Protein AF-A0A085LWS3-F1 (afdb_monomer)

Sequence (515 aa):
MLTANMSRQKAPIYEHGCSLQLDNVSDDRFLQDWLTMEAKFFAFILPVITGILVNVLILTIILCCRTFHFKQHLFLCNMAFADLLLAAVCGIINMHKEGLTNFSYGTRTSSMCAVMAFAELSAQTVMVFGQASASFERFLVIVMPFQAQRLWTRETSGAIILICWLAAFTVGTLGPILVEHQCIEFTDTRGGNHIWHYCSVRAGYYLTLSKVRLIFLFSIPFALMMVFYGTICWRLWRTCTRFSVARFSPLSYHSSIESKRSIAERLLSPLHRMSNSSNRFGDVGVIESRRRVIKMLIMVLLVFFVC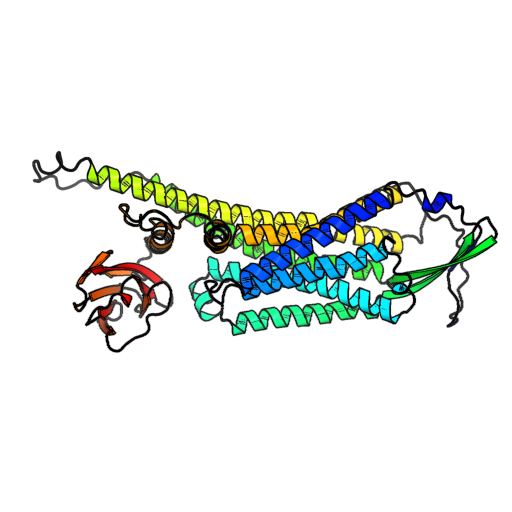WSPKLLLDVKNAEYIDSCCTTDVDEWSIDLESARLFAEVLVLYYPTISALLFFLTASRIRENCKFLTRSNVDQTTKATDRRVRGPIKNVLPFANVAEHSLLNQGSDQEDGVRIVKASHFSQSCRLGGKLNILCSAVGQPRPTITWYKDGAELVLKNNIHLQEIHESDSRQTSRIEIDPATLGDQGIYTCVAHNENDSVVKNFKSEVNY

pLDDT: mean 70.85, std 22.87, range [23.75, 97.19]

Structure (mmCIF, N/CA/C/O backbone):
data_AF-A0A085LWS3-F1
#
_entry.id   AF-A0A085LWS3-F1
#
loop_
_atom_site.group_PDB
_atom_site.id
_atom_site.type_symbol
_atom_site.label_atom_id
_atom_site.label_alt_id
_atom_site.label_comp_id
_atom_site.label_asym_id
_atom_site.label_entity_id
_atom_site.label_seq_id
_atom_site.pdbx_PDB_ins_code
_atom_site.Cartn_x
_atom_site.Cartn_y
_atom_site.Cartn_z
_atom_site.occupancy
_atom_site.B_iso_or_equiv
_atom_site.auth_seq_id
_atom_site.auth_comp_id
_atom_site.auth_asym_id
_atom_site.auth_atom_id
_atom_site.pdbx_PDB_model_num
ATOM 1 N N . MET A 1 1 ? 9.215 3.182 -32.805 1.00 30.58 1 MET A N 1
ATOM 2 C CA . MET A 1 1 ? 9.569 3.041 -34.237 1.00 30.58 1 MET A CA 1
ATOM 3 C C . MET A 1 1 ? 10.891 2.298 -34.377 1.00 30.58 1 MET A C 1
ATOM 5 O O . MET A 1 1 ? 11.917 2.824 -33.969 1.00 30.58 1 MET A O 1
ATOM 9 N N . LEU A 1 2 ? 10.870 1.094 -34.947 1.00 25.67 2 LEU A N 1
ATOM 10 C CA . LEU A 1 2 ? 12.049 0.367 -35.423 1.00 25.67 2 LEU A CA 1
ATOM 11 C C . LEU A 1 2 ? 11.663 -0.302 -36.744 1.00 25.67 2 LEU A C 1
ATOM 13 O O . LEU A 1 2 ? 10.835 -1.200 -36.752 1.00 25.67 2 LEU A O 1
ATOM 17 N N . THR A 1 3 ? 12.305 0.092 -37.835 1.00 26.22 3 THR A N 1
ATOM 18 C CA . THR A 1 3 ? 12.569 -0.804 -38.967 1.00 26.22 3 THR A CA 1
ATOM 19 C C . THR A 1 3 ? 14.055 -0.679 -39.265 1.00 26.22 3 THR A C 1
ATOM 21 O O . THR A 1 3 ? 14.473 0.030 -40.176 1.00 26.22 3 THR A O 1
ATOM 24 N N . ALA A 1 4 ? 14.870 -1.306 -38.417 1.00 26.91 4 ALA A N 1
ATOM 25 C CA . ALA A 1 4 ? 16.253 -1.613 -38.747 1.00 26.91 4 ALA A CA 1
ATOM 26 C C . ALA A 1 4 ? 16.262 -3.009 -39.372 1.00 26.91 4 ALA A C 1
ATOM 28 O O . ALA A 1 4 ? 15.655 -3.938 -38.840 1.00 26.91 4 ALA A O 1
ATOM 29 N N . ASN A 1 5 ? 16.924 -3.145 -40.516 1.00 25.09 5 ASN A N 1
ATOM 30 C CA . ASN A 1 5 ? 17.099 -4.414 -41.207 1.00 25.09 5 ASN A CA 1
ATOM 31 C C . ASN A 1 5 ? 17.892 -5.363 -40.285 1.00 25.09 5 ASN A C 1
ATOM 33 O O . ASN A 1 5 ? 19.116 -5.279 -40.200 1.00 25.09 5 ASN A O 1
ATOM 37 N N . MET A 1 6 ? 17.204 -6.231 -39.537 1.00 28.98 6 MET A N 1
ATOM 38 C CA . MET A 1 6 ? 17.842 -7.222 -38.668 1.00 28.98 6 MET A CA 1
ATOM 39 C C . MET A 1 6 ? 18.378 -8.380 -39.514 1.00 28.98 6 MET A C 1
ATOM 41 O O . MET A 1 6 ? 17.791 -9.460 -39.582 1.00 28.98 6 MET A O 1
ATOM 45 N N . SER A 1 7 ? 19.535 -8.189 -40.143 1.00 26.27 7 SER A N 1
ATOM 46 C CA . SER A 1 7 ? 20.356 -9.327 -40.543 1.00 26.27 7 SER A CA 1
ATOM 47 C C . SER A 1 7 ? 20.943 -9.960 -39.281 1.00 26.27 7 SER A C 1
ATOM 49 O O . SER A 1 7 ? 21.755 -9.344 -38.593 1.00 26.27 7 SER A O 1
ATOM 51 N N . ARG A 1 8 ? 20.530 -11.197 -38.971 1.00 36.16 8 ARG A N 1
ATOM 52 C CA . ARG A 1 8 ? 21.148 -12.049 -37.942 1.00 36.16 8 ARG A CA 1
ATOM 53 C C . ARG A 1 8 ? 22.663 -12.121 -38.162 1.00 36.16 8 ARG A C 1
ATOM 55 O O . ARG A 1 8 ? 23.131 -12.919 -38.969 1.00 36.16 8 ARG A O 1
ATOM 62 N N . GLN A 1 9 ? 23.428 -11.394 -37.362 1.00 26.81 9 GLN A N 1
ATOM 63 C CA . GLN A 1 9 ? 24.750 -11.844 -36.954 1.00 26.81 9 GLN A CA 1
ATOM 64 C C . GLN A 1 9 ? 24.654 -12.237 -35.484 1.00 26.81 9 GLN A C 1
ATOM 66 O O . GLN A 1 9 ? 24.252 -11.445 -34.637 1.00 26.81 9 GLN A O 1
ATOM 71 N N . LYS A 1 10 ? 24.978 -13.501 -35.185 1.00 33.88 10 LYS A N 1
ATOM 72 C CA . LYS A 1 10 ? 25.326 -13.916 -33.823 1.00 33.88 10 LYS A CA 1
ATOM 73 C C . LYS A 1 10 ? 26.478 -13.011 -33.382 1.00 33.88 10 LYS A C 1
ATOM 75 O O . LYS A 1 10 ? 27.596 -13.199 -33.855 1.00 33.88 10 LYS A O 1
ATOM 80 N N . ALA A 1 11 ? 26.196 -12.022 -32.542 1.00 31.84 11 ALA A N 1
ATOM 81 C CA . ALA A 1 11 ? 27.226 -11.149 -32.008 1.00 31.84 11 ALA A CA 1
ATOM 82 C C . ALA A 1 11 ? 28.117 -11.959 -31.045 1.00 31.84 11 ALA A C 1
ATOM 84 O O . ALA A 1 11 ? 27.586 -12.675 -30.187 1.00 31.84 11 ALA A O 1
ATOM 85 N N . PRO A 1 12 ? 29.451 -11.911 -31.193 1.00 29.52 12 PRO A N 1
ATOM 86 C CA . PRO A 1 12 ? 30.359 -12.535 -30.248 1.00 29.52 12 PRO A CA 1
ATOM 87 C C . PRO A 1 12 ? 30.306 -11.789 -28.910 1.00 29.52 12 PRO A C 1
ATOM 89 O O . PRO A 1 12 ? 30.196 -10.566 -28.860 1.00 29.52 12 PRO A O 1
ATOM 92 N N . ILE A 1 13 ? 30.398 -12.548 -27.821 1.00 36.44 13 ILE A N 1
ATOM 93 C CA . ILE A 1 13 ? 30.579 -12.022 -26.469 1.00 36.44 13 ILE A CA 1
ATOM 94 C C . ILE A 1 13 ? 31.986 -11.410 -26.421 1.00 36.44 13 ILE A C 1
ATOM 96 O O . ILE A 1 13 ? 32.967 -12.145 -26.354 1.00 36.44 13 ILE A O 1
ATOM 100 N N . TYR A 1 14 ? 32.088 -10.083 -26.487 1.00 32.00 14 TYR A N 1
ATOM 101 C CA . TYR A 1 14 ? 33.309 -9.350 -26.151 1.00 32.00 14 TYR A CA 1
ATOM 102 C C . TYR A 1 14 ? 33.024 -8.387 -24.999 1.00 32.00 14 TYR A C 1
ATOM 104 O O . TYR A 1 14 ? 32.113 -7.568 -25.061 1.00 32.00 14 TYR A O 1
ATOM 112 N N . GLU A 1 15 ? 33.838 -8.493 -23.952 1.00 40.12 15 GLU A N 1
ATOM 113 C CA . GLU A 1 15 ? 33.710 -7.815 -22.655 1.00 40.12 15 GLU A CA 1
ATOM 114 C C . GLU A 1 15 ? 33.891 -6.281 -22.668 1.00 40.12 15 GLU A C 1
ATOM 116 O O . GLU A 1 15 ? 33.872 -5.682 -21.600 1.00 40.12 15 GLU A O 1
ATOM 121 N N . HIS A 1 16 ? 34.028 -5.601 -23.816 1.00 40.53 16 HIS A N 1
ATOM 122 C CA . HIS A 1 16 ? 34.349 -4.160 -23.825 1.00 40.53 16 HIS A CA 1
ATOM 123 C C . HIS A 1 16 ? 33.760 -3.305 -24.973 1.00 40.53 16 HIS A C 1
ATOM 125 O O . HIS A 1 16 ? 34.235 -2.192 -25.187 1.00 40.53 16 HIS A O 1
ATOM 131 N N . GLY A 1 17 ? 32.711 -3.745 -25.681 1.00 49.53 17 GLY A N 1
ATOM 132 C CA . GLY A 1 17 ? 32.049 -2.935 -26.727 1.00 49.53 17 GLY A CA 1
ATOM 133 C C . GLY A 1 17 ? 30.519 -2.966 -26.645 1.00 49.53 17 GLY A C 1
ATOM 134 O O . GLY A 1 17 ? 29.951 -3.980 -26.241 1.00 49.53 17 GLY A O 1
ATOM 135 N N . CYS A 1 18 ? 29.844 -1.866 -27.012 1.00 58.06 18 CYS A N 1
ATOM 136 C CA . CYS A 1 18 ? 28.381 -1.840 -27.133 1.00 58.06 18 CYS A CA 1
ATOM 137 C C . CYS A 1 18 ? 27.937 -2.801 -28.241 1.00 58.06 18 CYS A C 1
ATOM 139 O O . CYS A 1 18 ? 28.462 -2.769 -29.348 1.00 58.06 18 CYS A O 1
ATOM 141 N N . SER A 1 19 ? 26.984 -3.683 -27.941 1.00 55.84 19 SER A N 1
ATOM 142 C CA . SER A 1 19 ? 26.570 -4.767 -28.841 1.00 55.84 19 SER A CA 1
ATOM 143 C C . SER A 1 19 ? 25.635 -4.323 -29.972 1.00 55.84 19 SER A C 1
ATOM 145 O O . SER A 1 19 ? 25.394 -5.103 -30.893 1.00 55.84 19 SER A O 1
ATOM 147 N N . LEU A 1 20 ? 25.105 -3.097 -29.912 1.00 61.88 20 LEU A N 1
ATOM 148 C CA . LEU A 1 20 ? 24.166 -2.549 -30.889 1.00 61.88 20 LEU A CA 1
ATOM 149 C C . LEU A 1 20 ? 24.696 -1.223 -31.454 1.00 61.88 20 LEU A C 1
ATOM 151 O O . LEU A 1 20 ? 24.927 -0.283 -30.691 1.00 61.88 20 LEU A O 1
ATOM 155 N N . GLN A 1 21 ? 24.845 -1.155 -32.779 1.00 62.88 21 GLN A N 1
ATOM 156 C CA . GLN A 1 21 ? 25.300 0.031 -33.506 1.00 62.88 21 GLN A CA 1
ATOM 157 C C . GLN A 1 21 ? 24.208 0.511 -34.479 1.00 62.88 21 GLN A C 1
ATOM 159 O O . GLN A 1 21 ? 23.637 -0.295 -35.216 1.00 62.88 21 GLN A O 1
ATOM 164 N N . LEU A 1 22 ? 23.891 1.809 -34.456 1.00 63.12 22 LEU A N 1
ATOM 165 C CA . LEU A 1 22 ? 22.895 2.453 -35.322 1.00 63.12 22 LEU A CA 1
ATOM 166 C C . LEU A 1 22 ? 23.534 3.597 -36.122 1.00 63.12 22 LEU A C 1
ATOM 168 O O . LEU A 1 22 ? 23.894 4.625 -35.556 1.00 63.12 22 LEU A O 1
ATOM 172 N N . ASP A 1 23 ? 23.594 3.465 -37.444 1.00 61.00 23 ASP A N 1
ATOM 173 C CA . ASP A 1 23 ? 24.182 4.497 -38.303 1.00 61.00 23 ASP A CA 1
ATOM 174 C C . ASP A 1 23 ? 23.118 5.469 -38.866 1.00 61.00 23 ASP A C 1
ATOM 176 O O . ASP A 1 23 ? 21.948 5.110 -39.039 1.00 61.00 23 ASP A O 1
ATOM 180 N N . ASN A 1 24 ? 23.526 6.708 -39.176 1.00 55.56 24 ASN A N 1
ATOM 181 C CA . ASN A 1 24 ? 22.699 7.778 -39.766 1.00 55.56 24 ASN A CA 1
ATOM 182 C C . ASN A 1 24 ? 21.375 8.064 -39.024 1.00 55.56 24 ASN A C 1
ATOM 184 O O . ASN A 1 24 ? 20.277 7.966 -39.589 1.00 55.56 24 ASN A O 1
ATOM 188 N N . VAL A 1 25 ? 21.460 8.436 -37.744 1.00 59.09 25 VAL A N 1
ATOM 189 C CA . VAL A 1 25 ? 20.291 8.848 -36.953 1.00 59.09 25 VAL A CA 1
ATOM 190 C C . VAL A 1 25 ? 19.954 10.318 -37.168 1.00 59.09 25 VAL A C 1
ATOM 192 O O . VAL A 1 25 ? 20.729 11.176 -36.783 1.00 59.09 25 VAL A O 1
ATOM 195 N N . SER A 1 26 ? 18.798 10.605 -37.785 1.00 50.91 26 SER A N 1
ATOM 196 C CA . SER A 1 26 ? 18.278 11.968 -37.957 1.00 50.91 26 SER A CA 1
ATOM 197 C C . SER A 1 26 ? 17.747 12.539 -36.637 1.00 50.91 26 SER A C 1
ATOM 199 O O . SER A 1 26 ? 16.968 11.861 -35.960 1.00 50.91 26 SER A O 1
ATOM 201 N N . ASP A 1 27 ? 18.102 13.792 -36.323 1.00 48.09 27 ASP A N 1
ATOM 202 C CA . ASP A 1 27 ? 17.633 14.557 -35.146 1.00 48.09 27 ASP A CA 1
ATOM 203 C C . ASP A 1 27 ? 16.095 14.522 -34.984 1.00 48.09 27 ASP A C 1
ATOM 205 O O . ASP A 1 27 ? 15.584 14.436 -33.867 1.00 48.09 27 ASP A O 1
ATOM 209 N N . ASP A 1 28 ? 15.346 14.474 -36.094 1.00 43.19 28 ASP A N 1
ATOM 210 C CA . ASP A 1 28 ? 13.876 14.407 -36.105 1.00 43.19 28 ASP A CA 1
ATOM 211 C C . ASP A 1 28 ? 13.300 13.179 -35.369 1.00 43.19 28 ASP A C 1
ATOM 213 O O . ASP A 1 28 ? 12.163 13.219 -34.896 1.00 43.19 28 ASP A O 1
ATOM 217 N N . ARG A 1 29 ? 14.080 12.096 -35.194 1.00 45.22 29 ARG A N 1
ATOM 218 C CA . ARG A 1 29 ? 13.647 10.903 -34.437 1.00 45.22 29 ARG A CA 1
ATOM 219 C C . ARG A 1 29 ? 13.487 11.162 -32.939 1.00 45.22 29 ARG A C 1
ATOM 221 O O . ARG A 1 29 ? 12.720 10.452 -32.296 1.00 45.22 29 ARG A O 1
ATOM 228 N N . PHE A 1 30 ? 14.175 12.167 -32.397 1.00 43.25 30 PHE A N 1
ATOM 229 C CA . PHE A 1 30 ? 14.006 12.613 -31.010 1.00 43.25 30 PHE A CA 1
ATOM 230 C C . PHE A 1 30 ? 12.888 13.658 -30.862 1.00 43.25 30 PHE A C 1
ATOM 232 O O . PHE A 1 30 ? 12.394 13.871 -29.759 1.00 43.25 30 PHE A O 1
ATOM 239 N N . LEU A 1 31 ? 12.464 14.292 -31.962 1.00 40.84 31 LEU A N 1
ATOM 240 C CA . LEU A 1 31 ? 11.377 15.278 -31.988 1.00 40.84 31 LEU A CA 1
ATOM 241 C C . LEU A 1 31 ? 9.980 14.663 -32.136 1.00 40.84 31 LEU A C 1
ATOM 243 O O . LEU A 1 31 ? 8.989 15.369 -31.962 1.00 40.84 31 LEU A O 1
ATOM 247 N N . GLN A 1 32 ? 9.874 13.363 -32.416 1.00 46.56 32 GLN A N 1
ATOM 248 C CA . GLN A 1 32 ? 8.592 12.673 -32.581 1.00 46.56 32 GLN A CA 1
ATOM 249 C C . GLN A 1 32 ? 8.015 12.155 -31.252 1.00 46.56 32 GLN A C 1
ATOM 251 O O . GLN A 1 32 ? 7.394 11.096 -31.188 1.00 46.56 32 GLN A O 1
ATOM 256 N N . ASP A 1 33 ? 8.226 12.917 -30.183 1.00 53.31 33 ASP A N 1
ATOM 257 C CA . ASP A 1 33 ? 7.561 12.748 -28.899 1.00 53.31 33 ASP A CA 1
ATOM 258 C C . ASP A 1 33 ? 6.357 13.704 -28.857 1.00 53.31 33 ASP A C 1
ATOM 260 O O . ASP A 1 33 ? 6.505 14.919 -28.745 1.00 53.31 33 ASP A O 1
ATOM 264 N N . TRP A 1 34 ? 5.137 13.165 -28.957 1.00 51.50 34 TRP A N 1
ATOM 265 C CA . TRP A 1 34 ? 3.884 13.945 -28.975 1.00 51.50 34 TRP A CA 1
ATOM 266 C C . TRP A 1 34 ? 3.666 14.802 -27.719 1.00 51.50 34 TRP A C 1
ATOM 268 O O . TRP A 1 34 ? 2.890 15.758 -27.736 1.00 51.50 34 TRP A O 1
ATOM 278 N N . LEU A 1 35 ? 4.343 14.453 -26.623 1.00 65.25 35 LEU A N 1
ATOM 279 C CA . LEU A 1 35 ? 4.394 15.238 -25.400 1.00 65.25 35 LEU A CA 1
ATOM 280 C C . LEU A 1 35 ? 5.753 15.935 -25.330 1.00 65.25 35 LEU A C 1
ATOM 282 O O . LEU A 1 35 ? 6.782 15.262 -25.279 1.00 65.25 35 LEU A O 1
ATOM 286 N N . THR A 1 36 ? 5.758 17.269 -25.280 1.00 73.94 36 THR A N 1
ATOM 287 C CA . THR A 1 36 ? 7.004 18.032 -25.145 1.00 73.94 36 THR A CA 1
ATOM 288 C C . THR A 1 36 ? 7.775 17.569 -23.906 1.00 73.94 36 THR A C 1
ATOM 290 O O . THR A 1 36 ? 7.180 17.249 -22.872 1.00 73.94 36 THR A O 1
ATOM 293 N N . MET A 1 37 ? 9.109 17.557 -23.978 1.00 75.88 37 MET A N 1
ATOM 294 C CA . MET A 1 37 ? 9.967 17.203 -22.835 1.00 75.88 37 MET A CA 1
ATOM 295 C C . MET A 1 37 ? 9.625 18.019 -21.579 1.00 75.88 37 MET A C 1
ATOM 297 O O . MET A 1 37 ? 9.664 17.505 -20.463 1.00 75.88 37 MET A O 1
ATOM 301 N N . GLU A 1 38 ? 9.200 19.271 -21.763 1.00 80.69 38 GLU A N 1
ATOM 302 C CA . GLU A 1 38 ? 8.701 20.137 -20.695 1.00 80.69 38 GLU A CA 1
ATOM 303 C C . GLU A 1 38 ? 7.421 19.587 -20.047 1.00 80.69 38 GLU A C 1
ATOM 305 O O . GLU A 1 38 ? 7.335 19.497 -18.822 1.00 80.69 38 GLU A O 1
ATOM 310 N N . ALA A 1 39 ? 6.435 19.163 -20.844 1.00 84.44 39 ALA A N 1
ATOM 311 C CA . ALA A 1 39 ? 5.198 18.583 -20.330 1.00 84.44 39 ALA A CA 1
ATOM 312 C C . ALA A 1 39 ? 5.455 17.270 -19.572 1.00 84.44 39 ALA A C 1
ATOM 314 O O . ALA A 1 39 ? 4.895 17.076 -18.489 1.00 84.44 39 ALA A O 1
ATOM 315 N N . LYS A 1 40 ? 6.347 16.407 -20.084 1.00 83.94 40 LYS A N 1
ATOM 316 C CA . LYS A 1 40 ? 6.787 15.187 -19.380 1.00 83.94 40 LYS A CA 1
ATOM 317 C C . LYS A 1 40 ? 7.452 15.536 -18.044 1.00 83.94 40 LYS A C 1
ATOM 319 O O . LYS A 1 40 ? 7.107 14.959 -17.014 1.00 83.94 40 LYS A O 1
ATOM 324 N N . PHE A 1 41 ? 8.334 16.536 -18.025 1.00 87.31 41 PHE A N 1
ATOM 325 C CA . PHE A 1 41 ? 8.993 16.995 -16.802 1.00 87.31 41 PHE A CA 1
ATOM 326 C C . PHE A 1 41 ? 7.987 17.423 -15.725 1.00 87.31 41 PHE A C 1
ATOM 328 O O . PHE A 1 41 ? 8.050 16.933 -14.594 1.00 87.31 41 PHE A O 1
ATOM 335 N N . PHE A 1 42 ? 7.014 18.274 -16.073 1.00 90.12 42 PHE A N 1
ATOM 336 C CA . PHE A 1 42 ? 5.984 18.717 -15.128 1.00 90.12 42 PHE A CA 1
ATOM 337 C C . PHE A 1 42 ? 5.075 17.575 -14.657 1.00 90.12 42 PHE A C 1
ATOM 339 O O . PHE A 1 42 ? 4.748 17.507 -13.468 1.00 90.12 42 PHE A O 1
ATOM 346 N N . ALA A 1 43 ? 4.703 16.666 -15.562 1.00 90.75 43 ALA A N 1
ATOM 347 C CA . ALA A 1 43 ? 3.846 15.526 -15.251 1.00 90.75 43 ALA A CA 1
ATOM 348 C C . ALA A 1 43 ? 4.481 14.560 -14.238 1.00 90.75 43 ALA A C 1
ATOM 350 O O . ALA A 1 43 ? 3.760 13.998 -13.417 1.00 90.75 43 ALA A O 1
ATOM 351 N N . PHE A 1 44 ? 5.808 14.400 -14.249 1.00 92.00 44 PHE A N 1
ATOM 352 C CA . PHE A 1 44 ? 6.515 13.519 -13.313 1.00 92.00 44 PHE A CA 1
ATOM 353 C C . PHE A 1 44 ? 6.948 14.232 -12.028 1.00 92.00 44 PHE A C 1
ATOM 355 O O . PHE A 1 44 ? 6.849 13.654 -10.945 1.00 92.00 44 PHE A O 1
ATOM 362 N N . ILE A 1 45 ? 7.383 15.494 -12.102 1.00 93.31 45 ILE A N 1
ATOM 363 C CA . ILE A 1 45 ? 7.909 16.199 -10.924 1.00 93.31 45 ILE A CA 1
ATOM 364 C C . ILE A 1 45 ? 6.813 16.586 -9.919 1.00 93.31 45 ILE A C 1
ATOM 366 O O . ILE A 1 45 ? 7.030 16.532 -8.707 1.00 93.31 45 ILE A O 1
ATOM 370 N N . LEU A 1 46 ? 5.618 16.952 -10.395 1.00 94.19 46 LEU A N 1
ATOM 371 C CA . LEU A 1 46 ? 4.511 17.379 -9.538 1.00 94.19 46 LEU A CA 1
ATOM 372 C C . LEU A 1 46 ? 4.023 16.257 -8.589 1.00 94.19 46 LEU A C 1
ATOM 374 O O . LEU A 1 46 ? 3.906 16.519 -7.385 1.00 94.19 46 LEU A O 1
ATOM 378 N N . PRO A 1 47 ? 3.779 15.013 -9.052 1.00 95.31 47 PRO A N 1
ATOM 379 C CA . PRO A 1 47 ? 3.502 13.885 -8.165 1.00 95.31 47 PRO A CA 1
ATOM 380 C C . PRO A 1 47 ? 4.607 13.638 -7.132 1.00 95.31 47 PRO A C 1
ATOM 382 O O . PRO A 1 47 ? 4.305 13.427 -5.961 1.00 95.31 47 PRO A O 1
ATOM 385 N N . VAL A 1 48 ? 5.881 13.718 -7.535 1.00 95.62 48 VAL A N 1
ATOM 386 C CA . VAL A 1 48 ? 7.027 13.484 -6.638 1.00 95.62 48 VAL A CA 1
ATOM 387 C C . VAL A 1 48 ? 7.061 14.520 -5.517 1.00 95.62 48 VAL A C 1
ATOM 389 O O . VAL A 1 48 ? 7.102 14.162 -4.339 1.00 95.62 48 VAL A O 1
ATOM 392 N N . ILE A 1 49 ? 6.969 15.807 -5.862 1.00 96.19 49 ILE A N 1
ATOM 393 C CA . ILE A 1 49 ? 6.973 16.898 -4.880 1.00 96.19 49 ILE A CA 1
ATOM 394 C C . ILE A 1 49 ? 5.764 16.784 -3.948 1.00 96.19 49 ILE A C 1
ATOM 396 O O . ILE A 1 49 ? 5.917 16.828 -2.727 1.00 96.19 49 ILE A O 1
ATOM 400 N N . THR A 1 50 ? 4.559 16.623 -4.501 1.00 95.62 50 THR A N 1
ATOM 401 C CA . THR A 1 50 ? 3.338 16.541 -3.683 1.00 95.62 50 THR A CA 1
ATOM 402 C C . THR A 1 50 ? 3.336 15.305 -2.785 1.00 95.62 50 THR A C 1
ATOM 404 O O . THR A 1 50 ? 2.977 15.419 -1.611 1.00 95.62 50 THR A O 1
ATOM 407 N N . GLY A 1 51 ? 3.810 14.163 -3.285 1.00 95.88 51 GLY A N 1
ATOM 408 C CA . GLY A 1 51 ? 3.938 12.922 -2.527 1.00 95.88 51 GLY A CA 1
ATOM 409 C C . GLY A 1 51 ? 4.899 13.060 -1.351 1.00 95.88 51 GLY A C 1
ATOM 410 O O . GLY A 1 51 ? 4.553 12.661 -0.237 1.00 95.88 51 GLY A O 1
ATOM 411 N N . ILE A 1 52 ? 6.057 13.695 -1.557 1.00 96.56 52 ILE A N 1
ATOM 412 C CA . ILE A 1 52 ? 7.021 13.974 -0.483 1.00 96.56 52 ILE A CA 1
ATOM 413 C C . ILE A 1 52 ? 6.416 14.936 0.546 1.00 96.56 52 ILE A C 1
ATOM 415 O O . ILE A 1 52 ? 6.406 14.629 1.738 1.00 96.56 52 ILE A O 1
ATOM 419 N N . LEU A 1 53 ? 5.873 16.076 0.107 1.00 95.50 53 LEU A N 1
ATOM 420 C CA . LEU A 1 53 ? 5.335 17.101 1.007 1.00 95.50 53 LEU A CA 1
ATOM 421 C C . LEU A 1 53 ? 4.200 16.563 1.889 1.00 95.50 53 LEU A C 1
ATOM 423 O O . LEU A 1 53 ? 4.208 16.776 3.103 1.00 95.50 53 LEU A O 1
ATOM 427 N N . VAL A 1 54 ? 3.240 15.845 1.297 1.00 93.69 54 VAL A N 1
ATOM 428 C CA . VAL A 1 54 ? 2.087 15.295 2.026 1.00 93.69 54 VAL A CA 1
ATOM 429 C C . VAL A 1 54 ? 2.524 14.224 3.026 1.00 93.69 54 VAL A C 1
ATOM 431 O O . VAL A 1 54 ? 2.103 14.268 4.185 1.00 93.69 54 VAL A O 1
ATOM 434 N N . ASN A 1 55 ? 3.394 13.294 2.625 1.00 92.88 55 ASN A N 1
ATOM 435 C CA . ASN A 1 55 ? 3.818 12.206 3.508 1.00 92.88 55 ASN A CA 1
ATOM 436 C C . ASN A 1 55 ? 4.754 12.679 4.631 1.00 92.88 55 ASN A C 1
ATOM 438 O O . ASN A 1 55 ? 4.606 12.231 5.770 1.00 92.88 55 ASN A O 1
ATOM 442 N N . VAL A 1 56 ? 5.639 13.649 4.372 1.00 93.75 56 VAL A N 1
ATOM 443 C CA . VAL A 1 56 ? 6.455 14.290 5.421 1.00 93.75 56 VAL A CA 1
ATOM 444 C C . VAL A 1 56 ? 5.574 15.043 6.418 1.00 93.75 56 VAL A C 1
ATOM 446 O O . VAL A 1 56 ? 5.779 14.924 7.630 1.00 93.75 56 VAL A O 1
ATOM 449 N N . LEU A 1 57 ? 4.564 15.779 5.942 1.00 89.25 57 LEU A N 1
ATOM 450 C CA . LEU A 1 57 ? 3.616 16.476 6.813 1.00 89.25 57 LEU A CA 1
ATOM 451 C C . LEU A 1 57 ? 2.861 15.489 7.711 1.00 89.25 57 LEU A C 1
ATOM 453 O O . LEU A 1 57 ? 2.766 15.707 8.919 1.00 89.25 57 LEU A O 1
ATOM 457 N N . ILE A 1 58 ? 2.359 14.388 7.148 1.00 85.69 58 ILE A N 1
ATOM 458 C CA . ILE A 1 58 ? 1.638 13.358 7.906 1.00 85.69 58 ILE A CA 1
ATOM 459 C C . ILE A 1 58 ? 2.552 12.696 8.941 1.00 85.69 58 ILE A C 1
ATOM 461 O O . ILE A 1 58 ? 2.157 12.594 10.104 1.00 85.69 58 ILE A O 1
ATOM 465 N N . LEU A 1 59 ? 3.779 12.317 8.570 1.00 87.19 59 LEU A N 1
ATOM 466 C CA . LEU A 1 59 ? 4.762 11.774 9.514 1.00 87.19 59 LEU A CA 1
ATOM 467 C C . LEU A 1 59 ? 5.056 12.761 10.647 1.00 87.19 59 LEU A C 1
ATOM 469 O O . LEU A 1 59 ? 5.040 12.376 11.814 1.00 87.19 59 LEU A O 1
ATOM 473 N N . THR A 1 60 ? 5.244 14.040 10.323 1.00 85.81 60 THR A N 1
ATOM 474 C CA . THR A 1 60 ? 5.473 15.092 11.323 1.00 85.81 60 THR A CA 1
ATOM 475 C C . THR A 1 60 ? 4.286 15.213 12.279 1.00 85.81 60 THR A C 1
ATOM 477 O O . THR A 1 60 ? 4.469 15.240 13.494 1.00 85.81 60 THR A O 1
ATOM 480 N N . ILE A 1 61 ? 3.053 15.215 11.762 1.00 81.00 61 ILE A N 1
ATOM 481 C CA . ILE A 1 61 ? 1.839 15.277 12.590 1.00 81.00 61 ILE A CA 1
ATOM 482 C C . ILE A 1 61 ? 1.762 14.076 13.538 1.00 81.00 61 ILE A C 1
ATOM 484 O O . ILE A 1 61 ? 1.490 14.259 14.727 1.00 81.00 61 ILE A O 1
ATOM 488 N N . ILE A 1 62 ? 2.012 12.863 13.038 1.00 78.25 62 ILE A N 1
ATOM 489 C CA . ILE A 1 62 ? 1.930 11.642 13.848 1.00 78.25 62 ILE A CA 1
ATOM 490 C C . ILE A 1 62 ? 3.011 11.629 14.936 1.00 78.25 62 ILE A C 1
ATOM 492 O O . ILE A 1 62 ? 2.711 11.292 16.081 1.00 78.25 62 ILE A O 1
ATOM 496 N N . LEU A 1 63 ? 4.247 12.020 14.607 1.00 79.88 63 LEU A N 1
ATOM 497 C CA . LEU A 1 63 ? 5.371 12.002 15.548 1.00 79.88 63 LEU A CA 1
ATOM 498 C C . LEU A 1 63 ? 5.298 13.132 16.590 1.00 79.88 63 LEU A C 1
ATOM 500 O O . LEU A 1 63 ? 5.720 12.938 17.730 1.00 79.88 63 LEU A O 1
ATOM 504 N N . CYS A 1 64 ? 4.751 14.299 16.237 1.00 78.88 64 CYS A N 1
ATOM 505 C CA . CYS A 1 64 ? 4.687 15.454 17.138 1.00 78.88 64 CYS A CA 1
ATOM 506 C C . CYS A 1 64 ? 3.442 15.476 18.044 1.00 78.88 64 CYS A C 1
ATOM 508 O O . CYS A 1 64 ? 3.456 16.132 19.090 1.00 78.88 64 CYS A O 1
ATOM 510 N N . CYS A 1 65 ? 2.354 14.783 17.691 1.00 68.50 65 CYS A N 1
ATOM 511 C CA . CYS A 1 65 ? 1.131 14.814 18.494 1.00 68.50 65 CYS A CA 1
ATOM 512 C C . CYS A 1 65 ? 1.189 13.846 19.691 1.00 68.50 65 CYS A C 1
ATOM 514 O O . CYS A 1 65 ? 0.907 12.659 19.572 1.00 68.50 65 CYS A O 1
ATOM 516 N N . A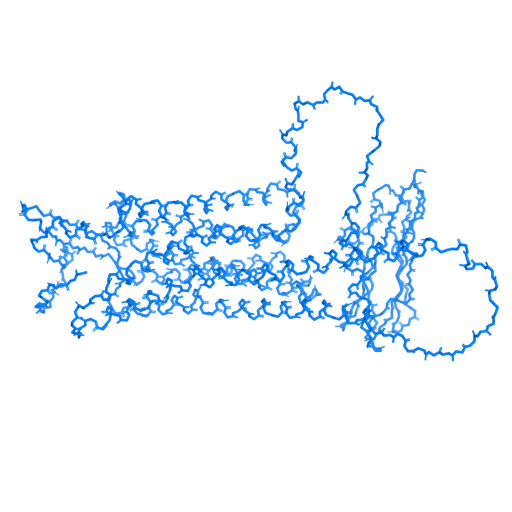RG A 1 66 ? 1.444 14.373 20.897 1.00 54.22 66 ARG A N 1
ATOM 517 C CA . ARG A 1 66 ? 1.502 13.604 22.164 1.00 54.22 66 ARG A CA 1
ATOM 518 C C . ARG A 1 66 ? 0.209 12.882 22.583 1.00 54.22 66 ARG A C 1
ATOM 520 O O . ARG A 1 66 ? 0.258 12.025 23.456 1.00 54.22 66 ARG A O 1
ATOM 527 N N . THR A 1 67 ? -0.938 13.212 21.990 1.00 55.31 67 THR A N 1
ATOM 528 C CA . THR A 1 67 ? -2.246 12.578 22.259 1.00 55.31 67 THR A CA 1
ATOM 529 C C . THR A 1 67 ? -2.523 11.343 21.395 1.00 55.31 67 THR A C 1
ATOM 531 O O . THR A 1 67 ? -3.584 10.725 21.514 1.00 55.31 67 THR A O 1
ATOM 534 N N . PHE A 1 68 ? -1.588 10.969 20.520 1.00 54.78 68 PHE A N 1
ATOM 535 C CA . PHE A 1 68 ? -1.710 9.809 19.644 1.00 54.78 68 PHE A CA 1
ATOM 536 C C . PHE A 1 68 ? -1.338 8.541 20.418 1.00 54.78 68 PHE A C 1
ATOM 538 O O . PHE A 1 68 ? -0.174 8.278 20.711 1.00 54.78 68 PHE A O 1
ATOM 545 N N . HIS A 1 69 ? -2.351 7.762 20.809 1.00 51.41 69 HIS A N 1
ATOM 546 C CA . HIS A 1 69 ? -2.159 6.498 21.518 1.00 51.41 69 HIS A CA 1
ATOM 547 C C . HIS A 1 69 ? -1.296 5.539 20.684 1.00 51.41 69 HIS A C 1
ATOM 549 O O . HIS A 1 69 ? -1.689 5.078 19.616 1.00 51.41 69 HIS A O 1
ATOM 555 N N . PHE A 1 70 ? -0.135 5.187 21.232 1.00 51.94 70 PHE A N 1
ATOM 556 C CA . PHE A 1 70 ? 1.013 4.570 20.558 1.00 51.94 70 PHE A CA 1
ATOM 557 C C . PHE A 1 70 ? 0.734 3.299 19.713 1.00 51.94 70 PHE A C 1
ATOM 559 O O . PHE A 1 70 ? 1.515 2.966 18.828 1.00 51.94 70 PHE A O 1
ATOM 566 N N . LYS A 1 71 ? -0.369 2.571 19.943 1.00 52.31 71 LYS A N 1
ATOM 567 C CA . LYS A 1 71 ? -0.640 1.273 19.290 1.00 52.31 71 LYS A CA 1
ATOM 568 C C . LYS A 1 71 ? -1.255 1.384 17.881 1.00 52.31 71 LYS A C 1
ATOM 570 O O . LYS A 1 71 ? -0.953 0.550 17.043 1.00 52.31 71 LYS A O 1
ATOM 575 N N . GLN A 1 72 ? -2.066 2.409 17.590 1.00 56.97 72 GLN A N 1
ATOM 576 C CA . GLN A 1 72 ? -2.831 2.518 16.324 1.00 56.97 72 GLN A CA 1
ATOM 577 C C . GLN A 1 72 ? -2.096 3.272 15.199 1.00 56.97 72 GLN A C 1
ATOM 579 O O . GLN A 1 72 ? -2.671 3.530 14.141 1.00 56.97 72 GLN A O 1
ATOM 584 N N . HIS A 1 73 ? -0.846 3.681 15.427 1.00 69.94 73 HIS A N 1
ATOM 585 C CA . HIS A 1 73 ? -0.128 4.588 14.525 1.00 69.94 73 HIS A CA 1
ATOM 586 C C . HIS A 1 73 ? 1.073 3.954 13.830 1.00 69.94 73 HIS A C 1
ATOM 588 O O . HIS A 1 73 ? 1.568 4.535 12.874 1.00 69.94 73 HIS A O 1
ATOM 594 N N . LEU A 1 74 ? 1.505 2.754 14.234 1.00 80.56 74 LEU A N 1
ATOM 595 C CA . LEU A 1 74 ? 2.652 2.082 13.615 1.00 80.56 74 LEU A CA 1
ATOM 596 C C . LEU A 1 74 ? 2.415 1.781 12.132 1.00 80.56 74 LEU A C 1
ATOM 598 O O . LEU A 1 74 ? 3.265 2.107 11.309 1.00 80.56 74 LEU A O 1
ATOM 602 N N . PHE A 1 75 ? 1.242 1.252 11.775 1.00 82.69 75 PHE A N 1
ATOM 603 C CA . PHE A 1 75 ? 0.890 1.014 10.373 1.00 82.69 75 PHE A CA 1
ATOM 604 C C . PHE A 1 75 ? 0.715 2.308 9.583 1.00 82.69 75 PHE A C 1
ATOM 606 O O . PHE A 1 75 ? 1.098 2.357 8.421 1.00 82.69 75 PHE A O 1
ATOM 613 N N . LEU A 1 76 ? 0.205 3.374 10.209 1.00 80.50 76 LEU A N 1
ATOM 614 C CA . LEU A 1 76 ? 0.063 4.672 9.548 1.00 80.50 76 LEU A CA 1
ATOM 615 C C . LEU A 1 76 ? 1.429 5.329 9.287 1.00 80.50 76 LEU A C 1
ATOM 617 O O . LEU A 1 76 ? 1.643 5.872 8.209 1.00 80.50 76 LEU A O 1
ATOM 621 N N . CYS A 1 77 ? 2.366 5.228 10.236 1.00 86.50 77 CYS A N 1
ATOM 622 C CA . CYS A 1 77 ? 3.753 5.653 10.044 1.00 86.50 77 CYS A CA 1
ATOM 623 C C . CYS A 1 77 ? 4.451 4.824 8.965 1.00 86.50 77 CYS A C 1
ATOM 625 O O . CYS A 1 77 ? 5.107 5.393 8.099 1.00 86.50 77 CYS A O 1
ATOM 627 N N . ASN A 1 78 ? 4.301 3.495 9.002 1.00 90.00 78 ASN A N 1
ATOM 628 C CA . ASN A 1 78 ? 4.875 2.611 7.989 1.00 90.00 78 ASN A CA 1
ATOM 629 C C . ASN A 1 78 ? 4.328 2.935 6.595 1.00 90.00 78 ASN A C 1
ATOM 631 O O . ASN A 1 78 ? 5.111 3.048 5.663 1.00 90.00 78 ASN A O 1
ATOM 635 N N . MET A 1 79 ? 3.012 3.134 6.466 1.00 88.19 79 MET A N 1
ATOM 636 C CA . MET A 1 79 ? 2.380 3.542 5.210 1.00 88.19 79 MET A CA 1
ATOM 637 C C . MET A 1 79 ? 2.947 4.866 4.703 1.00 88.19 79 MET A C 1
ATOM 639 O O . MET A 1 79 ? 3.421 4.914 3.578 1.00 88.19 79 MET A O 1
ATOM 643 N N . ALA A 1 80 ? 2.991 5.908 5.540 1.00 91.81 80 ALA A N 1
ATOM 644 C CA . ALA A 1 80 ? 3.517 7.208 5.123 1.00 91.81 80 ALA A CA 1
ATOM 645 C C . ALA A 1 80 ? 5.013 7.154 4.751 1.00 91.81 80 ALA A C 1
ATOM 647 O O . ALA A 1 80 ? 5.455 7.849 3.839 1.00 91.81 80 ALA A O 1
ATOM 648 N N . PHE A 1 81 ? 5.805 6.313 5.422 1.00 93.94 81 PHE A N 1
ATOM 649 C CA . PHE A 1 81 ? 7.210 6.105 5.073 1.00 93.94 81 PHE A CA 1
ATOM 650 C C . PHE A 1 81 ? 7.386 5.287 3.782 1.00 93.94 81 PHE A C 1
ATOM 652 O O . PHE A 1 81 ? 8.230 5.623 2.955 1.00 93.94 81 PHE A O 1
ATOM 659 N N . ALA A 1 82 ? 6.577 4.249 3.564 1.00 95.69 82 ALA A N 1
ATOM 660 C CA . ALA A 1 82 ? 6.589 3.473 2.325 1.00 95.69 82 ALA A CA 1
ATOM 661 C C . ALA A 1 82 ? 6.115 4.306 1.120 1.00 95.69 82 ALA A C 1
ATOM 663 O O . ALA A 1 82 ? 6.735 4.262 0.060 1.00 95.69 82 ALA A O 1
ATOM 664 N N . ASP A 1 83 ? 5.080 5.126 1.307 1.00 95.44 83 ASP A N 1
ATOM 665 C CA . ASP A 1 83 ? 4.590 6.091 0.319 1.00 95.44 83 ASP A CA 1
ATOM 666 C C . ASP A 1 83 ? 5.659 7.159 0.011 1.00 95.44 83 ASP A C 1
ATOM 668 O O . ASP A 1 83 ? 5.836 7.539 -1.147 1.00 95.44 83 ASP A O 1
ATOM 672 N N . LEU A 1 84 ? 6.441 7.591 1.013 1.00 95.44 84 LEU A N 1
ATOM 673 C CA . LEU A 1 84 ? 7.594 8.476 0.810 1.00 95.44 84 LEU A CA 1
ATOM 674 C C . LEU A 1 84 ? 8.688 7.810 -0.035 1.00 95.44 84 LEU A C 1
ATOM 676 O O . LEU A 1 84 ? 9.249 8.464 -0.913 1.00 95.44 84 LEU A O 1
ATOM 680 N N . LEU A 1 85 ? 8.985 6.528 0.195 1.00 95.62 85 LEU A N 1
ATOM 681 C CA . LEU A 1 85 ? 9.933 5.789 -0.642 1.00 95.62 85 LEU A CA 1
ATOM 682 C C . LEU A 1 85 ? 9.422 5.631 -2.072 1.00 95.62 85 LEU A C 1
ATOM 684 O O . LEU A 1 85 ? 10.190 5.833 -3.008 1.00 95.62 85 LEU A O 1
ATOM 688 N N . LEU A 1 86 ? 8.137 5.334 -2.258 1.00 95.56 86 LEU A N 1
ATOM 689 C CA . LEU A 1 86 ? 7.539 5.251 -3.587 1.00 95.56 86 LEU A CA 1
ATOM 690 C C . LEU A 1 86 ? 7.603 6.609 -4.313 1.00 95.56 86 LEU A C 1
ATOM 692 O O . LEU A 1 86 ? 8.007 6.665 -5.471 1.00 95.56 86 LEU A O 1
ATOM 696 N N . ALA A 1 87 ? 7.291 7.715 -3.631 1.00 95.75 87 ALA A N 1
ATOM 697 C CA . ALA A 1 87 ? 7.355 9.054 -4.218 1.00 95.75 87 ALA A CA 1
ATOM 698 C C . ALA A 1 87 ? 8.795 9.505 -4.519 1.00 95.75 87 ALA A C 1
ATOM 700 O O . ALA A 1 87 ? 9.074 9.974 -5.619 1.00 95.75 87 ALA A O 1
ATOM 701 N N . ALA A 1 88 ? 9.717 9.364 -3.564 1.00 94.25 88 ALA A N 1
ATOM 702 C CA . ALA A 1 88 ? 11.082 9.866 -3.700 1.00 94.25 88 ALA A CA 1
ATOM 703 C C . ALA A 1 88 ? 11.964 8.934 -4.540 1.00 94.25 88 ALA A C 1
ATOM 705 O O . ALA A 1 88 ? 12.603 9.380 -5.486 1.00 94.25 88 ALA A O 1
ATOM 706 N N . VAL A 1 89 ? 12.001 7.638 -4.223 1.00 93.81 89 VAL A N 1
ATOM 707 C CA . VAL A 1 89 ? 12.918 6.690 -4.871 1.00 93.81 89 VAL A CA 1
ATOM 708 C C . VAL A 1 89 ? 12.392 6.288 -6.245 1.00 93.81 89 VAL A C 1
ATOM 710 O O . VAL A 1 89 ? 13.085 6.498 -7.239 1.00 93.81 89 VAL A O 1
ATOM 713 N N . CYS A 1 90 ? 11.164 5.763 -6.339 1.00 93.75 90 CYS A N 1
ATOM 714 C CA . CYS A 1 90 ? 10.619 5.368 -7.645 1.00 93.75 90 CYS A CA 1
ATOM 715 C C . CYS A 1 90 ? 10.338 6.577 -8.539 1.00 93.75 90 CYS A C 1
ATOM 717 O O . CYS A 1 90 ? 10.529 6.478 -9.745 1.00 93.75 90 CYS A O 1
ATOM 719 N N . GLY A 1 91 ? 9.945 7.719 -7.969 1.00 92.69 91 GLY A N 1
ATOM 720 C CA . GLY A 1 91 ? 9.795 8.964 -8.720 1.00 92.69 91 GLY A CA 1
ATOM 721 C C . GLY A 1 91 ? 11.077 9.394 -9.426 1.00 92.69 91 GLY A C 1
ATOM 722 O O . GLY A 1 91 ? 11.068 9.595 -10.638 1.00 92.69 91 GLY A O 1
ATOM 723 N N . ILE A 1 92 ? 12.196 9.457 -8.695 1.00 91.19 92 ILE A N 1
ATOM 724 C CA . ILE A 1 92 ? 13.502 9.813 -9.270 1.00 91.19 92 ILE A CA 1
ATOM 725 C C . ILE A 1 92 ? 13.949 8.776 -10.308 1.00 91.19 92 ILE A C 1
ATOM 727 O O . ILE A 1 92 ? 14.403 9.153 -11.388 1.00 91.19 92 ILE A O 1
ATOM 731 N N . ILE A 1 93 ? 13.793 7.480 -10.016 1.00 91.00 93 ILE A N 1
ATOM 732 C CA . ILE A 1 93 ? 14.164 6.408 -10.952 1.00 91.00 93 ILE A CA 1
ATOM 733 C C . ILE A 1 93 ? 13.337 6.495 -12.242 1.00 91.00 93 ILE A C 1
ATOM 735 O O . ILE A 1 93 ? 13.901 6.376 -13.326 1.00 91.00 93 ILE A O 1
ATOM 739 N N . ASN A 1 94 ? 12.030 6.747 -12.156 1.00 88.75 94 ASN A N 1
ATOM 740 C CA . ASN A 1 94 ? 11.174 6.873 -13.337 1.00 88.75 94 ASN A CA 1
ATOM 741 C C . ASN A 1 94 ? 11.523 8.124 -14.154 1.00 88.75 94 ASN A C 1
ATOM 743 O O . ASN A 1 94 ? 11.674 8.031 -15.366 1.00 88.75 94 ASN A O 1
ATOM 747 N N . MET A 1 95 ? 11.758 9.270 -13.503 1.00 87.69 95 MET A N 1
ATOM 748 C CA . MET A 1 95 ? 12.245 10.473 -14.193 1.00 87.69 95 MET A CA 1
ATOM 749 C C . MET A 1 95 ? 13.583 10.232 -14.904 1.00 87.69 95 MET A C 1
ATOM 751 O O . MET A 1 95 ? 13.839 10.808 -15.959 1.00 87.69 95 MET A O 1
ATOM 755 N N . HIS A 1 96 ? 14.447 9.390 -14.336 1.00 84.38 96 HIS A N 1
ATOM 756 C CA . HIS A 1 96 ? 15.695 8.997 -14.976 1.00 84.38 96 HIS A CA 1
ATOM 757 C C . HIS A 1 96 ? 15.476 8.082 -16.188 1.00 84.38 96 HIS A C 1
ATOM 759 O O . HIS A 1 96 ? 16.074 8.328 -17.233 1.00 84.38 96 HIS A O 1
ATOM 765 N N . LYS A 1 97 ? 14.593 7.080 -16.079 1.00 81.06 97 LYS A N 1
ATOM 766 C CA . LYS A 1 97 ? 14.232 6.189 -17.197 1.00 81.06 97 LYS A CA 1
ATOM 767 C C . LYS A 1 97 ? 13.645 6.947 -18.385 1.00 81.06 97 LYS A C 1
ATOM 769 O O . LYS A 1 97 ? 13.970 6.623 -19.519 1.00 81.06 97 LYS A O 1
ATOM 774 N N . GLU A 1 98 ? 12.855 7.980 -18.114 1.00 81.25 98 GLU A N 1
ATOM 775 C CA . GLU A 1 98 ? 12.235 8.835 -19.134 1.00 81.25 98 GLU A CA 1
ATOM 776 C C . GLU A 1 98 ? 13.173 9.954 -19.640 1.00 81.25 98 GLU A C 1
ATOM 778 O O . GLU A 1 98 ? 12.748 10.852 -20.363 1.00 81.25 98 GLU A O 1
ATOM 783 N N . GLY A 1 99 ? 14.455 9.949 -19.251 1.00 76.50 99 GLY A N 1
ATOM 784 C CA . GLY A 1 99 ? 15.447 10.908 -19.753 1.00 76.50 99 GLY A CA 1
ATOM 785 C C . GLY A 1 99 ? 15.253 12.351 -19.269 1.00 76.50 99 GLY A C 1
ATOM 786 O O . GLY A 1 99 ? 15.856 13.271 -19.816 1.00 76.50 99 GLY A O 1
ATOM 787 N N . LEU A 1 100 ? 14.448 12.573 -18.224 1.00 79.88 100 LEU A N 1
ATOM 788 C CA . LEU A 1 100 ? 14.121 13.904 -17.687 1.00 79.88 100 LEU A CA 1
ATOM 789 C C . LEU A 1 100 ? 15.186 14.456 -16.729 1.00 79.88 100 LEU A C 1
ATOM 791 O O . LEU A 1 100 ? 15.060 15.572 -16.222 1.00 79.88 100 LEU A O 1
ATOM 795 N N . THR A 1 101 ? 16.227 13.676 -16.436 1.00 74.81 101 THR A N 1
ATOM 796 C CA . THR A 1 101 ? 17.326 14.078 -15.555 1.00 74.81 101 THR A CA 1
ATOM 797 C C . THR A 1 101 ? 18.662 13.936 -16.275 1.00 74.81 101 THR A C 1
ATOM 799 O O . THR A 1 101 ? 18.944 12.906 -16.881 1.00 74.81 101 THR A O 1
ATOM 802 N N . ASN A 1 102 ? 19.548 14.925 -16.120 1.00 62.56 102 ASN A N 1
ATOM 803 C CA . ASN A 1 102 ? 20.919 14.897 -16.658 1.00 62.56 102 ASN A CA 1
ATOM 804 C C . ASN A 1 102 ? 21.849 13.937 -15.889 1.00 62.56 102 ASN A C 1
ATOM 806 O O . ASN A 1 102 ? 23.072 14.093 -15.901 1.00 62.56 102 ASN A O 1
ATOM 810 N N . PHE A 1 103 ? 21.291 12.950 -15.182 1.00 60.06 103 PHE A N 1
ATOM 811 C CA . PHE A 1 103 ? 22.019 12.012 -14.332 1.00 60.06 103 PHE A CA 1
ATOM 812 C C . PHE A 1 103 ? 22.713 10.926 -15.177 1.00 60.06 103 PHE A C 1
ATOM 814 O O . PHE A 1 103 ? 22.521 9.732 -14.986 1.00 60.06 103 PHE A O 1
ATOM 821 N N . SER A 1 104 ? 23.557 11.345 -16.124 1.00 53.78 104 SER A N 1
ATOM 822 C CA . SER A 1 104 ? 24.308 10.489 -17.059 1.00 53.78 104 SER A CA 1
ATOM 823 C C . SER A 1 104 ? 25.315 9.548 -16.358 1.00 53.78 104 SER A C 1
ATOM 825 O O . SER A 1 104 ? 25.872 8.639 -16.971 1.00 53.78 104 SER A O 1
ATOM 827 N N . TYR A 1 105 ? 25.544 9.735 -15.052 1.00 53.44 105 TYR A N 1
ATOM 828 C CA . TYR A 1 105 ? 26.387 8.868 -14.224 1.00 53.44 105 TYR A CA 1
ATOM 829 C C . TYR A 1 105 ? 25.648 7.634 -13.673 1.00 53.44 105 TYR A C 1
ATOM 831 O O . TYR A 1 105 ? 26.304 6.647 -13.344 1.00 53.44 105 TYR A O 1
ATOM 839 N N . GLY A 1 106 ? 24.310 7.654 -13.593 1.00 56.47 106 GLY A N 1
ATOM 840 C CA . GLY A 1 106 ? 23.518 6.595 -12.950 1.00 56.47 106 GLY A CA 1
ATOM 841 C C . GLY A 1 106 ? 23.355 5.310 -13.761 1.00 56.47 106 GLY A C 1
ATOM 842 O O . GLY A 1 106 ? 23.193 4.249 -13.179 1.00 56.47 106 GLY A O 1
ATOM 843 N N . THR A 1 107 ? 23.447 5.356 -15.088 1.00 63.25 107 THR A N 1
ATOM 844 C CA . THR A 1 107 ? 23.337 4.166 -15.957 1.00 63.25 107 THR A CA 1
ATOM 845 C C . THR A 1 107 ? 24.678 3.694 -16.495 1.00 63.25 107 THR A C 1
ATOM 847 O O . THR A 1 107 ? 24.723 2.759 -17.284 1.00 63.25 107 THR A O 1
ATOM 850 N N . ARG A 1 108 ? 25.797 4.318 -16.106 1.00 65.12 108 ARG A N 1
ATOM 851 C CA . ARG A 1 108 ? 27.102 4.019 -16.715 1.00 65.12 108 ARG A CA 1
ATOM 852 C C . ARG A 1 108 ? 27.713 2.703 -16.218 1.00 65.12 108 ARG A C 1
ATOM 854 O O . ARG A 1 108 ? 28.630 2.192 -16.852 1.00 65.12 108 ARG A O 1
ATOM 861 N N . THR A 1 109 ? 27.216 2.146 -15.110 1.00 74.06 109 THR A N 1
ATOM 862 C CA . THR A 1 109 ? 27.724 0.894 -14.532 1.00 74.06 109 THR A CA 1
ATOM 863 C C . THR A 1 109 ? 26.615 -0.127 -14.278 1.00 74.06 109 THR A C 1
ATOM 865 O O . THR A 1 109 ? 25.510 0.208 -13.849 1.00 74.06 109 THR A O 1
ATOM 868 N N . SER A 1 110 ? 26.957 -1.408 -14.449 1.00 79.44 110 SER A N 1
ATOM 869 C CA . SER A 1 110 ? 26.090 -2.549 -14.110 1.00 79.44 110 SER A CA 1
ATOM 870 C C . SER A 1 110 ? 25.603 -2.516 -12.652 1.00 79.44 110 SER A C 1
ATOM 872 O O . SER A 1 110 ? 24.436 -2.778 -12.363 1.00 79.44 110 SER A O 1
ATOM 874 N N . SER A 1 111 ? 26.461 -2.075 -11.728 1.00 85.62 111 SER A N 1
ATOM 875 C CA . SER A 1 111 ? 26.119 -1.950 -10.308 1.00 85.62 111 SER A CA 1
ATOM 876 C C . SER A 1 111 ? 25.010 -0.934 -10.034 1.00 85.62 111 SER A C 1
ATOM 878 O O . SER A 1 111 ? 24.160 -1.183 -9.181 1.00 85.62 111 SER A O 1
ATOM 880 N N . MET A 1 112 ? 24.975 0.194 -10.747 1.00 86.38 112 MET A N 1
ATOM 881 C CA . MET A 1 112 ? 23.931 1.1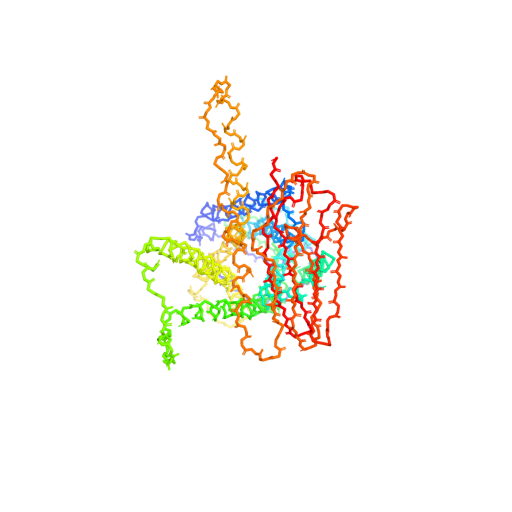96 -10.532 1.00 86.38 112 MET A CA 1
ATOM 882 C C . MET A 1 112 ? 22.581 0.728 -11.085 1.00 86.38 112 MET A C 1
ATOM 884 O O . MET A 1 112 ? 21.561 0.925 -10.424 1.00 86.38 112 MET A O 1
ATOM 888 N N . CYS A 1 113 ? 22.565 0.026 -12.225 1.00 87.81 113 CYS A N 1
ATOM 889 C CA . CYS A 1 113 ? 21.351 -0.618 -12.739 1.00 87.81 113 CYS A CA 1
ATOM 890 C C . CYS A 1 113 ? 20.760 -1.617 -11.738 1.00 87.81 113 CYS A C 1
ATOM 892 O O . CYS A 1 113 ? 19.555 -1.590 -11.473 1.00 87.81 113 CYS A O 1
ATOM 894 N N . ALA A 1 114 ? 21.611 -2.439 -11.120 1.00 90.94 114 ALA A N 1
ATOM 895 C CA . ALA A 1 114 ? 21.198 -3.373 -10.079 1.00 90.94 114 ALA A CA 1
ATOM 896 C C . ALA A 1 114 ? 20.596 -2.657 -8.855 1.00 90.94 114 ALA A C 1
ATOM 898 O O . ALA A 1 114 ? 19.529 -3.045 -8.375 1.00 90.94 114 ALA A O 1
ATOM 899 N N . VAL A 1 115 ? 21.239 -1.590 -8.367 1.00 91.81 115 VAL A N 1
ATOM 900 C CA . VAL A 1 115 ? 20.756 -0.822 -7.205 1.00 91.81 115 VAL A CA 1
ATOM 901 C C . VAL A 1 115 ? 19.421 -0.140 -7.497 1.00 91.81 115 VAL A C 1
ATOM 903 O O . VAL A 1 115 ? 18.515 -0.212 -6.668 1.00 91.81 115 VAL A O 1
ATOM 906 N N . MET A 1 116 ? 19.267 0.482 -8.668 1.00 91.56 116 MET A N 1
ATOM 907 C CA . MET A 1 116 ? 18.003 1.111 -9.063 1.00 91.56 116 MET A CA 1
ATOM 908 C C . MET A 1 116 ? 16.875 0.079 -9.155 1.00 91.56 116 MET A C 1
ATOM 910 O O . MET A 1 116 ? 15.803 0.299 -8.595 1.00 91.56 116 MET A O 1
ATOM 914 N N . ALA A 1 117 ? 17.129 -1.075 -9.780 1.00 92.31 117 ALA A N 1
ATOM 915 C CA . ALA A 1 117 ? 16.148 -2.153 -9.879 1.00 92.31 117 ALA A CA 1
ATOM 916 C C . ALA A 1 117 ? 15.748 -2.706 -8.498 1.00 92.31 117 ALA A C 1
ATOM 918 O O . ALA A 1 117 ? 14.562 -2.904 -8.229 1.00 92.31 117 ALA A O 1
ATOM 919 N N . PHE A 1 118 ? 16.724 -2.906 -7.604 1.00 95.38 118 PHE A N 1
ATOM 920 C CA . PHE A 1 118 ? 16.476 -3.327 -6.223 1.00 95.38 118 PHE A CA 1
ATOM 921 C C . PHE A 1 118 ? 15.616 -2.311 -5.466 1.00 95.38 118 PHE A C 1
ATOM 923 O O . PHE A 1 118 ? 14.628 -2.683 -4.826 1.00 95.38 118 PHE A O 1
ATOM 930 N N . ALA A 1 119 ? 15.989 -1.033 -5.534 1.00 95.19 119 ALA A N 1
ATOM 931 C CA . ALA A 1 119 ? 15.336 0.035 -4.794 1.00 95.19 119 ALA A CA 1
ATOM 932 C C . ALA A 1 119 ? 13.900 0.264 -5.284 1.00 95.19 119 ALA A C 1
ATOM 934 O O . ALA A 1 119 ? 12.986 0.370 -4.465 1.00 95.19 119 ALA A O 1
ATOM 935 N N . GLU A 1 120 ? 13.684 0.265 -6.602 1.00 93.56 120 GLU A N 1
ATOM 936 C CA . GLU A 1 120 ? 12.356 0.417 -7.194 1.00 93.56 120 GLU A CA 1
ATOM 937 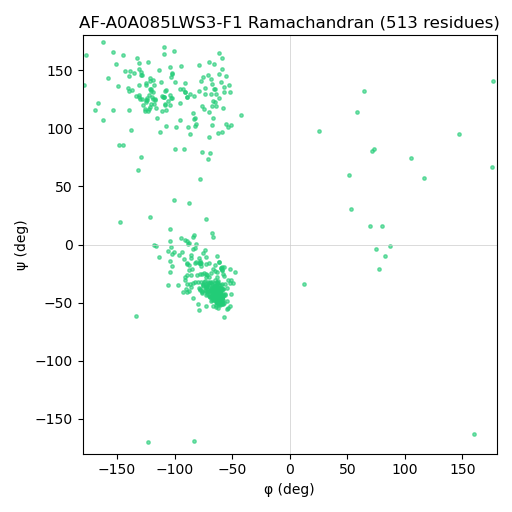C C . GLU A 1 120 ? 11.421 -0.727 -6.783 1.00 93.56 120 GLU A C 1
ATOM 939 O O . GLU A 1 120 ? 10.315 -0.484 -6.291 1.00 93.56 120 GLU A O 1
ATOM 944 N N . LEU A 1 121 ? 11.863 -1.977 -6.953 1.00 93.31 121 LEU A N 1
ATOM 945 C CA . LEU A 1 121 ? 11.031 -3.144 -6.669 1.00 93.31 121 LEU A CA 1
ATOM 946 C C . LEU A 1 121 ? 10.754 -3.293 -5.165 1.00 93.31 121 LEU A C 1
ATOM 948 O O . LEU A 1 121 ? 9.630 -3.617 -4.773 1.00 93.31 121 LEU A O 1
ATOM 952 N N . SER A 1 122 ? 11.740 -2.990 -4.316 1.00 95.81 122 SER A N 1
ATOM 953 C CA . SER A 1 122 ? 11.567 -2.994 -2.858 1.00 95.81 122 SER A CA 1
ATOM 954 C C . SER A 1 122 ? 10.569 -1.930 -2.401 1.00 95.81 122 SER A C 1
ATOM 956 O O . SER A 1 122 ? 9.674 -2.236 -1.613 1.00 95.81 122 SER A O 1
ATOM 958 N N . ALA A 1 123 ? 10.683 -0.697 -2.912 1.00 96.44 123 ALA A N 1
ATOM 959 C CA . ALA A 1 123 ? 9.792 0.407 -2.554 1.00 96.44 123 ALA A CA 1
ATOM 960 C C . ALA A 1 123 ? 8.337 0.138 -2.979 1.00 96.44 123 ALA A C 1
ATOM 962 O O . ALA A 1 123 ? 7.414 0.344 -2.188 1.00 96.44 123 ALA A O 1
ATOM 963 N N . GLN A 1 124 ? 8.124 -0.402 -4.185 1.00 95.50 124 GLN A N 1
ATOM 964 C CA . GLN A 1 124 ? 6.793 -0.825 -4.640 1.00 95.50 124 GLN A CA 1
ATOM 965 C C . GLN A 1 124 ? 6.226 -1.935 -3.741 1.00 95.50 124 GLN A C 1
ATOM 967 O O . GLN A 1 124 ? 5.080 -1.856 -3.299 1.00 95.50 124 GLN A O 1
ATOM 972 N N . THR A 1 125 ? 7.034 -2.949 -3.416 1.00 95.06 125 THR A N 1
ATOM 973 C CA . THR A 1 125 ? 6.573 -4.105 -2.631 1.00 95.06 125 THR A CA 1
ATOM 974 C C . THR A 1 125 ? 6.226 -3.725 -1.191 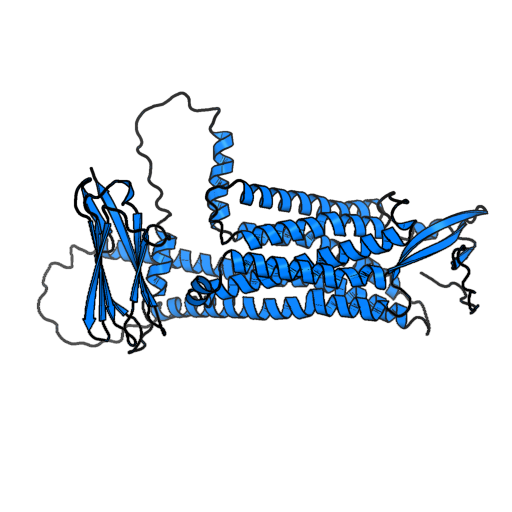1.00 95.06 125 THR A C 1
ATOM 976 O O . THR A 1 125 ? 5.174 -4.124 -0.689 1.00 95.06 125 THR A O 1
ATOM 979 N N . VAL A 1 126 ? 7.070 -2.931 -0.520 1.00 96.06 126 VAL A N 1
ATOM 980 C CA . VAL A 1 126 ? 6.835 -2.547 0.882 1.00 96.06 126 VAL A CA 1
ATOM 981 C C . VAL A 1 126 ? 5.593 -1.672 1.038 1.00 96.06 126 VAL A C 1
ATOM 983 O O . VAL A 1 126 ? 4.851 -1.839 2.006 1.00 96.06 126 VAL A O 1
ATOM 986 N N . MET A 1 127 ? 5.322 -0.796 0.066 1.00 94.88 127 MET A N 1
ATOM 987 C CA . MET A 1 127 ? 4.099 0.003 0.031 1.00 94.88 127 MET A CA 1
ATOM 988 C C . MET A 1 127 ? 2.873 -0.906 -0.083 1.00 94.88 127 MET A C 1
ATOM 990 O O . MET A 1 127 ? 2.000 -0.871 0.788 1.00 94.88 127 MET A O 1
ATOM 994 N N . VAL A 1 128 ? 2.838 -1.786 -1.088 1.00 95.12 128 VAL A N 1
ATOM 995 C CA . VAL A 1 128 ? 1.695 -2.679 -1.348 1.00 95.12 128 VAL A CA 1
ATOM 996 C C . VAL A 1 128 ? 1.429 -3.626 -0.172 1.00 95.12 128 VAL A C 1
ATOM 998 O O . VAL A 1 128 ? 0.288 -3.765 0.277 1.00 95.12 128 VAL A O 1
ATOM 1001 N N . PHE A 1 129 ? 2.471 -4.244 0.387 1.00 93.81 129 PHE A N 1
ATOM 1002 C CA . PHE A 1 129 ? 2.327 -5.145 1.537 1.00 93.81 129 PHE A CA 1
ATOM 1003 C C . PHE A 1 129 ? 1.961 -4.387 2.819 1.00 93.81 129 PHE A C 1
ATOM 1005 O O . PHE A 1 129 ? 1.132 -4.856 3.607 1.00 93.81 129 PHE A O 1
ATOM 1012 N N . GLY A 1 130 ? 2.511 -3.186 3.010 1.00 91.94 130 GLY A N 1
ATOM 1013 C CA . GLY A 1 130 ? 2.125 -2.275 4.087 1.00 91.94 130 GLY A CA 1
ATOM 1014 C C . GLY A 1 130 ? 0.636 -1.928 4.043 1.00 91.94 130 GLY A C 1
ATOM 1015 O O . GLY A 1 130 ? -0.036 -1.906 5.074 1.00 91.94 130 GLY A O 1
ATOM 1016 N N . GLN A 1 131 ? 0.082 -1.750 2.847 1.00 90.81 131 GLN A N 1
ATOM 1017 C CA . GLN A 1 131 ? -1.333 -1.442 2.693 1.00 90.81 131 GLN A CA 1
ATOM 1018 C C . GLN A 1 131 ? -2.238 -2.657 2.899 1.00 90.81 131 GLN A C 1
ATOM 1020 O O . GLN A 1 131 ? -3.281 -2.554 3.555 1.00 90.81 131 GLN A O 1
ATOM 1025 N N . ALA A 1 132 ? -1.852 -3.819 2.371 1.00 92.19 132 ALA A N 1
ATOM 1026 C CA . ALA A 1 132 ? -2.590 -5.057 2.596 1.00 92.19 132 ALA A CA 1
ATOM 1027 C C . ALA A 1 132 ? -2.631 -5.403 4.097 1.00 92.19 132 ALA A C 1
ATOM 1029 O O . ALA A 1 132 ? -3.691 -5.728 4.637 1.00 92.19 132 ALA A O 1
ATOM 1030 N N . SER A 1 133 ? -1.506 -5.240 4.798 1.00 90.19 133 SER A N 1
ATOM 1031 C CA . SER A 1 133 ? -1.426 -5.451 6.249 1.00 90.19 133 SER A CA 1
ATOM 1032 C C . SER A 1 133 ? -2.223 -4.414 7.050 1.00 90.19 133 SER A C 1
ATOM 1034 O O . SER A 1 133 ? -2.942 -4.793 7.976 1.00 90.19 133 SER A O 1
ATOM 1036 N N . ALA A 1 134 ? -2.219 -3.137 6.653 1.00 86.44 134 ALA A N 1
ATOM 1037 C CA . ALA A 1 134 ? -3.101 -2.124 7.244 1.00 86.44 134 ALA A CA 1
ATOM 1038 C C . ALA A 1 134 ? -4.595 -2.444 7.019 1.00 86.44 134 ALA A C 1
ATOM 1040 O O . ALA A 1 134 ? -5.441 -2.163 7.868 1.00 86.44 134 ALA A O 1
ATOM 1041 N N . SER A 1 135 ? -4.947 -3.062 5.891 1.00 87.75 135 SER A N 1
ATOM 1042 C CA . SER A 1 135 ? -6.319 -3.517 5.617 1.00 87.75 135 SER A CA 1
ATOM 1043 C C . SER A 1 135 ? -6.723 -4.669 6.540 1.00 87.75 135 SER A C 1
ATOM 1045 O O . SER A 1 135 ? -7.825 -4.665 7.095 1.00 87.75 135 SER A O 1
ATOM 1047 N N . PHE A 1 136 ? -5.808 -5.616 6.753 1.00 87.75 136 PHE A N 1
ATOM 1048 C CA . PHE A 1 136 ? -5.985 -6.729 7.681 1.00 87.75 136 PHE A CA 1
ATOM 1049 C C . PHE A 1 136 ? -6.138 -6.262 9.136 1.00 87.75 136 PHE A C 1
ATOM 1051 O O . PHE A 1 136 ? -7.047 -6.719 9.829 1.00 87.75 136 PHE A O 1
ATOM 1058 N N . GLU A 1 137 ? -5.336 -5.288 9.581 1.00 83.88 137 GLU A N 1
ATOM 1059 C CA . GLU A 1 137 ? -5.501 -4.646 10.894 1.00 83.88 137 GLU A CA 1
ATOM 1060 C C . GLU A 1 137 ? -6.938 -4.153 11.091 1.00 83.88 137 GLU A C 1
ATOM 1062 O O . GLU A 1 137 ? -7.600 -4.461 12.086 1.00 83.88 137 GLU A O 1
ATOM 1067 N N . ARG A 1 138 ? -7.434 -3.374 10.123 1.00 80.44 138 ARG A N 1
ATOM 1068 C CA . ARG A 1 138 ? -8.780 -2.794 10.185 1.00 80.44 138 ARG A CA 1
ATOM 1069 C C . ARG A 1 138 ? -9.845 -3.875 10.218 1.00 80.44 138 ARG A C 1
ATOM 1071 O O . ARG A 1 138 ? -10.830 -3.719 10.938 1.00 80.44 138 ARG A O 1
ATOM 1078 N N . PHE A 1 139 ? -9.644 -4.957 9.474 1.00 84.81 139 PHE A N 1
ATOM 1079 C CA . PHE A 1 139 ? -10.539 -6.104 9.494 1.00 84.81 139 PHE A CA 1
ATOM 1080 C C . PHE A 1 139 ? -10.618 -6.723 10.890 1.00 84.81 139 PHE A C 1
ATOM 1082 O O . PHE A 1 139 ? -11.721 -6.840 11.425 1.00 84.81 139 PHE A O 1
ATOM 1089 N N . LEU A 1 140 ? -9.479 -7.025 11.517 1.00 79.69 140 LEU A N 1
ATOM 1090 C CA . LEU A 1 140 ? -9.456 -7.580 12.870 1.00 79.69 140 LEU A CA 1
ATOM 1091 C C . LEU A 1 140 ? -10.134 -6.643 13.874 1.00 79.69 140 LEU A C 1
ATOM 1093 O O . LEU A 1 140 ? -11.022 -7.069 14.608 1.00 79.69 140 LEU A O 1
ATOM 1097 N N . VAL A 1 141 ? -9.775 -5.357 13.870 1.00 76.06 141 VAL A N 1
ATOM 1098 C CA . VAL A 1 141 ? -10.288 -4.377 14.843 1.00 76.06 141 VAL A CA 1
ATOM 1099 C C . VAL A 1 141 ? -11.796 -4.145 14.704 1.00 76.06 141 VAL A C 1
ATOM 1101 O O . VAL A 1 141 ? -12.479 -3.986 15.714 1.00 76.06 141 VAL A O 1
ATOM 1104 N N . ILE A 1 142 ? -12.327 -4.107 13.478 1.00 72.69 142 ILE A N 1
ATOM 1105 C CA . ILE A 1 142 ? -13.741 -3.774 13.233 1.00 72.69 142 ILE A CA 1
ATOM 1106 C C . ILE A 1 142 ? -14.635 -5.017 13.300 1.00 72.69 142 ILE A C 1
ATOM 1108 O O . ILE A 1 142 ? -15.748 -4.940 13.818 1.00 72.69 142 ILE A O 1
ATOM 1112 N N . VAL A 1 143 ? -14.184 -6.150 12.757 1.00 73.81 143 VAL A N 1
ATOM 1113 C CA . VAL A 1 143 ? -15.005 -7.367 12.654 1.00 73.81 143 VAL A CA 1
ATOM 1114 C C . VAL A 1 143 ? -14.867 -8.248 13.896 1.00 73.81 143 VAL A C 1
ATOM 1116 O O . VAL A 1 143 ? -15.847 -8.877 14.291 1.00 73.81 143 VAL A O 1
ATOM 1119 N N . MET A 1 144 ? -13.684 -8.287 14.519 1.00 72.31 144 MET A N 1
ATOM 1120 C CA . MET A 1 144 ? -13.363 -9.188 15.636 1.00 72.31 144 MET A CA 1
ATOM 1121 C C . MET A 1 144 ? -12.700 -8.430 16.804 1.00 72.31 144 MET A C 1
ATOM 1123 O O . MET A 1 144 ? -11.552 -8.708 17.156 1.00 72.31 144 MET A O 1
ATOM 1127 N N . PRO A 1 145 ? -13.408 -7.482 17.448 1.00 62.66 145 PRO A N 1
ATOM 1128 C CA . PRO A 1 145 ? -12.816 -6.558 18.420 1.00 62.66 145 PRO A CA 1
ATOM 1129 C C . PRO A 1 145 ? -12.159 -7.251 19.630 1.00 62.66 145 PRO A C 1
ATOM 1131 O O . PRO A 1 145 ? -11.119 -6.793 20.097 1.00 62.66 145 PRO A O 1
ATOM 1134 N N . PHE A 1 146 ? -12.701 -8.378 20.107 1.00 57.94 146 PHE A N 1
ATOM 1135 C CA . PHE A 1 146 ? -12.142 -9.129 21.246 1.00 57.94 146 PHE A CA 1
ATOM 1136 C C . PHE A 1 146 ? -10.854 -9.863 20.894 1.00 57.94 146 PHE A C 1
ATOM 1138 O O . PHE A 1 146 ? -9.870 -9.807 21.630 1.00 57.94 146 PHE A O 1
ATOM 1145 N N . GLN A 1 147 ? -10.832 -10.507 19.727 1.00 69.19 147 GLN A N 1
ATOM 1146 C CA . GLN A 1 147 ? -9.612 -11.119 19.219 1.00 69.19 147 GLN A CA 1
ATOM 1147 C C . GLN A 1 147 ? -8.562 -10.050 18.930 1.00 69.19 147 GLN A C 1
ATOM 1149 O O . GLN A 1 147 ? -7.403 -10.253 19.265 1.00 69.19 147 GLN A O 1
ATOM 1154 N N . ALA A 1 148 ? -8.952 -8.886 18.401 1.00 66.12 148 ALA A N 1
ATOM 1155 C CA . ALA A 1 148 ? -8.035 -7.774 18.179 1.00 66.12 148 ALA A CA 1
ATOM 1156 C C . ALA A 1 148 ? -7.393 -7.278 19.485 1.00 66.12 148 ALA A C 1
ATOM 1158 O O . ALA A 1 148 ? -6.197 -7.025 19.507 1.00 66.12 148 ALA A O 1
ATOM 1159 N N . GLN A 1 149 ? -8.127 -7.201 20.597 1.00 64.75 149 GLN A N 1
ATOM 1160 C CA . GLN A 1 149 ? -7.544 -6.795 21.884 1.00 64.75 149 GLN A CA 1
ATOM 1161 C C . GLN A 1 149 ? -6.501 -7.786 22.427 1.00 64.75 149 GLN A C 1
ATOM 1163 O O . GLN A 1 149 ? -5.560 -7.364 23.097 1.00 64.75 149 GLN A O 1
ATOM 1168 N N . ARG A 1 150 ? -6.644 -9.082 22.120 1.00 66.88 150 ARG A N 1
ATOM 1169 C CA . ARG A 1 150 ? -5.719 -10.141 22.558 1.00 66.88 150 ARG A CA 1
ATOM 1170 C C . ARG A 1 150 ? -4.556 -10.369 21.588 1.00 66.88 150 ARG A C 1
ATOM 1172 O O . ARG A 1 150 ? -3.437 -10.605 22.026 1.00 66.88 150 ARG A O 1
ATOM 1179 N N . LEU A 1 151 ? -4.835 -10.346 20.286 1.00 65.81 151 LEU A N 1
ATOM 1180 C CA . LEU A 1 151 ? -3.893 -10.683 19.217 1.00 65.81 151 LEU A CA 1
ATOM 1181 C C . LEU A 1 151 ? -3.116 -9.470 18.705 1.00 65.81 151 LEU A C 1
ATOM 1183 O O . LEU A 1 151 ? -2.015 -9.641 18.198 1.00 65.81 151 LEU A O 1
ATOM 1187 N N . TRP A 1 152 ? -3.678 -8.262 18.796 1.00 72.69 152 TRP A N 1
ATOM 1188 C CA . TRP A 1 152 ? -3.091 -7.064 18.201 1.00 72.69 152 TRP A CA 1
ATOM 1189 C C . TRP A 1 152 ? -2.342 -6.238 19.248 1.00 72.69 152 TRP A C 1
ATOM 1191 O O . TRP A 1 152 ? -2.848 -5.265 19.820 1.00 72.69 152 TRP A O 1
ATOM 1201 N N . THR A 1 153 ? -1.106 -6.652 19.517 1.00 79.56 153 THR A N 1
ATOM 1202 C CA . THR A 1 153 ? -0.165 -5.944 20.393 1.00 79.56 153 THR A CA 1
ATOM 1203 C C . THR A 1 153 ? 0.863 -5.142 19.592 1.00 79.56 153 THR A C 1
ATOM 1205 O O . THR A 1 153 ? 1.043 -5.345 18.390 1.00 79.56 153 THR A O 1
ATOM 1208 N N . ARG A 1 154 ? 1.594 -4.242 20.264 1.00 77.81 154 ARG A N 1
ATOM 1209 C CA . ARG A 1 154 ? 2.650 -3.427 19.637 1.00 77.81 154 ARG A CA 1
ATOM 1210 C C . ARG A 1 154 ? 3.735 -4.303 19.004 1.00 77.81 154 ARG A C 1
ATOM 1212 O O . ARG A 1 154 ? 4.241 -3.977 17.932 1.00 77.81 154 ARG A O 1
ATOM 1219 N N . GLU A 1 155 ? 4.071 -5.400 19.667 1.00 83.75 155 GLU A N 1
ATOM 1220 C CA . GLU A 1 155 ? 5.071 -6.368 19.229 1.00 83.75 155 GLU A CA 1
ATOM 1221 C C . GLU A 1 155 ? 4.592 -7.093 17.970 1.00 83.75 155 GLU A C 1
ATOM 1223 O O . GLU A 1 155 ? 5.342 -7.186 17.002 1.00 83.75 155 GLU A O 1
ATOM 1228 N N . THR A 1 156 ? 3.322 -7.517 17.930 1.00 84.81 156 THR A N 1
ATOM 1229 C CA . THR A 1 156 ? 2.747 -8.160 16.735 1.00 84.81 156 THR A CA 1
ATOM 1230 C C . THR A 1 156 ? 2.671 -7.212 15.539 1.00 84.81 156 THR A C 1
ATOM 1232 O O . THR A 1 156 ? 3.077 -7.593 14.443 1.00 84.81 156 THR A O 1
ATOM 1235 N N . SER A 1 157 ? 2.251 -5.954 15.735 1.00 86.38 157 SER A N 1
ATOM 1236 C CA . SER A 1 157 ? 2.271 -4.940 14.675 1.00 86.38 157 SER A CA 1
ATOM 1237 C C . SER A 1 157 ? 3.685 -4.713 14.138 1.00 86.38 157 SER A C 1
ATOM 1239 O O . SER A 1 157 ? 3.891 -4.692 12.927 1.00 86.38 157 SER A O 1
ATOM 1241 N N . GLY A 1 158 ? 4.669 -4.584 15.034 1.00 89.50 158 GLY A N 1
ATOM 1242 C CA . GLY A 1 158 ? 6.074 -4.424 14.660 1.00 89.50 158 GLY A CA 1
ATOM 1243 C C . GLY A 1 158 ? 6.632 -5.632 13.905 1.00 89.50 158 GLY A C 1
ATOM 1244 O O . GLY A 1 158 ? 7.323 -5.453 12.905 1.00 89.50 158 GLY A O 1
ATOM 1245 N N . ALA A 1 159 ? 6.285 -6.850 14.328 1.00 91.94 159 ALA A N 1
ATOM 1246 C CA . ALA A 1 159 ? 6.689 -8.082 13.656 1.00 91.94 159 ALA A CA 1
ATOM 1247 C C . ALA A 1 159 ? 6.096 -8.190 12.243 1.00 91.94 159 ALA A C 1
ATOM 1249 O O . ALA A 1 159 ? 6.823 -8.506 11.306 1.00 91.94 159 ALA A O 1
ATOM 1250 N N . ILE A 1 160 ? 4.808 -7.870 12.059 1.00 92.00 160 ILE A N 1
ATOM 1251 C CA . ILE A 1 160 ? 4.167 -7.863 10.732 1.00 92.00 160 ILE A CA 1
ATOM 1252 C C . ILE A 1 160 ? 4.846 -6.847 9.809 1.00 92.00 160 ILE A C 1
ATOM 1254 O O . ILE A 1 160 ? 5.142 -7.173 8.659 1.00 92.00 160 ILE A O 1
ATOM 1258 N N . ILE A 1 161 ? 5.127 -5.637 10.306 1.00 93.00 161 ILE A N 1
ATOM 1259 C CA . ILE A 1 161 ? 5.848 -4.617 9.536 1.00 93.00 161 ILE A CA 1
ATOM 1260 C C . ILE A 1 161 ? 7.228 -5.152 9.139 1.00 93.00 161 ILE A C 1
ATOM 1262 O O . ILE A 1 161 ? 7.556 -5.146 7.956 1.00 93.00 161 ILE A O 1
ATOM 1266 N N . LEU A 1 162 ? 8.003 -5.691 10.084 1.00 94.94 162 LEU A N 1
ATOM 1267 C CA . LEU A 1 162 ? 9.318 -6.273 9.801 1.00 94.94 162 LEU A CA 1
ATOM 1268 C C . LEU A 1 162 ? 9.245 -7.379 8.736 1.00 94.94 162 LEU A C 1
ATOM 1270 O O . LEU A 1 162 ? 10.060 -7.390 7.818 1.00 94.94 162 LEU A O 1
ATOM 1274 N N . ILE A 1 163 ? 8.250 -8.268 8.810 1.00 95.44 163 ILE A N 1
ATOM 1275 C CA . ILE A 1 163 ? 8.020 -9.311 7.800 1.00 95.44 163 ILE A CA 1
ATOM 1276 C C . ILE A 1 163 ? 7.745 -8.688 6.426 1.00 95.44 163 ILE A C 1
ATOM 1278 O O . ILE A 1 163 ? 8.315 -9.144 5.437 1.00 95.44 163 ILE A O 1
ATOM 1282 N N . CYS A 1 164 ? 6.929 -7.630 6.349 1.00 94.88 164 CYS A N 1
ATOM 1283 C CA . CYS A 1 164 ? 6.668 -6.927 5.088 1.00 94.88 164 CYS A CA 1
ATOM 1284 C C . CYS A 1 164 ? 7.954 -6.339 4.488 1.00 94.88 164 CYS A C 1
ATOM 1286 O O . CYS A 1 164 ? 8.163 -6.448 3.283 1.00 94.88 164 CYS A O 1
ATOM 1288 N N . TRP A 1 165 ? 8.833 -5.766 5.316 1.00 97.19 165 TRP A N 1
ATOM 1289 C CA . TRP A 1 165 ? 10.129 -5.226 4.887 1.00 97.19 165 TRP A CA 1
ATOM 1290 C C . TRP A 1 165 ? 11.091 -6.308 4.399 1.00 97.19 165 TRP A C 1
ATOM 1292 O O . TRP A 1 165 ? 11.679 -6.176 3.327 1.00 97.19 165 TRP A O 1
ATOM 1302 N N . LEU A 1 166 ? 11.226 -7.398 5.156 1.00 97.00 166 LEU A N 1
ATOM 1303 C CA . LEU A 1 166 ? 12.070 -8.528 4.769 1.00 97.00 166 LEU A CA 1
ATOM 1304 C C . LEU A 1 166 ? 11.576 -9.166 3.468 1.00 97.00 166 LEU A C 1
ATOM 1306 O O . LEU A 1 166 ? 12.379 -9.452 2.579 1.00 97.00 166 LEU A O 1
ATOM 1310 N N . ALA A 1 167 ? 10.261 -9.334 3.322 1.00 94.56 167 ALA A N 1
ATOM 1311 C CA . ALA A 1 167 ? 9.664 -9.823 2.087 1.00 94.56 167 ALA A CA 1
ATOM 1312 C C . ALA A 1 167 ? 9.901 -8.848 0.923 1.00 94.56 167 ALA A C 1
ATOM 1314 O O . ALA A 1 167 ? 10.283 -9.286 -0.158 1.00 94.56 167 ALA A O 1
ATOM 1315 N N . ALA A 1 168 ? 9.761 -7.537 1.145 1.00 96.19 168 ALA A N 1
ATOM 1316 C CA . ALA A 1 168 ? 10.011 -6.523 0.123 1.00 96.19 168 ALA A CA 1
ATOM 1317 C C . ALA A 1 168 ? 11.463 -6.520 -0.368 1.00 96.19 168 ALA A C 1
ATOM 1319 O O . ALA A 1 168 ? 11.687 -6.509 -1.575 1.00 96.19 168 ALA A O 1
ATOM 1320 N N . PHE A 1 169 ? 12.443 -6.605 0.534 1.00 96.00 169 PHE A N 1
ATOM 1321 C CA . PHE A 1 169 ? 13.851 -6.718 0.143 1.00 96.00 169 PHE A CA 1
ATOM 1322 C C . PHE A 1 169 ? 14.153 -8.039 -0.554 1.00 96.00 169 PHE A C 1
ATOM 1324 O O . PHE A 1 169 ? 14.902 -8.051 -1.526 1.00 96.00 169 PHE A O 1
ATOM 1331 N N . THR A 1 170 ? 13.536 -9.136 -0.111 1.00 94.12 170 THR A N 1
ATOM 1332 C CA . THR A 1 170 ? 13.687 -10.444 -0.762 1.00 94.12 170 THR A CA 1
ATOM 1333 C C . THR A 1 170 ? 13.144 -10.421 -2.188 1.00 94.12 170 THR A C 1
ATOM 1335 O O . THR A 1 170 ? 13.789 -10.938 -3.090 1.00 94.12 170 THR A O 1
ATOM 1338 N N . VAL A 1 171 ? 11.994 -9.789 -2.426 1.00 92.62 171 VAL A N 1
ATOM 1339 C CA . VAL A 1 171 ? 11.479 -9.583 -3.789 1.00 92.62 171 VAL A CA 1
ATOM 1340 C C . VAL A 1 171 ? 12.385 -8.618 -4.558 1.00 92.62 171 VAL A C 1
ATOM 1342 O O . VAL A 1 171 ? 12.687 -8.859 -5.723 1.00 92.62 171 VAL A O 1
ATOM 1345 N N . GLY A 1 172 ? 12.891 -7.573 -3.901 1.00 93.69 172 GLY A N 1
ATOM 1346 C CA . GLY A 1 172 ? 13.816 -6.598 -4.470 1.00 93.69 172 GLY A CA 1
ATOM 1347 C C . GLY A 1 172 ? 15.101 -7.199 -5.041 1.00 93.69 172 GLY A C 1
ATOM 1348 O O . GLY A 1 172 ? 15.587 -6.711 -6.061 1.00 93.69 172 GLY A O 1
ATOM 1349 N N . THR A 1 173 ? 15.642 -8.274 -4.452 1.00 92.62 173 THR A N 1
ATOM 1350 C CA . THR A 1 173 ? 16.864 -8.929 -4.969 1.00 92.62 173 THR A CA 1
ATOM 1351 C C . THR A 1 173 ? 16.678 -9.556 -6.352 1.00 92.62 173 THR A C 1
ATOM 1353 O O . THR A 1 173 ? 17.668 -9.755 -7.056 1.00 92.62 173 THR A O 1
ATOM 1356 N N . LEU A 1 174 ? 15.436 -9.784 -6.797 1.00 91.12 174 LEU A N 1
ATOM 1357 C CA . LEU A 1 174 ? 15.150 -10.185 -8.177 1.00 91.12 174 LEU A CA 1
ATOM 1358 C C . LEU A 1 174 ? 15.555 -9.101 -9.187 1.00 91.12 174 LEU A C 1
ATOM 1360 O O . LEU A 1 174 ? 15.906 -9.434 -10.315 1.00 91.12 174 LEU A O 1
ATOM 1364 N N . GLY A 1 175 ? 15.557 -7.823 -8.793 1.00 90.69 175 GLY A N 1
ATOM 1365 C CA . GLY A 1 175 ? 15.972 -6.705 -9.645 1.00 90.69 175 GLY A CA 1
ATOM 1366 C C . GLY A 1 175 ? 17.402 -6.868 -10.180 1.00 90.69 175 GLY A C 1
ATOM 1367 O O . GLY A 1 175 ? 17.563 -7.016 -11.388 1.00 90.69 175 GLY A O 1
ATOM 1368 N N . PRO A 1 176 ? 18.434 -6.918 -9.315 1.00 91.88 176 PRO A N 1
ATOM 1369 C CA . PRO A 1 176 ? 19.826 -7.168 -9.705 1.00 91.88 176 PRO A CA 1
ATOM 1370 C C . PRO A 1 176 ? 20.070 -8.429 -10.541 1.00 91.88 176 PRO A C 1
ATOM 1372 O O . PRO A 1 176 ? 21.010 -8.467 -11.325 1.00 91.88 176 PRO A O 1
ATOM 1375 N N . ILE A 1 177 ? 19.262 -9.476 -10.349 1.00 90.75 177 ILE A N 1
ATOM 1376 C CA . ILE A 1 177 ? 19.402 -10.746 -11.080 1.00 90.75 177 ILE A CA 1
ATOM 1377 C C . ILE A 1 177 ? 18.880 -10.608 -12.515 1.00 90.75 177 ILE A C 1
ATOM 1379 O O . ILE A 1 177 ? 19.405 -11.238 -13.434 1.00 90.75 177 ILE A O 1
ATOM 1383 N N . LEU A 1 178 ? 17.822 -9.817 -12.697 1.00 89.75 178 LEU A N 1
ATOM 1384 C CA . LEU A 1 178 ? 17.074 -9.732 -13.948 1.00 89.75 178 LEU A CA 1
ATOM 1385 C C . LEU A 1 178 ? 17.400 -8.486 -14.772 1.00 89.75 178 LEU A C 1
ATOM 1387 O O . LEU A 1 178 ? 17.089 -8.478 -15.957 1.00 89.75 178 LEU A O 1
ATOM 1391 N N . VAL A 1 179 ? 17.987 -7.448 -14.178 1.00 89.56 179 VAL A N 1
ATOM 1392 C CA . VAL A 1 179 ? 18.330 -6.192 -14.857 1.00 89.56 179 VAL A CA 1
ATOM 1393 C C . VAL A 1 179 ? 19.827 -6.135 -15.127 1.00 89.56 179 VAL A C 1
ATOM 1395 O O . VAL A 1 179 ? 20.639 -6.298 -14.220 1.00 89.56 179 VAL A O 1
ATOM 1398 N N . GLU A 1 180 ? 20.183 -5.849 -16.374 1.00 87.00 180 GLU A N 1
ATOM 1399 C CA . GLU A 1 180 ? 21.559 -5.696 -16.833 1.00 87.00 180 GLU A CA 1
ATOM 1400 C C . GLU A 1 180 ? 21.785 -4.318 -17.468 1.00 87.00 180 GLU A C 1
ATOM 1402 O O . GLU A 1 180 ? 20.861 -3.627 -17.907 1.00 87.00 180 GLU A O 1
ATOM 1407 N N . HIS A 1 181 ? 23.046 -3.895 -17.473 1.00 87.19 181 HIS A N 1
ATOM 1408 C CA . HIS A 1 181 ? 23.479 -2.697 -18.180 1.00 87.19 181 HIS A CA 1
ATOM 1409 C C . HIS A 1 181 ? 23.620 -2.999 -19.667 1.00 87.19 181 HIS A C 1
ATOM 1411 O O . HIS A 1 181 ? 24.235 -3.996 -20.043 1.00 87.19 181 HIS A O 1
ATOM 1417 N N . GLN A 1 182 ? 23.060 -2.127 -20.499 1.00 81.62 182 GLN A N 1
ATOM 1418 C CA . GLN A 1 182 ? 23.181 -2.196 -21.949 1.00 81.62 182 GLN A CA 1
ATOM 1419 C C . GLN A 1 182 ? 23.584 -0.828 -22.503 1.00 81.62 182 GLN A C 1
ATOM 1421 O O . GLN A 1 182 ? 23.382 0.218 -21.874 1.00 81.62 182 GLN A O 1
ATOM 1426 N N . CYS A 1 183 ? 24.191 -0.828 -23.688 1.00 79.75 183 CYS A N 1
ATOM 1427 C CA . CYS A 1 183 ? 24.521 0.401 -24.387 1.00 79.75 183 CYS A CA 1
ATOM 1428 C C . CYS A 1 183 ? 24.341 0.277 -25.893 1.00 79.75 183 CYS A C 1
ATOM 1430 O O . CYS A 1 183 ? 24.477 -0.806 -26.465 1.00 79.75 183 CYS A O 1
ATOM 1432 N N . ILE A 1 184 ? 24.004 1.407 -26.505 1.00 78.00 184 ILE A N 1
ATOM 1433 C CA . ILE A 1 184 ? 23.828 1.558 -27.946 1.00 78.00 184 ILE A CA 1
ATOM 1434 C C . ILE A 1 184 ? 24.793 2.644 -28.406 1.00 78.00 184 ILE A C 1
ATOM 1436 O O . ILE A 1 184 ? 24.815 3.734 -27.829 1.00 78.00 184 ILE A O 1
ATOM 1440 N N . GLU A 1 185 ? 25.576 2.344 -29.435 1.00 78.81 185 GLU A N 1
ATOM 1441 C CA . GLU A 1 185 ? 26.374 3.337 -30.150 1.00 78.81 185 GLU A CA 1
ATOM 1442 C C . GLU A 1 185 ? 25.590 3.804 -31.377 1.00 78.81 185 GLU A C 1
ATOM 1444 O O . GLU A 1 185 ? 25.016 2.989 -32.101 1.00 78.81 185 GLU A O 1
ATOM 1449 N N . PHE A 1 186 ? 25.528 5.111 -31.613 1.00 77.62 186 PHE A N 1
ATOM 1450 C CA . PHE A 1 186 ? 24.930 5.642 -32.826 1.00 77.62 186 PHE A CA 1
ATOM 1451 C C . PHE A 1 186 ? 25.707 6.804 -33.418 1.00 77.62 186 PHE A C 1
ATOM 1453 O O . PHE A 1 186 ? 26.309 7.599 -32.697 1.00 77.62 186 PHE A O 1
ATOM 1460 N N . THR A 1 187 ? 25.653 6.925 -34.741 1.00 75.75 187 THR A N 1
ATOM 1461 C CA . THR A 1 187 ? 26.279 8.028 -35.473 1.00 75.75 187 THR A CA 1
ATOM 1462 C C . THR A 1 187 ? 25.211 9.007 -35.962 1.00 75.75 187 THR A C 1
ATOM 1464 O O . THR A 1 187 ? 24.285 8.609 -36.679 1.00 75.75 187 THR A O 1
ATOM 1467 N N . ASP A 1 188 ? 25.329 10.283 -35.599 1.00 74.12 188 ASP A N 1
ATOM 1468 C CA . ASP A 1 188 ? 24.491 11.354 -36.151 1.00 74.12 188 ASP A CA 1
ATOM 1469 C C . ASP A 1 188 ? 24.779 11.539 -37.655 1.00 74.12 188 ASP A C 1
ATOM 1471 O O . ASP A 1 188 ? 25.872 11.258 -38.147 1.00 74.12 188 ASP A O 1
ATOM 1475 N N . THR A 1 189 ? 23.800 12.066 -38.383 1.00 73.12 189 THR A N 1
ATOM 1476 C CA . THR A 1 189 ? 23.888 12.576 -39.760 1.00 73.12 189 THR A CA 1
ATOM 1477 C C . THR A 1 189 ? 25.074 13.513 -40.023 1.00 73.12 189 THR A C 1
ATOM 1479 O O . THR A 1 189 ? 25.527 13.617 -41.162 1.00 73.12 189 THR A O 1
ATOM 1482 N N . ARG A 1 190 ? 25.612 14.173 -38.986 1.00 77.75 190 ARG A N 1
ATOM 1483 C CA . ARG A 1 190 ? 26.821 15.016 -39.058 1.00 77.75 190 ARG A CA 1
ATOM 1484 C C . ARG A 1 190 ? 28.133 14.243 -38.860 1.00 77.75 190 ARG A C 1
ATOM 1486 O O . ARG A 1 190 ? 29.197 14.857 -38.850 1.00 77.75 190 ARG A O 1
ATOM 1493 N N . GLY A 1 191 ? 28.069 12.923 -38.681 1.00 73.81 191 GLY A N 1
ATOM 1494 C CA . GLY A 1 191 ? 29.221 12.049 -38.440 1.00 73.81 191 GLY A CA 1
ATOM 1495 C C . GLY A 1 191 ? 29.728 12.036 -36.993 1.00 73.81 191 GLY A C 1
ATOM 1496 O O . GLY A 1 191 ? 30.853 11.606 -36.752 1.00 73.81 191 GLY A O 1
ATOM 1497 N N . GLY A 1 192 ? 28.944 12.530 -36.028 1.00 77.31 192 GLY A N 1
ATOM 1498 C CA . GLY A 1 192 ? 29.280 12.454 -34.603 1.00 77.31 192 GLY A CA 1
ATOM 1499 C C . GLY A 1 192 ? 28.889 11.103 -34.002 1.00 77.31 192 GLY A C 1
ATOM 1500 O O . GLY A 1 192 ? 27.738 10.697 -34.136 1.00 77.31 192 GLY A O 1
ATOM 1501 N N . ASN A 1 193 ? 29.816 10.420 -33.321 1.00 77.62 193 ASN A N 1
ATOM 1502 C CA . ASN A 1 193 ? 29.521 9.179 -32.596 1.00 77.62 193 ASN A CA 1
ATOM 1503 C C . ASN A 1 193 ? 29.027 9.484 -31.176 1.00 77.62 193 ASN A C 1
ATOM 1505 O O . ASN A 1 193 ? 29.683 10.194 -30.411 1.00 77.62 193 ASN A O 1
ATOM 1509 N N . HIS A 1 194 ? 27.897 8.891 -30.804 1.00 77.94 194 HIS A N 1
ATOM 1510 C CA . HIS A 1 194 ? 27.270 9.012 -29.495 1.00 77.94 194 HIS A CA 1
ATOM 1511 C C . HIS A 1 194 ? 27.044 7.626 -28.889 1.00 77.94 194 HIS A C 1
ATOM 1513 O O . HIS A 1 194 ? 26.612 6.704 -29.572 1.00 77.94 194 HIS A O 1
ATOM 1519 N N . ILE A 1 195 ? 27.292 7.485 -27.585 1.00 78.12 195 ILE A N 1
ATOM 1520 C CA . ILE A 1 195 ? 27.040 6.246 -26.841 1.00 78.12 195 ILE A CA 1
ATOM 1521 C C . ILE A 1 195 ? 25.986 6.523 -25.775 1.00 78.12 195 ILE A C 1
ATOM 1523 O O . ILE A 1 195 ? 26.154 7.415 -24.940 1.00 78.12 195 ILE A O 1
ATOM 1527 N N . TRP A 1 196 ? 24.916 5.735 -25.784 1.00 75.38 196 TRP A N 1
ATOM 1528 C CA . TRP A 1 196 ? 23.842 5.804 -24.799 1.00 75.38 196 TRP A CA 1
ATOM 1529 C C . TRP A 1 196 ? 23.839 4.570 -23.912 1.00 75.38 196 TRP A C 1
ATOM 1531 O O . TRP A 1 196 ? 23.805 3.443 -24.400 1.00 75.38 196 TRP A O 1
ATOM 1541 N N . HIS A 1 197 ? 23.852 4.793 -22.599 1.00 79.69 197 HIS A N 1
ATOM 1542 C CA . HIS A 1 197 ? 23.815 3.744 -21.584 1.00 79.69 197 HIS A CA 1
ATOM 1543 C C . HIS A 1 197 ? 22.450 3.708 -20.901 1.00 79.69 197 HIS A C 1
ATOM 1545 O O . HIS A 1 197 ? 21.959 4.743 -20.442 1.00 79.69 197 HIS A O 1
ATOM 1551 N N . TYR A 1 198 ? 21.875 2.517 -20.770 1.00 80.31 198 TYR A N 1
ATOM 1552 C CA . TYR A 1 198 ? 20.574 2.311 -20.140 1.00 80.31 198 TYR A CA 1
ATOM 1553 C C . TYR A 1 198 ? 20.533 0.984 -19.377 1.00 80.31 198 TYR A C 1
ATOM 1555 O O . TYR A 1 198 ? 21.375 0.102 -19.554 1.00 80.31 198 TYR A O 1
ATOM 1563 N N . CYS A 1 199 ? 19.551 0.862 -18.488 1.00 85.25 199 CYS A N 1
ATOM 1564 C CA . CYS A 1 199 ? 19.302 -0.358 -17.734 1.00 85.25 199 CYS A CA 1
ATOM 1565 C C . CYS A 1 199 ? 18.120 -1.090 -18.357 1.00 85.25 199 CYS A C 1
ATOM 1567 O O . CYS A 1 199 ? 17.046 -0.506 -18.507 1.00 85.25 199 CYS A O 1
ATOM 1569 N N . SER A 1 200 ? 18.319 -2.359 -18.689 1.00 84.19 200 SER A N 1
ATOM 1570 C CA . SER A 1 200 ? 17.341 -3.166 -19.409 1.00 84.19 200 SER A CA 1
ATOM 1571 C C . SER A 1 200 ? 17.137 -4.500 -18.707 1.00 84.19 200 SER A C 1
ATOM 1573 O O . SER A 1 200 ? 18.045 -5.007 -18.049 1.00 84.19 200 SER A O 1
ATOM 1575 N N . VAL A 1 201 ? 15.950 -5.090 -18.824 1.00 85.94 201 VAL A N 1
ATOM 1576 C CA . VAL A 1 201 ? 15.745 -6.459 -18.329 1.00 85.94 201 VAL A CA 1
ATOM 1577 C C . VAL A 1 201 ? 16.497 -7.415 -19.261 1.00 85.94 201 VAL A C 1
ATOM 1579 O O . VAL A 1 201 ? 16.611 -7.185 -20.466 1.00 85.94 201 VAL A O 1
ATOM 1582 N N . ARG A 1 202 ? 17.038 -8.504 -18.729 1.00 85.50 202 ARG A N 1
ATOM 1583 C CA . ARG A 1 202 ? 17.690 -9.529 -19.540 1.00 85.50 202 ARG A CA 1
ATOM 1584 C C . ARG A 1 202 ? 16.697 -10.122 -20.548 1.00 85.50 202 ARG A C 1
ATOM 1586 O O . ARG A 1 202 ? 15.533 -10.384 -20.222 1.00 85.50 202 ARG A O 1
ATOM 1593 N N . ALA A 1 203 ? 17.167 -10.364 -21.771 1.00 80.19 203 ALA A N 1
ATOM 1594 C CA . ALA A 1 203 ? 16.362 -10.951 -22.843 1.00 80.19 203 ALA A CA 1
ATOM 1595 C C . ALA A 1 203 ? 15.677 -12.262 -22.397 1.00 80.19 203 ALA A C 1
ATOM 1597 O O . ALA A 1 203 ? 16.282 -13.090 -21.716 1.00 80.19 203 ALA A O 1
ATOM 1598 N N . GLY A 1 204 ? 14.400 -12.430 -22.757 1.00 80.94 204 GLY A N 1
ATOM 1599 C CA . GLY A 1 204 ? 13.569 -13.584 -22.377 1.00 80.94 204 GLY A CA 1
ATOM 1600 C C . GLY A 1 204 ? 12.925 -13.514 -20.983 1.00 80.94 204 GLY A C 1
ATOM 1601 O O . GLY A 1 204 ? 12.042 -14.315 -20.682 1.00 80.94 204 GLY A O 1
ATOM 1602 N N . TYR A 1 205 ? 13.298 -12.551 -20.129 1.00 87.56 205 TYR A N 1
ATOM 1603 C CA . TYR A 1 205 ? 12.715 -12.410 -18.784 1.00 87.56 205 TYR A CA 1
ATOM 1604 C C . TYR A 1 205 ? 11.668 -11.295 -18.653 1.00 87.56 205 TYR A C 1
ATOM 1606 O O . TYR A 1 205 ? 10.983 -11.239 -17.633 1.00 87.56 205 TYR A O 1
ATOM 1614 N N . TYR A 1 206 ? 11.493 -10.448 -19.673 1.00 85.38 206 TYR A N 1
ATOM 1615 C CA . TYR A 1 206 ? 10.538 -9.329 -19.670 1.00 85.38 206 TYR A CA 1
ATOM 1616 C C . TYR A 1 206 ? 9.111 -9.768 -19.341 1.00 85.38 206 TYR A C 1
ATOM 1618 O O . TYR A 1 206 ? 8.516 -9.280 -18.381 1.00 85.38 206 TYR A O 1
ATOM 1626 N N . LEU A 1 207 ? 8.575 -10.732 -20.096 1.00 88.31 207 LEU A N 1
ATOM 1627 C CA . LEU A 1 207 ? 7.203 -11.207 -19.921 1.00 88.31 207 LEU A CA 1
ATOM 1628 C C . LEU A 1 207 ? 6.992 -11.842 -18.545 1.00 88.31 207 LEU A C 1
ATOM 1630 O O . LEU A 1 207 ? 5.995 -11.572 -17.872 1.00 88.31 207 LEU A O 1
ATOM 1634 N N . THR A 1 208 ? 7.951 -12.662 -18.115 1.00 88.88 208 THR A N 1
ATOM 1635 C CA . THR A 1 208 ? 7.927 -13.317 -16.804 1.00 88.88 208 THR A CA 1
ATOM 1636 C C . THR A 1 208 ? 7.925 -12.283 -15.682 1.00 88.88 208 THR A C 1
ATOM 1638 O O . THR A 1 208 ? 7.078 -12.355 -14.793 1.00 88.88 208 THR A O 1
ATOM 1641 N N . LEU A 1 209 ? 8.807 -11.282 -15.739 1.00 89.38 209 LEU A N 1
ATOM 1642 C CA . LEU A 1 209 ? 8.890 -10.232 -14.726 1.00 89.38 209 LEU A CA 1
ATOM 1643 C C . LEU A 1 209 ? 7.625 -9.363 -14.692 1.00 89.38 209 LEU A C 1
ATOM 1645 O O . LEU A 1 209 ? 7.090 -9.130 -13.606 1.00 89.38 209 LEU A O 1
ATOM 1649 N N . SER A 1 210 ? 7.101 -8.931 -15.845 1.00 91.06 210 SER A N 1
ATOM 1650 C CA . SER A 1 210 ? 5.856 -8.149 -15.913 1.00 91.06 210 SER A CA 1
ATOM 1651 C C . SER A 1 210 ? 4.669 -8.921 -15.325 1.00 91.06 210 SER A C 1
ATOM 1653 O O . SER A 1 210 ? 3.899 -8.368 -14.535 1.00 91.06 210 SER A O 1
ATOM 1655 N N . LYS A 1 211 ? 4.555 -10.226 -15.615 1.00 91.44 211 LYS A N 1
ATOM 1656 C CA . LYS A 1 211 ? 3.522 -11.096 -15.024 1.00 91.44 211 LYS A CA 1
ATOM 1657 C C . LYS A 1 211 ? 3.695 -11.256 -13.514 1.00 91.44 211 LYS A C 1
ATOM 1659 O O . LYS A 1 211 ? 2.719 -11.136 -12.776 1.00 91.44 211 LYS A O 1
ATOM 1664 N N . VAL A 1 212 ? 4.922 -11.482 -13.040 1.00 91.06 212 VAL A N 1
ATOM 1665 C CA . VAL A 1 212 ? 5.226 -11.575 -11.601 1.00 91.06 212 VAL A CA 1
ATOM 1666 C C . VAL A 1 212 ? 4.837 -10.278 -10.888 1.00 91.06 212 VAL A C 1
ATOM 1668 O O . VAL A 1 212 ? 4.150 -10.332 -9.869 1.00 91.06 212 VAL A O 1
ATOM 1671 N N . ARG A 1 213 ? 5.176 -9.109 -11.448 1.00 92.69 213 ARG A N 1
ATOM 1672 C CA . ARG A 1 213 ? 4.768 -7.807 -10.893 1.00 92.69 213 ARG A CA 1
ATOM 1673 C C . ARG A 1 213 ? 3.246 -7.662 -10.849 1.00 92.69 213 ARG A C 1
ATOM 1675 O O . ARG A 1 213 ? 2.718 -7.303 -9.802 1.00 92.69 213 ARG A O 1
ATOM 1682 N N . LEU A 1 214 ? 2.528 -8.004 -11.919 1.00 95.00 214 LEU A N 1
ATOM 1683 C CA . LEU A 1 214 ? 1.058 -7.957 -11.943 1.00 95.00 214 LEU A CA 1
ATOM 1684 C C . LEU A 1 214 ? 0.419 -8.867 -10.876 1.00 95.00 214 LEU A C 1
ATOM 1686 O O . LEU A 1 214 ? -0.579 -8.500 -10.249 1.00 95.00 214 LEU A O 1
ATOM 1690 N N . ILE A 1 215 ? 0.980 -10.055 -10.648 1.00 93.62 215 ILE A N 1
ATOM 1691 C CA . ILE A 1 215 ? 0.450 -11.009 -9.667 1.00 93.62 215 ILE A CA 1
ATOM 1692 C C . ILE A 1 215 ? 0.725 -10.529 -8.237 1.00 93.62 215 ILE A C 1
ATOM 1694 O O . ILE A 1 215 ? -0.205 -10.423 -7.434 1.00 93.62 215 ILE A O 1
ATOM 1698 N N . PHE A 1 216 ? 1.983 -10.217 -7.921 1.00 91.75 216 PHE A N 1
ATOM 1699 C CA . PHE A 1 216 ? 2.417 -9.939 -6.549 1.00 91.75 216 PHE A CA 1
ATOM 1700 C C . PHE A 1 216 ? 2.174 -8.501 -6.095 1.00 91.75 216 PHE A C 1
ATOM 1702 O O . PHE A 1 216 ? 1.885 -8.292 -4.919 1.00 91.75 216 PHE A O 1
ATOM 1709 N N . LEU A 1 217 ? 2.264 -7.517 -6.994 1.00 93.44 217 LEU A N 1
ATOM 1710 C CA . LEU A 1 217 ? 2.064 -6.105 -6.648 1.00 93.44 217 LEU A CA 1
ATOM 1711 C C . LEU A 1 217 ? 0.615 -5.646 -6.830 1.00 93.44 217 LEU A C 1
ATOM 1713 O O . LEU A 1 217 ? 0.260 -4.582 -6.336 1.00 93.44 217 LEU A O 1
ATOM 1717 N N . PHE A 1 218 ? -0.235 -6.430 -7.501 1.00 95.81 218 PHE A N 1
ATOM 1718 C CA . PHE A 1 218 ? -1.632 -6.054 -7.725 1.00 95.81 218 PHE A CA 1
ATOM 1719 C C . PHE A 1 218 ? -2.622 -7.178 -7.437 1.00 95.81 218 PHE A C 1
ATOM 1721 O O . PHE A 1 218 ? -3.439 -7.031 -6.536 1.00 95.81 218 PHE A O 1
ATOM 1728 N N . SER A 1 219 ? -2.555 -8.307 -8.143 1.00 95.31 219 SER A N 1
ATOM 1729 C CA . SER A 1 219 ? -3.637 -9.306 -8.123 1.00 95.31 219 SER A CA 1
ATOM 1730 C C . SER A 1 219 ? -3.868 -9.918 -6.736 1.00 95.31 219 SER A C 1
ATOM 1732 O O . SER A 1 219 ? -4.999 -9.921 -6.247 1.00 95.31 219 SER A O 1
ATOM 1734 N N . ILE A 1 220 ? -2.806 -10.394 -6.074 1.00 94.62 220 ILE A N 1
ATOM 1735 C CA . ILE A 1 220 ? -2.893 -10.975 -4.724 1.00 94.62 220 ILE A CA 1
ATOM 1736 C C . ILE A 1 220 ? -3.289 -9.906 -3.684 1.00 94.62 220 ILE A C 1
ATOM 1738 O O . ILE A 1 220 ? -4.283 -10.111 -2.982 1.00 94.62 220 ILE A O 1
ATOM 1742 N N . PRO A 1 221 ? -2.593 -8.753 -3.581 1.00 95.38 221 PRO A N 1
ATOM 1743 C CA . PRO A 1 221 ? -2.956 -7.698 -2.633 1.00 95.38 221 PRO A CA 1
ATOM 1744 C C . PRO A 1 221 ? -4.376 -7.163 -2.829 1.00 95.38 221 PRO A C 1
ATOM 1746 O O . PRO A 1 221 ? -5.116 -7.030 -1.856 1.00 95.38 221 PRO A O 1
ATOM 1749 N N . PHE A 1 222 ? -4.791 -6.910 -4.073 1.00 95.94 222 PHE A N 1
ATOM 1750 C CA . PHE A 1 222 ? -6.126 -6.406 -4.383 1.00 95.94 222 PHE A CA 1
ATOM 1751 C C . PHE A 1 222 ? -7.207 -7.408 -3.985 1.00 95.94 222 PHE A C 1
ATOM 1753 O O . PHE A 1 222 ? -8.177 -7.025 -3.333 1.00 95.94 222 PHE A O 1
ATOM 1760 N N . ALA A 1 223 ? -7.028 -8.696 -4.298 1.00 95.94 223 ALA A N 1
ATOM 1761 C CA . ALA A 1 223 ? -7.967 -9.739 -3.890 1.00 95.94 223 ALA A CA 1
ATOM 1762 C C . ALA A 1 223 ? -8.097 -9.821 -2.359 1.00 95.94 223 ALA A C 1
ATOM 1764 O O . ALA A 1 223 ? -9.212 -9.852 -1.833 1.00 95.94 223 ALA A O 1
ATOM 1765 N N . LEU A 1 224 ? -6.975 -9.778 -1.632 1.00 94.31 224 LEU A N 1
ATOM 1766 C CA . LEU A 1 224 ? -6.976 -9.769 -0.165 1.00 94.31 224 LEU A CA 1
ATOM 1767 C C . LEU A 1 224 ? -7.694 -8.533 0.398 1.00 94.31 224 LEU A C 1
ATOM 1769 O O . LEU A 1 224 ? -8.559 -8.657 1.268 1.00 94.31 224 LEU A O 1
ATOM 1773 N N . MET A 1 225 ? -7.392 -7.344 -0.126 1.00 92.75 225 MET A N 1
ATOM 1774 C CA . MET A 1 225 ? -8.042 -6.099 0.293 1.00 92.75 225 MET A CA 1
ATOM 1775 C C . MET A 1 225 ? -9.544 -6.104 -0.010 1.00 92.75 225 MET A C 1
ATOM 1777 O O . MET A 1 225 ? -10.333 -5.660 0.826 1.00 92.75 225 MET A O 1
ATOM 1781 N N . MET A 1 226 ? -9.959 -6.647 -1.157 1.00 94.12 226 MET A N 1
ATOM 1782 C CA . MET A 1 226 ? -11.369 -6.813 -1.518 1.00 94.12 226 MET A CA 1
ATOM 1783 C C . MET A 1 226 ? -12.105 -7.719 -0.526 1.00 94.12 226 MET A C 1
ATOM 1785 O O . MET A 1 226 ? -13.210 -7.379 -0.101 1.00 94.12 226 MET A O 1
ATOM 1789 N N . VAL A 1 227 ? -11.493 -8.828 -0.096 1.00 94.56 227 VAL A N 1
ATOM 1790 C CA . VAL A 1 227 ? -12.076 -9.719 0.922 1.00 94.56 227 VAL A CA 1
ATOM 1791 C C . VAL A 1 227 ? -12.208 -9.003 2.269 1.00 94.56 227 VAL A C 1
ATOM 1793 O O . VAL A 1 227 ? -13.290 -9.003 2.870 1.00 94.56 227 VAL A O 1
ATOM 1796 N N . PHE A 1 228 ? -11.145 -8.346 2.741 1.00 92.06 228 PHE A N 1
ATOM 1797 C CA . PHE A 1 228 ? -11.150 -7.660 4.037 1.00 92.06 228 PHE A CA 1
ATOM 1798 C C . PHE A 1 228 ? -12.141 -6.495 4.070 1.00 92.06 228 PHE A C 1
ATOM 1800 O O . PHE A 1 228 ? -13.027 -6.452 4.931 1.00 92.06 228 PHE A O 1
ATOM 1807 N N . TYR A 1 229 ? -12.043 -5.568 3.118 1.00 90.06 229 TYR A N 1
ATOM 1808 C CA . TYR A 1 229 ? -12.920 -4.402 3.065 1.00 90.06 229 TYR A CA 1
ATOM 1809 C C . TYR A 1 229 ? -14.347 -4.756 2.658 1.00 90.06 229 TYR A C 1
ATOM 1811 O O . TYR A 1 229 ? -15.279 -4.169 3.204 1.00 90.06 229 TYR A O 1
ATOM 1819 N N . GLY A 1 230 ? -14.549 -5.752 1.792 1.00 89.88 230 GLY A N 1
ATOM 1820 C CA . GLY A 1 230 ? -15.877 -6.280 1.478 1.00 89.88 230 GLY A CA 1
ATOM 1821 C C . GLY A 1 230 ? -16.580 -6.816 2.726 1.00 89.88 230 GLY A C 1
ATOM 1822 O O . GLY A 1 230 ? -17.730 -6.458 2.994 1.00 89.88 230 GLY A O 1
ATOM 1823 N N . THR A 1 231 ? -15.863 -7.579 3.556 1.00 88.00 231 THR A N 1
ATOM 1824 C CA . THR A 1 231 ? -16.409 -8.096 4.821 1.00 88.00 231 THR A CA 1
ATOM 1825 C C . THR A 1 231 ? -16.713 -6.976 5.816 1.00 88.00 231 THR A C 1
ATOM 1827 O O . THR A 1 231 ? -17.774 -6.990 6.449 1.00 88.00 231 THR A O 1
ATOM 1830 N N . ILE A 1 232 ? -15.833 -5.974 5.929 1.00 85.00 232 ILE A N 1
ATOM 1831 C CA . ILE A 1 232 ? -16.071 -4.790 6.770 1.00 85.00 232 ILE A CA 1
ATOM 1832 C C . ILE A 1 232 ? -17.322 -4.039 6.300 1.00 85.00 232 ILE A C 1
ATOM 1834 O O . ILE A 1 232 ? -18.206 -3.751 7.109 1.00 85.00 232 ILE A O 1
ATOM 1838 N N . CYS A 1 233 ? -17.430 -3.753 5.002 1.00 84.81 233 CYS A N 1
ATOM 1839 C CA . CYS A 1 233 ? -18.575 -3.061 4.419 1.00 84.81 233 CYS A CA 1
ATOM 1840 C C . CYS A 1 233 ? -19.876 -3.831 4.666 1.00 84.81 233 CYS A C 1
ATOM 1842 O O . CYS A 1 233 ? -20.855 -3.232 5.109 1.00 84.81 233 CYS A O 1
ATOM 1844 N N . TRP A 1 234 ? -19.880 -5.153 4.464 1.00 84.31 234 TRP A N 1
ATOM 1845 C CA . TRP A 1 234 ? -21.046 -5.996 4.732 1.00 84.31 234 TRP A CA 1
ATOM 1846 C C . TRP A 1 234 ? -21.455 -5.970 6.208 1.00 84.31 234 TRP A C 1
ATOM 1848 O O . TRP A 1 234 ? -22.632 -5.768 6.521 1.00 84.31 234 TRP A O 1
ATOM 1858 N N . ARG A 1 235 ? -20.492 -6.112 7.131 1.00 79.94 235 ARG A N 1
ATOM 1859 C CA . ARG A 1 235 ? -20.753 -6.038 8.577 1.00 79.94 235 ARG A CA 1
ATOM 1860 C C . ARG A 1 235 ? -21.326 -4.681 8.977 1.00 79.94 235 ARG A C 1
ATOM 1862 O O . ARG A 1 235 ? -22.361 -4.638 9.640 1.00 79.94 235 ARG A O 1
ATOM 1869 N N . LEU A 1 236 ? -20.706 -3.584 8.541 1.00 73.62 236 LEU A N 1
ATOM 1870 C CA . LEU A 1 236 ? -21.171 -2.226 8.843 1.00 73.62 236 LEU A CA 1
ATOM 1871 C C . LEU A 1 236 ? -22.562 -1.952 8.250 1.00 73.62 236 LEU A C 1
ATOM 1873 O O . LEU A 1 236 ? -23.414 -1.365 8.923 1.00 73.62 236 LEU A O 1
ATOM 1877 N N . TRP A 1 237 ? -22.822 -2.418 7.027 1.00 76.44 237 TRP A N 1
ATOM 1878 C CA . TRP A 1 237 ? -24.114 -2.271 6.355 1.00 76.44 237 TRP A CA 1
ATOM 1879 C C . TRP A 1 237 ? -25.236 -3.046 7.056 1.00 76.44 237 TRP A C 1
ATOM 1881 O O . TRP A 1 237 ? -26.323 -2.506 7.289 1.00 76.44 237 TRP A O 1
ATOM 1891 N N . ARG A 1 238 ? -24.976 -4.301 7.444 1.00 74.56 238 ARG A N 1
ATOM 1892 C CA . ARG A 1 238 ? -25.950 -5.144 8.156 1.00 74.56 238 ARG A CA 1
ATOM 1893 C C . ARG A 1 238 ? -26.345 -4.536 9.501 1.00 74.56 238 ARG A C 1
ATOM 1895 O O . ARG A 1 238 ? -27.515 -4.574 9.877 1.00 74.56 238 ARG A O 1
ATOM 1902 N N . THR A 1 239 ? -25.395 -3.926 10.205 1.00 61.91 239 THR A N 1
ATOM 1903 C CA . THR A 1 239 ? -25.688 -3.218 11.454 1.00 61.91 239 THR A CA 1
ATOM 1904 C C . THR A 1 239 ? -26.565 -1.988 11.192 1.00 61.91 239 THR A C 1
ATOM 1906 O O . THR A 1 239 ? -27.600 -1.842 11.834 1.00 61.91 239 THR A O 1
ATOM 1909 N N . CYS A 1 240 ? -26.241 -1.141 10.206 1.00 62.59 240 CYS A N 1
ATOM 1910 C CA . CYS A 1 240 ? -27.049 0.048 9.879 1.00 62.59 240 CYS A CA 1
ATOM 1911 C C . CYS A 1 240 ? -28.485 -0.277 9.416 1.00 62.59 240 CYS A C 1
ATOM 1913 O O . CYS A 1 240 ? -29.427 0.447 9.748 1.00 62.59 240 CYS A O 1
ATOM 1915 N N . THR A 1 241 ? -28.669 -1.367 8.669 1.00 58.41 241 THR A N 1
ATOM 1916 C CA . THR A 1 241 ? -29.997 -1.803 8.201 1.00 58.41 241 THR A CA 1
ATOM 1917 C C . THR A 1 241 ? -30.863 -2.339 9.337 1.00 58.41 241 THR A C 1
ATOM 1919 O O . THR A 1 241 ? -32.031 -1.967 9.411 1.00 58.41 241 THR A O 1
ATOM 1922 N N . ARG A 1 242 ? -30.305 -3.105 10.287 1.00 58.31 242 ARG A N 1
ATOM 1923 C CA . ARG A 1 242 ? -31.042 -3.544 11.491 1.00 58.31 242 ARG A CA 1
ATOM 1924 C C . ARG A 1 242 ? -31.556 -2.373 12.332 1.00 58.31 242 ARG A C 1
ATOM 1926 O O . ARG A 1 242 ? -32.726 -2.373 12.701 1.00 58.31 242 ARG A O 1
ATOM 1933 N N . PHE A 1 243 ? -30.729 -1.347 12.554 1.00 52.56 243 PHE A N 1
ATOM 1934 C CA . PHE A 1 243 ? -31.156 -0.116 13.239 1.00 52.56 243 PHE A CA 1
ATOM 1935 C C . PHE A 1 243 ? -32.267 0.634 12.485 1.00 52.56 243 PHE A C 1
ATOM 1937 O O . PHE A 1 243 ? -33.119 1.267 13.104 1.00 52.56 243 PHE A O 1
ATOM 1944 N N . SER A 1 244 ? -32.277 0.555 11.151 1.00 46.94 244 SER A N 1
ATOM 1945 C CA . SER A 1 244 ? -33.316 1.181 10.327 1.00 46.94 244 SER A CA 1
ATOM 1946 C C . SER A 1 244 ? -34.627 0.385 10.352 1.00 46.94 244 SER A C 1
ATOM 1948 O O . SER A 1 244 ? -35.686 0.990 10.453 1.00 46.94 244 SER A O 1
ATOM 1950 N N . VAL A 1 245 ? -34.575 -0.952 10.322 1.00 44.59 245 VAL A N 1
ATOM 1951 C CA . VAL A 1 245 ? -35.762 -1.833 10.336 1.00 44.59 245 VAL A CA 1
ATOM 1952 C C . VAL A 1 245 ? -36.431 -1.881 11.713 1.00 44.59 245 VAL A C 1
ATOM 1954 O O . VAL A 1 245 ? -37.653 -1.791 11.787 1.00 44.59 245 VAL A O 1
ATOM 1957 N N . ALA A 1 246 ? -35.664 -1.904 12.811 1.00 46.03 246 ALA A N 1
ATOM 1958 C CA . ALA A 1 246 ? -36.216 -1.819 14.172 1.00 46.03 246 ALA A CA 1
ATOM 1959 C C . ALA A 1 246 ? -37.017 -0.522 14.421 1.00 46.03 246 ALA A C 1
ATOM 1961 O O . ALA A 1 246 ? -37.855 -0.465 15.316 1.00 46.03 246 ALA A O 1
ATOM 1962 N N . ARG A 1 247 ? -36.795 0.517 13.604 1.00 42.16 247 ARG A N 1
ATOM 1963 C CA . ARG A 1 247 ? -37.526 1.791 13.642 1.00 42.16 247 ARG A CA 1
ATOM 1964 C C . ARG A 1 247 ? -38.913 1.719 12.973 1.00 42.16 247 ARG A C 1
ATOM 1966 O O . ARG A 1 247 ? -39.712 2.625 13.190 1.00 42.16 247 ARG A O 1
ATOM 1973 N N . PHE A 1 248 ? -39.191 0.681 12.175 1.00 35.53 248 PHE A N 1
ATOM 1974 C CA . PHE A 1 248 ? -40.414 0.543 11.366 1.00 35.53 248 PHE A CA 1
ATOM 1975 C C . PHE A 1 248 ? -41.299 -0.662 11.718 1.00 35.53 248 PHE A C 1
ATOM 1977 O O . PHE A 1 248 ? -42.363 -0.800 11.121 1.00 35.53 248 PHE A O 1
ATOM 1984 N N . SER A 1 249 ? -40.933 -1.501 12.690 1.00 26.61 249 SER A N 1
ATOM 1985 C CA . SER A 1 249 ? -41.856 -2.521 13.203 1.00 26.61 249 SER A CA 1
ATOM 1986 C C . SER A 1 249 ? -42.922 -1.860 14.092 1.00 26.61 249 SER A C 1
ATOM 1988 O O . SER A 1 249 ? -42.564 -1.304 15.134 1.00 26.61 249 SER A O 1
ATOM 1990 N N . PRO A 1 250 ? -44.222 -1.893 13.738 1.00 29.72 250 PRO A N 1
ATOM 1991 C CA . PRO A 1 250 ? -45.264 -1.493 14.670 1.00 29.72 250 PRO A CA 1
ATOM 1992 C C . PRO A 1 250 ? -45.281 -2.519 15.805 1.00 29.72 250 PRO A C 1
ATOM 1994 O O . PRO A 1 250 ? -45.415 -3.715 15.560 1.00 29.72 250 PRO A O 1
ATOM 1997 N N . LEU A 1 251 ? -45.116 -2.056 17.046 1.00 31.56 251 LEU A N 1
ATOM 1998 C CA . LEU A 1 251 ? -45.387 -2.851 18.242 1.00 31.56 251 LEU A CA 1
ATOM 1999 C C . LEU A 1 251 ? -46.821 -3.391 18.145 1.00 31.56 251 LEU A C 1
ATOM 2001 O O . LEU A 1 251 ? -47.789 -2.671 18.391 1.00 31.56 251 LEU A O 1
ATOM 2005 N N . SER A 1 252 ? -46.958 -4.659 17.767 1.00 26.34 252 SER A N 1
ATOM 2006 C CA . SER A 1 252 ? -48.203 -5.406 17.859 1.00 26.34 252 SER A CA 1
ATOM 2007 C C . SER A 1 252 ? -48.504 -5.660 19.333 1.00 26.34 252 SER A C 1
ATOM 2009 O O . SER A 1 252 ? -47.989 -6.589 19.946 1.00 26.34 252 SER A O 1
ATOM 2011 N N . TYR A 1 253 ? -49.275 -4.734 19.898 1.00 26.61 253 TYR A N 1
ATOM 2012 C CA . TYR A 1 253 ? -50.447 -4.973 20.735 1.00 26.61 253 TYR A CA 1
ATOM 2013 C C . TYR A 1 253 ? -50.474 -6.324 21.475 1.00 26.61 253 TYR A C 1
ATOM 2015 O O . TYR A 1 253 ? -50.942 -7.326 20.941 1.00 26.61 253 TYR A O 1
ATOM 2023 N N . HIS A 1 254 ? -50.075 -6.316 22.749 1.00 27.92 254 HIS A N 1
ATOM 2024 C CA . HIS A 1 254 ? -50.702 -7.188 23.738 1.00 27.92 254 HIS A CA 1
ATOM 2025 C C . HIS A 1 254 ? -51.452 -6.298 24.729 1.00 27.92 254 HIS A C 1
ATOM 2027 O O . HIS A 1 254 ? -50.885 -5.702 25.644 1.00 27.92 254 HIS A O 1
ATOM 2033 N N . SER A 1 255 ? -52.748 -6.154 24.471 1.00 30.22 255 SER A N 1
ATOM 2034 C CA . SER A 1 255 ? -53.731 -5.598 25.388 1.00 30.22 255 SER A CA 1
ATOM 2035 C C . SER A 1 255 ? -53.878 -6.498 26.605 1.00 30.22 255 SER A C 1
ATOM 2037 O O . SER A 1 255 ? -54.278 -7.651 26.455 1.00 30.22 255 SER A O 1
ATOM 2039 N N . SER A 1 256 ? -53.648 -5.952 27.794 1.00 29.12 256 SER A N 1
ATOM 2040 C CA . SER A 1 256 ? -54.560 -6.120 28.929 1.00 29.12 256 SER A CA 1
ATOM 2041 C C . SER A 1 256 ? -54.041 -5.354 30.139 1.00 29.12 256 SER A C 1
ATOM 2043 O O . SER A 1 256 ? -52.872 -5.476 30.491 1.00 29.12 256 SER A O 1
ATOM 2045 N N . ILE A 1 257 ? -54.978 -4.689 30.816 1.00 29.92 257 ILE A N 1
ATOM 2046 C CA . ILE A 1 257 ? -54.899 -4.016 32.122 1.00 29.92 257 ILE A CA 1
ATOM 2047 C C . ILE A 1 257 ? -54.841 -2.493 32.003 1.00 29.92 257 ILE A C 1
ATOM 2049 O O . ILE A 1 257 ? -53.848 -1.813 32.240 1.00 29.92 257 ILE A O 1
ATOM 2053 N N . GLU A 1 258 ? -56.017 -1.969 31.686 1.00 32.56 258 GLU A N 1
ATOM 2054 C CA . GLU A 1 258 ? -56.441 -0.629 32.033 1.00 32.56 258 GLU A CA 1
ATOM 2055 C C . GLU A 1 258 ? -56.971 -0.649 33.473 1.00 32.56 258 GLU A C 1
ATOM 2057 O O . GLU A 1 258 ? -58.029 -1.212 33.742 1.00 32.56 258 GLU A O 1
ATOM 2062 N N . SER A 1 259 ? -56.235 -0.059 34.422 1.00 29.94 259 SER A N 1
ATOM 2063 C CA . SER A 1 259 ? -56.854 0.586 35.586 1.00 29.94 259 SER A CA 1
ATOM 2064 C C . SER A 1 259 ? -55.861 1.458 36.359 1.00 29.94 259 SER A C 1
ATOM 2066 O O . SER A 1 259 ? -54.876 0.972 36.908 1.00 29.94 259 SER A O 1
ATOM 2068 N N . LYS A 1 260 ? -56.213 2.744 36.477 1.00 35.91 260 LYS A N 1
ATOM 2069 C CA . LYS A 1 260 ? -55.718 3.735 37.452 1.00 35.91 260 LYS A CA 1
ATOM 2070 C C . LYS A 1 260 ? -54.294 4.274 37.262 1.00 35.91 260 LYS A C 1
ATOM 2072 O O . LYS A 1 260 ? -53.393 3.994 38.044 1.00 35.91 260 LYS A O 1
ATOM 2077 N N . ARG A 1 261 ? -54.159 5.263 36.373 1.00 32.44 261 ARG A N 1
ATOM 2078 C CA . ARG A 1 261 ? -53.339 6.457 36.659 1.00 32.44 261 ARG A CA 1
ATOM 2079 C C . ARG A 1 261 ? -53.968 7.696 36.029 1.00 32.44 261 ARG A C 1
ATOM 2081 O O . ARG A 1 261 ? -53.682 8.096 34.911 1.00 32.44 261 ARG A O 1
ATOM 2088 N N . SER A 1 262 ? -54.891 8.283 36.778 1.00 36.06 262 SER A N 1
ATOM 2089 C CA . SER A 1 262 ? -55.513 9.564 36.479 1.00 36.06 262 SER A CA 1
ATOM 2090 C C . SER A 1 262 ? -54.503 10.716 36.599 1.00 36.06 262 SER A C 1
ATOM 2092 O O . SER A 1 262 ? -53.756 10.804 37.571 1.00 36.06 262 SER A O 1
ATOM 2094 N N . ILE A 1 263 ? -54.568 11.643 35.639 1.00 39.47 263 ILE A N 1
ATOM 2095 C CA . ILE A 1 263 ? -54.225 13.077 35.750 1.00 39.47 263 ILE A CA 1
ATOM 2096 C C . ILE A 1 263 ? -52.725 13.461 35.739 1.00 39.47 263 ILE A C 1
ATOM 2098 O O . ILE A 1 263 ? -52.408 14.568 35.309 1.00 39.47 263 ILE A O 1
ATOM 2102 N N . ALA A 1 264 ? -51.777 12.572 36.053 1.00 37.81 264 ALA A N 1
ATOM 2103 C CA . ALA A 1 264 ? -50.346 12.937 36.066 1.00 37.81 264 ALA A CA 1
ATOM 2104 C C . ALA A 1 264 ? -49.658 13.022 34.676 1.00 37.81 264 ALA A C 1
ATOM 2106 O O . ALA A 1 264 ? -48.588 13.617 34.561 1.00 37.81 264 ALA A O 1
ATOM 2107 N N . GLU A 1 265 ? -50.251 12.478 33.605 1.00 39.50 265 GLU A N 1
ATOM 2108 C CA . GLU A 1 265 ? -49.598 12.406 32.279 1.00 39.50 265 GLU A CA 1
ATOM 2109 C C . GLU A 1 265 ? -49.825 13.620 31.363 1.00 39.50 265 GLU A C 1
ATOM 2111 O O . GLU A 1 265 ? -49.060 13.825 30.420 1.00 39.50 265 GLU A O 1
ATOM 2116 N N . ARG A 1 266 ? -50.808 14.491 31.634 1.00 33.72 266 ARG A N 1
ATOM 2117 C CA . ARG A 1 266 ? -51.043 15.673 30.775 1.00 33.72 266 ARG A CA 1
ATOM 2118 C C . ARG A 1 266 ? -50.060 16.828 31.007 1.00 33.72 266 ARG A C 1
ATOM 2120 O O . ARG A 1 266 ? -49.968 17.702 30.151 1.00 33.72 266 ARG A O 1
ATOM 2127 N N . LEU A 1 267 ? -49.290 16.812 32.099 1.00 37.31 267 LEU A N 1
ATOM 2128 C CA . LEU A 1 267 ? -48.324 17.868 32.450 1.00 37.31 267 LEU A CA 1
ATOM 2129 C C . LEU A 1 267 ? -46.855 17.534 32.108 1.00 37.31 267 LEU A C 1
ATOM 2131 O O . LEU A 1 267 ? -45.999 18.408 32.204 1.00 37.31 267 LEU A O 1
ATOM 2135 N N . LEU A 1 268 ? -46.546 16.311 31.657 1.00 39.44 268 LEU A N 1
ATOM 2136 C CA . LEU A 1 268 ? -45.174 15.861 31.334 1.00 39.44 268 LEU A CA 1
ATOM 2137 C C . LEU A 1 268 ? -44.863 15.792 29.823 1.00 39.44 268 LEU A C 1
ATOM 2139 O O . LEU A 1 268 ? -43.839 15.250 29.399 1.00 39.44 268 LEU A O 1
ATOM 2143 N N . SER A 1 269 ? -45.720 16.386 28.995 1.00 40.47 269 SER A N 1
ATOM 2144 C CA . SER A 1 269 ? -45.661 16.325 27.529 1.00 40.47 269 SER A CA 1
ATOM 2145 C C . SER A 1 269 ? -44.566 17.149 26.802 1.00 40.47 269 SER A C 1
ATOM 2147 O O . SER A 1 269 ? -44.419 16.932 25.595 1.00 40.47 269 SER A O 1
ATOM 2149 N N . PRO A 1 270 ? -43.717 17.995 27.438 1.00 39.66 270 PRO A N 1
ATOM 2150 C CA . PRO A 1 270 ? -42.548 18.578 26.753 1.00 39.66 270 PRO A CA 1
ATOM 2151 C C . PRO A 1 270 ? -41.242 17.776 26.925 1.00 39.66 270 PRO A C 1
ATOM 2153 O O . PRO A 1 270 ? -40.490 17.604 25.965 1.00 39.66 270 PRO A O 1
ATOM 2156 N N . LEU A 1 271 ? -40.959 17.246 28.123 1.00 35.06 271 LEU A N 1
ATOM 2157 C CA . LEU A 1 271 ? -39.638 16.677 28.453 1.00 35.06 271 LEU A CA 1
ATOM 2158 C C . LEU A 1 271 ? -39.393 15.300 27.818 1.00 35.06 271 LEU A C 1
ATOM 2160 O O . LEU A 1 271 ? -38.281 15.012 27.370 1.00 35.06 271 LEU A O 1
ATOM 2164 N N . HIS A 1 272 ? -40.436 14.476 27.687 1.00 33.28 272 HIS A N 1
ATOM 2165 C CA . HIS A 1 272 ? -40.314 13.176 27.019 1.00 33.28 272 HIS A CA 1
ATOM 2166 C C . HIS A 1 272 ? -40.157 13.322 25.490 1.00 33.28 272 HIS A C 1
ATOM 2168 O O . HIS A 1 272 ? -39.478 12.524 24.843 1.00 33.28 272 HIS A O 1
ATOM 2174 N N . ARG A 1 273 ? -40.691 14.407 24.903 1.00 28.03 273 ARG A N 1
ATOM 2175 C CA . ARG A 1 273 ? -40.522 14.734 23.475 1.00 28.03 273 ARG A CA 1
ATOM 2176 C C . ARG A 1 273 ? -39.117 15.250 23.142 1.00 28.03 273 ARG A C 1
ATOM 2178 O O . ARG A 1 273 ? -38.627 14.974 22.048 1.00 28.03 273 ARG A O 1
ATOM 2185 N N . MET A 1 274 ? -38.455 15.935 24.079 1.00 29.27 274 MET A N 1
ATOM 2186 C CA . MET A 1 274 ? -37.083 16.445 23.917 1.00 29.27 274 MET A CA 1
ATOM 2187 C C . MET A 1 274 ? -36.002 15.361 24.069 1.00 29.27 274 MET A C 1
ATOM 2189 O O . MET A 1 274 ? -34.986 15.405 23.377 1.00 29.27 274 MET A O 1
ATOM 2193 N N . SER A 1 275 ? -36.222 14.339 24.904 1.00 31.41 275 SER A N 1
ATOM 2194 C CA . SER A 1 275 ? -35.300 13.191 25.004 1.00 31.41 275 SER A CA 1
ATOM 2195 C C . SER A 1 275 ? -35.263 12.370 23.701 1.00 31.41 275 SER A C 1
ATOM 2197 O O . SER A 1 275 ? -34.196 11.972 23.230 1.00 31.41 275 SER A O 1
ATOM 2199 N N . ASN A 1 276 ? -36.416 12.229 23.039 1.00 30.03 276 ASN A N 1
ATOM 2200 C CA . ASN A 1 276 ? -36.552 11.474 21.791 1.00 30.03 276 ASN A CA 1
ATOM 2201 C C . ASN A 1 276 ? -36.044 12.221 20.536 1.00 30.03 276 ASN A C 1
ATOM 2203 O O . ASN A 1 276 ? -35.868 11.609 19.480 1.00 30.03 276 ASN A O 1
ATOM 2207 N N . SER A 1 277 ? -35.832 13.543 20.592 1.00 28.84 277 SER A N 1
ATOM 2208 C CA . SER A 1 277 ? -35.182 14.300 19.505 1.00 28.84 277 SER A CA 1
ATOM 2209 C C . SER A 1 277 ? -33.654 14.286 19.628 1.00 28.84 277 SER A C 1
ATOM 2211 O O . SER A 1 277 ? -32.974 14.137 18.616 1.00 28.84 277 SER A O 1
ATOM 2213 N N . SER A 1 278 ? -33.126 14.335 20.857 1.00 31.09 278 SER A N 1
ATOM 2214 C CA . SER A 1 278 ? -31.693 14.206 21.165 1.00 31.09 278 SER A CA 1
ATOM 2215 C C . SER A 1 278 ? -31.122 12.844 20.739 1.00 31.09 278 SER A C 1
ATOM 2217 O O . SER A 1 278 ? -30.141 12.792 19.995 1.00 31.09 278 SER A O 1
ATOM 2219 N N . ASN A 1 279 ? -31.796 11.739 21.095 1.00 34.97 279 ASN A N 1
ATOM 2220 C CA . ASN A 1 279 ? -31.387 10.392 20.668 1.00 34.97 279 ASN A CA 1
ATOM 2221 C C . ASN A 1 279 ? -31.467 10.205 19.143 1.00 34.97 279 ASN A C 1
ATOM 2223 O O . ASN A 1 279 ? -30.590 9.580 18.553 1.00 34.97 279 ASN A O 1
ATOM 2227 N N . ARG A 1 280 ? -32.464 10.808 18.475 1.00 32.28 280 ARG A N 1
ATOM 2228 C CA . ARG A 1 280 ? -32.564 10.780 17.004 1.00 32.28 280 ARG A CA 1
ATOM 2229 C C . ARG A 1 280 ? -31.420 11.524 16.319 1.00 32.28 280 ARG A C 1
ATOM 2231 O O . ARG A 1 280 ? -30.955 11.067 15.281 1.00 32.28 280 ARG A O 1
ATOM 2238 N N . PHE A 1 281 ? -30.964 12.645 16.876 1.00 32.59 281 PHE A N 1
ATOM 2239 C CA . PHE A 1 281 ? -29.864 13.423 16.298 1.00 32.59 281 PHE A CA 1
ATOM 2240 C C . PHE A 1 281 ? -28.505 12.725 16.486 1.00 32.59 281 PHE A C 1
ATOM 2242 O O . PHE A 1 281 ? -27.684 12.727 15.568 1.00 32.59 281 PHE A O 1
ATOM 2249 N N . GLY A 1 282 ? -28.298 12.063 17.633 1.00 38.03 282 GLY A N 1
ATOM 2250 C CA . GLY A 1 282 ? -27.128 11.214 17.887 1.00 38.03 282 GLY A CA 1
ATOM 2251 C C . GLY A 1 282 ? -27.046 10.012 16.939 1.00 38.03 282 GLY A C 1
ATOM 2252 O O . GLY A 1 282 ? -26.017 9.815 16.294 1.00 38.03 282 GLY A O 1
ATOM 2253 N N . ASP A 1 283 ? -28.147 9.275 16.760 1.00 40.00 283 ASP A N 1
ATOM 2254 C CA . ASP A 1 283 ? -28.205 8.107 15.864 1.00 40.00 283 ASP A CA 1
ATOM 2255 C C . ASP A 1 283 ? -27.982 8.464 14.386 1.00 40.00 283 ASP A C 1
ATOM 2257 O O . ASP A 1 283 ? -27.335 7.717 13.650 1.00 40.00 283 ASP A O 1
ATOM 2261 N N . VAL A 1 284 ? -28.488 9.615 13.927 1.00 48.00 284 VAL A N 1
ATOM 2262 C CA . VAL A 1 284 ? -28.237 10.096 12.556 1.00 48.00 284 VAL A CA 1
ATOM 2263 C C . VAL A 1 284 ? -26.751 10.427 12.360 1.00 48.00 284 VAL A C 1
ATOM 2265 O O . VAL A 1 284 ? -26.185 10.093 11.318 1.00 48.00 284 VAL A O 1
ATOM 2268 N N . GLY A 1 285 ? -26.089 10.999 13.372 1.00 46.94 285 GLY A N 1
ATOM 2269 C CA . GLY A 1 285 ? -24.645 11.258 13.354 1.00 46.94 285 GLY A CA 1
ATOM 2270 C C . GLY A 1 285 ? -23.790 9.985 13.271 1.00 46.94 285 GLY A C 1
ATOM 2271 O O . GLY A 1 285 ? -22.799 9.962 12.536 1.00 46.94 285 GLY A O 1
ATOM 2272 N N . VAL A 1 286 ? -24.210 8.921 13.963 1.00 49.41 286 VAL A N 1
ATOM 2273 C CA . VAL A 1 286 ? -23.583 7.582 13.972 1.00 49.41 286 VAL A CA 1
ATOM 2274 C C . VAL A 1 286 ? -23.772 6.848 12.638 1.00 49.41 286 VAL A C 1
ATOM 2276 O O . VAL A 1 286 ? -22.859 6.209 12.115 1.00 49.41 286 VAL A O 1
ATOM 2279 N N . ILE A 1 287 ? -24.949 6.948 12.020 1.00 54.78 287 ILE A N 1
ATOM 2280 C CA . ILE A 1 287 ? -25.181 6.349 10.696 1.00 54.78 287 ILE A CA 1
ATOM 2281 C C . ILE A 1 287 ? -24.354 7.086 9.628 1.00 54.78 287 ILE A C 1
ATOM 2283 O O . ILE A 1 287 ? -23.741 6.449 8.764 1.00 54.78 287 ILE A O 1
ATOM 2287 N N . GLU A 1 288 ? -24.260 8.416 9.717 1.00 56.94 288 GLU A N 1
ATOM 2288 C CA . GLU A 1 288 ? -23.465 9.226 8.788 1.00 56.94 288 GLU A CA 1
ATOM 2289 C C . GLU A 1 288 ? -21.948 9.043 8.998 1.00 56.94 288 GLU A C 1
ATOM 2291 O O . GLU A 1 288 ? -21.174 9.071 8.037 1.00 56.94 288 GLU A O 1
ATOM 2296 N N . SER A 1 289 ? -21.476 8.802 10.230 1.00 58.34 289 SER A N 1
ATOM 2297 C CA . SER A 1 289 ? -20.077 8.418 10.493 1.00 58.34 289 SER A CA 1
ATOM 2298 C C . SER A 1 289 ? -19.736 7.082 9.816 1.00 58.34 289 SER A C 1
ATOM 2300 O O . SER A 1 289 ? -18.765 7.010 9.059 1.00 58.34 289 SER A O 1
ATOM 2302 N N . ARG A 1 290 ? -20.583 6.058 9.970 1.00 65.19 290 ARG A N 1
ATOM 2303 C CA . ARG A 1 290 ? -20.385 4.728 9.364 1.00 65.19 290 ARG A CA 1
ATOM 2304 C C . ARG A 1 290 ? -20.447 4.755 7.842 1.00 65.19 290 ARG A C 1
ATOM 2306 O O . ARG A 1 290 ? -19.617 4.133 7.181 1.00 65.19 290 ARG A O 1
ATOM 2313 N N . ARG A 1 291 ? -21.377 5.521 7.265 1.00 67.75 291 ARG A N 1
ATOM 2314 C CA . ARG A 1 291 ? -21.479 5.693 5.808 1.00 67.75 291 ARG A CA 1
ATOM 2315 C C . ARG A 1 291 ? -20.236 6.368 5.225 1.00 67.75 291 ARG A C 1
ATOM 2317 O O . ARG A 1 291 ? -19.803 5.992 4.137 1.00 67.75 291 ARG A O 1
ATOM 2324 N N . ARG A 1 292 ? -19.632 7.320 5.947 1.00 68.19 292 ARG A N 1
ATOM 2325 C CA . ARG A 1 292 ? -18.350 7.937 5.560 1.00 68.19 292 ARG A CA 1
ATOM 2326 C C . ARG A 1 292 ? -17.198 6.933 5.571 1.00 68.19 292 ARG A C 1
ATOM 2328 O O . ARG A 1 292 ? -16.403 6.945 4.636 1.00 68.19 292 ARG A O 1
ATOM 2335 N N . VAL A 1 293 ? -17.141 6.039 6.561 1.00 71.75 293 VAL A N 1
ATOM 2336 C CA . VAL A 1 293 ? -16.126 4.969 6.612 1.00 71.75 293 VAL A CA 1
ATOM 2337 C C . VAL A 1 293 ? -16.283 4.009 5.432 1.00 71.75 293 VAL A C 1
ATOM 2339 O O . VAL A 1 293 ? -15.308 3.771 4.728 1.00 71.75 293 VAL A O 1
ATOM 2342 N N . ILE A 1 294 ? -17.500 3.529 5.148 1.00 76.69 294 ILE A N 1
ATOM 2343 C CA . ILE A 1 294 ? -17.768 2.643 3.997 1.00 76.69 294 ILE A CA 1
ATOM 2344 C C . ILE A 1 294 ? -17.353 3.314 2.681 1.00 76.69 294 ILE A C 1
ATOM 2346 O O . ILE A 1 294 ? -16.642 2.713 1.879 1.00 76.69 294 ILE A O 1
ATOM 2350 N N . LYS A 1 295 ? -17.749 4.579 2.472 1.00 80.12 295 LYS A N 1
ATOM 2351 C CA . LYS A 1 295 ? -17.353 5.347 1.282 1.00 80.12 295 LYS A CA 1
ATOM 2352 C C . LYS A 1 295 ? -15.835 5.451 1.155 1.00 80.12 295 LYS A C 1
ATOM 2354 O O . LYS A 1 295 ? -15.325 5.270 0.058 1.00 80.12 295 LYS A O 1
ATOM 2359 N N . MET A 1 296 ? -15.113 5.699 2.248 1.00 81.31 296 MET A N 1
ATOM 2360 C CA . MET A 1 296 ? -13.652 5.721 2.199 1.00 81.31 296 MET A CA 1
ATOM 2361 C C . MET A 1 296 ? -13.070 4.354 1.825 1.00 81.31 296 MET A C 1
ATOM 2363 O O . MET A 1 296 ? -12.226 4.307 0.942 1.00 81.31 296 MET A O 1
ATOM 2367 N N . LEU A 1 297 ? -13.501 3.256 2.453 1.00 83.25 297 LEU A N 1
ATOM 2368 C CA . LEU A 1 297 ? -12.949 1.926 2.155 1.00 83.25 297 LEU A CA 1
ATOM 2369 C C . LEU A 1 297 ? -13.119 1.559 0.673 1.00 83.25 297 LEU A C 1
ATOM 2371 O O . LEU A 1 297 ? -12.203 1.020 0.058 1.00 83.25 297 LEU A O 1
ATOM 2375 N N . ILE A 1 298 ? -14.259 1.931 0.083 1.00 87.50 298 ILE A N 1
ATOM 2376 C CA . ILE A 1 298 ? -14.494 1.801 -1.360 1.00 87.50 298 ILE A CA 1
ATOM 2377 C C . ILE A 1 298 ? -13.522 2.684 -2.154 1.00 87.50 298 ILE A C 1
ATOM 2379 O O . ILE A 1 298 ? -12.921 2.211 -3.113 1.00 87.50 298 ILE A O 1
ATOM 2383 N N . MET A 1 299 ? -13.322 3.943 -1.750 1.00 89.50 299 MET A N 1
ATOM 2384 C CA . MET A 1 299 ? -12.365 4.838 -2.414 1.00 89.50 299 MET A CA 1
ATOM 2385 C C . MET A 1 299 ? -10.927 4.312 -2.355 1.00 89.50 299 MET A C 1
ATOM 2387 O O . MET A 1 299 ? -10.220 4.425 -3.347 1.00 89.50 299 MET A O 1
ATOM 2391 N N . VAL A 1 300 ? -10.501 3.689 -1.253 1.00 88.75 300 VAL A N 1
ATOM 2392 C CA . VAL A 1 300 ? -9.161 3.082 -1.144 1.00 88.75 300 VAL A CA 1
ATOM 2393 C C . VAL A 1 300 ? -8.972 1.973 -2.186 1.00 88.75 300 VAL A C 1
ATOM 2395 O O . VAL A 1 300 ? -7.950 1.947 -2.867 1.00 88.75 300 VAL A O 1
ATOM 2398 N N . LEU A 1 301 ? -9.966 1.095 -2.362 1.00 92.69 301 LEU A N 1
ATOM 2399 C CA . LEU A 1 301 ? -9.929 0.036 -3.381 1.00 92.69 301 LEU A CA 1
ATOM 2400 C C . LEU A 1 301 ? -9.928 0.595 -4.804 1.00 92.69 301 LEU A C 1
ATOM 2402 O O . LEU A 1 301 ? -9.156 0.138 -5.644 1.00 92.69 301 LEU A O 1
ATOM 2406 N N . LEU A 1 302 ? -10.780 1.589 -5.069 1.00 94.25 302 LEU A N 1
ATOM 2407 C CA . LEU A 1 302 ? -10.876 2.221 -6.383 1.00 94.25 302 LEU A CA 1
ATOM 2408 C C . LEU A 1 302 ? -9.579 2.937 -6.759 1.00 94.25 302 LEU A C 1
ATOM 2410 O O . LEU A 1 302 ? -9.108 2.774 -7.878 1.00 94.25 302 LEU A O 1
ATOM 2414 N N . VAL A 1 303 ? -8.980 3.690 -5.834 1.00 94.56 303 VAL A N 1
ATOM 2415 C CA . VAL A 1 303 ? -7.715 4.393 -6.084 1.00 94.56 303 VAL A CA 1
ATOM 2416 C C . VAL A 1 303 ? -6.580 3.400 -6.314 1.00 94.56 303 VAL A C 1
ATOM 2418 O O . VAL A 1 303 ? -5.815 3.583 -7.255 1.00 94.56 303 VAL A O 1
ATOM 2421 N N . PHE A 1 304 ? -6.494 2.319 -5.531 1.00 95.38 304 PHE A N 1
ATOM 2422 C CA . PHE A 1 304 ? -5.500 1.271 -5.782 1.00 95.38 304 PHE A CA 1
ATOM 2423 C C . PHE A 1 304 ? -5.671 0.659 -7.179 1.00 95.38 304 PHE A C 1
ATOM 2425 O O . PHE A 1 304 ? -4.705 0.562 -7.932 1.00 95.38 304 PHE A O 1
ATOM 2432 N N . PHE A 1 305 ? -6.906 0.325 -7.565 1.00 96.56 305 PHE A N 1
ATOM 2433 C CA . PHE A 1 305 ? -7.213 -0.214 -8.889 1.00 96.56 305 PHE A CA 1
ATOM 2434 C C . PHE A 1 305 ? -6.841 0.749 -10.022 1.00 96.56 305 PHE A C 1
ATOM 2436 O O . PHE A 1 305 ? -6.124 0.361 -10.944 1.00 96.56 305 PHE A O 1
ATOM 2443 N N . VAL A 1 306 ? -7.298 2.000 -9.952 1.00 96.50 306 VAL A N 1
ATOM 2444 C CA . VAL A 1 306 ? -7.090 3.004 -11.006 1.00 96.50 306 VAL A CA 1
ATOM 2445 C C . VAL A 1 306 ? -5.619 3.387 -11.136 1.00 96.50 306 VAL A C 1
ATOM 2447 O O . VAL A 1 306 ? -5.141 3.553 -12.252 1.00 96.50 306 VAL A O 1
ATOM 2450 N N . CYS A 1 307 ? -4.887 3.499 -10.027 1.00 96.19 307 CYS A N 1
ATOM 2451 C CA . CYS A 1 307 ? -3.487 3.899 -10.079 1.00 96.19 307 CYS A CA 1
ATOM 2452 C C . CYS A 1 307 ? -2.550 2.764 -10.502 1.00 96.19 307 CYS A C 1
ATOM 2454 O O . CYS A 1 307 ? -1.615 3.020 -11.249 1.00 96.19 307 CYS A O 1
ATOM 2456 N N . TRP A 1 308 ? -2.775 1.526 -10.049 1.00 96.44 308 TRP A N 1
ATOM 2457 C CA . TRP A 1 308 ? -1.816 0.432 -10.261 1.00 96.44 308 TRP A CA 1
ATOM 2458 C C . TRP A 1 308 ? -2.134 -0.466 -11.457 1.00 96.44 308 TRP A C 1
ATOM 2460 O O . TRP A 1 308 ? -1.207 -0.944 -12.117 1.00 96.44 308 TRP A O 1
ATOM 2470 N N . SER A 1 309 ? -3.415 -0.714 -11.752 1.00 96.06 309 SER A N 1
ATOM 2471 C CA . SER A 1 309 ? -3.783 -1.680 -12.797 1.00 96.06 309 SER A CA 1
ATOM 2472 C C . SER A 1 309 ? -3.360 -1.264 -14.210 1.00 96.06 309 SER A C 1
ATOM 2474 O O . SER A 1 309 ? -2.815 -2.128 -14.901 1.00 96.06 309 SER A O 1
ATOM 2476 N N . PRO A 1 310 ? -3.505 0.005 -14.659 1.00 95.94 310 PRO A N 1
ATOM 2477 C CA . PRO A 1 310 ? -3.179 0.354 -16.039 1.00 95.94 310 PRO A CA 1
ATOM 2478 C C . PRO A 1 310 ? -1.698 0.120 -16.337 1.00 95.94 310 PRO A C 1
ATOM 2480 O O . PRO A 1 310 ? -1.364 -0.510 -17.334 1.00 95.94 310 PRO A O 1
ATOM 2483 N N . LYS A 1 311 ? -0.813 0.524 -15.417 1.00 93.62 311 LYS A N 1
ATOM 2484 C CA . LYS A 1 311 ? 0.640 0.404 -15.586 1.00 93.62 311 LYS A CA 1
ATOM 2485 C C . LYS A 1 311 ? 1.062 -1.057 -15.698 1.00 93.62 311 LYS A C 1
ATOM 2487 O O . LYS A 1 311 ? 1.773 -1.429 -16.620 1.00 93.62 311 LYS A O 1
ATOM 2492 N N . LEU A 1 312 ? 0.597 -1.902 -14.776 1.00 94.62 312 LEU A N 1
ATOM 2493 C CA . LEU A 1 312 ? 1.003 -3.309 -14.735 1.00 94.62 312 LEU A CA 1
ATOM 2494 C C . LEU A 1 312 ? 0.423 -4.125 -15.900 1.00 94.62 312 LEU A C 1
ATOM 2496 O O . LEU A 1 312 ? 1.075 -5.051 -16.376 1.00 94.62 312 LEU A O 1
ATOM 2500 N N . LEU A 1 313 ? -0.780 -3.790 -16.373 1.00 94.44 313 LEU A N 1
ATOM 2501 C CA . LEU A 1 313 ? -1.376 -4.438 -17.544 1.00 94.44 313 LEU A CA 1
ATOM 2502 C C . LEU A 1 313 ? -0.676 -4.021 -18.842 1.00 94.44 313 LEU A C 1
ATOM 2504 O O . LEU A 1 313 ? -0.399 -4.879 -19.682 1.00 94.44 313 LEU A O 1
ATOM 2508 N N . LEU A 1 314 ? -0.357 -2.733 -18.989 1.00 92.12 314 LEU A N 1
ATOM 2509 C CA . LEU A 1 314 ? 0.382 -2.219 -20.143 1.00 92.12 314 LEU A CA 1
ATOM 2510 C C . LEU A 1 314 ? 1.815 -2.770 -20.185 1.00 92.12 314 LEU A C 1
ATOM 2512 O O . LEU A 1 314 ? 2.262 -3.169 -21.255 1.00 92.12 314 LEU A O 1
ATOM 2516 N N . ASP A 1 315 ? 2.489 -2.914 -19.039 1.00 90.06 315 ASP A N 1
ATOM 2517 C CA . ASP A 1 315 ? 3.808 -3.563 -18.944 1.00 90.06 315 ASP A CA 1
ATOM 2518 C C . ASP A 1 315 ? 3.778 -5.025 -19.429 1.00 90.06 315 ASP A C 1
ATOM 2520 O O . ASP A 1 315 ? 4.724 -5.494 -20.067 1.00 90.06 315 ASP A O 1
ATOM 2524 N N . VAL A 1 316 ? 2.706 -5.771 -19.128 1.00 91.75 316 VAL A N 1
ATOM 2525 C CA . VAL A 1 316 ? 2.531 -7.146 -19.629 1.00 91.75 316 VAL A CA 1
ATOM 2526 C C . VAL A 1 316 ? 2.274 -7.138 -21.129 1.00 91.75 316 VAL A C 1
ATOM 2528 O O . VAL A 1 316 ? 2.901 -7.915 -21.842 1.00 91.75 316 VAL A O 1
ATOM 2531 N N . LYS A 1 317 ? 1.400 -6.254 -21.620 1.00 88.31 317 LYS A N 1
ATOM 2532 C CA . LYS A 1 317 ? 1.094 -6.153 -23.054 1.00 88.31 317 LYS A CA 1
ATOM 2533 C C . LYS A 1 317 ? 2.314 -5.765 -23.880 1.00 88.31 317 LYS A C 1
ATOM 2535 O O . LYS A 1 317 ? 2.574 -6.388 -24.905 1.00 88.31 317 LYS A O 1
ATOM 2540 N N . ASN A 1 318 ? 3.092 -4.804 -23.397 1.00 84.75 318 ASN A N 1
ATOM 2541 C CA . ASN A 1 318 ? 4.348 -4.413 -24.020 1.00 84.75 318 ASN A CA 1
ATOM 2542 C C . ASN A 1 318 ? 5.355 -5.577 -24.020 1.00 84.75 318 ASN A C 1
ATOM 2544 O O . ASN A 1 318 ? 5.996 -5.848 -25.029 1.00 84.75 318 ASN A O 1
ATOM 2548 N N . ALA A 1 319 ? 5.449 -6.330 -22.920 1.00 84.81 319 ALA A N 1
ATOM 2549 C CA . ALA A 1 319 ? 6.332 -7.491 -22.858 1.00 84.81 319 ALA A CA 1
ATOM 2550 C C . ALA A 1 319 ? 5.888 -8.647 -23.777 1.00 84.81 319 ALA A C 1
ATOM 2552 O O . ALA A 1 319 ? 6.747 -9.303 -24.359 1.00 84.81 319 ALA A O 1
ATOM 2553 N N . GLU A 1 320 ? 4.580 -8.890 -23.934 1.00 84.38 320 GLU A N 1
ATOM 2554 C CA . GLU A 1 320 ? 4.038 -9.854 -24.910 1.00 84.38 320 GLU A CA 1
ATOM 2555 C C . GLU A 1 320 ? 4.405 -9.453 -26.342 1.00 84.38 320 GLU A C 1
ATOM 2557 O O . GLU A 1 320 ? 4.809 -10.301 -27.134 1.00 84.38 320 GLU A O 1
ATOM 2562 N N . TYR A 1 321 ? 4.316 -8.159 -26.658 1.00 77.19 321 TYR A N 1
ATOM 2563 C CA . TYR A 1 321 ? 4.702 -7.631 -27.963 1.00 77.19 321 TYR A CA 1
ATOM 2564 C C . TYR A 1 321 ? 6.203 -7.812 -28.235 1.00 77.19 321 TYR A C 1
ATOM 2566 O O . TYR A 1 321 ? 6.578 -8.345 -29.277 1.00 77.19 321 TYR A O 1
ATOM 2574 N N . ILE A 1 322 ? 7.063 -7.443 -27.278 1.00 74.00 322 ILE A N 1
ATOM 2575 C CA . ILE A 1 322 ? 8.525 -7.576 -27.404 1.00 74.00 322 ILE A CA 1
ATOM 2576 C C . ILE A 1 322 ? 8.942 -9.046 -27.580 1.00 74.00 322 ILE A C 1
ATOM 2578 O O . ILE A 1 322 ? 9.800 -9.337 -28.411 1.00 74.00 322 ILE A O 1
ATOM 2582 N N . ASP A 1 323 ? 8.323 -9.974 -26.845 1.00 71.00 323 ASP A N 1
ATOM 2583 C CA . ASP A 1 323 ? 8.602 -11.415 -26.954 1.00 71.00 323 ASP A CA 1
ATOM 2584 C C . ASP A 1 323 ? 8.108 -11.997 -28.295 1.00 71.00 323 ASP A C 1
ATOM 2586 O O . ASP A 1 323 ? 8.749 -12.870 -28.882 1.00 71.00 323 ASP A O 1
ATOM 2590 N N . SER A 1 324 ? 7.008 -11.454 -28.833 1.00 68.94 324 SER A N 1
ATOM 2591 C CA . SER A 1 324 ? 6.428 -11.856 -30.121 1.00 68.94 324 SER A CA 1
ATOM 2592 C C . SER A 1 324 ? 7.107 -11.223 -31.344 1.00 68.94 324 SER A C 1
ATOM 2594 O O . SER A 1 324 ? 6.907 -11.704 -32.460 1.00 68.94 324 SER A O 1
ATOM 2596 N N . CYS A 1 325 ? 7.920 -10.174 -31.177 1.00 58.38 325 CYS A N 1
ATOM 2597 C CA . CYS A 1 325 ? 8.454 -9.336 -32.265 1.00 58.38 325 CYS A CA 1
ATOM 2598 C C . CYS A 1 325 ? 9.458 -10.041 -33.210 1.00 58.38 325 CYS A C 1
ATOM 2600 O O . CYS A 1 325 ? 10.073 -9.404 -34.062 1.00 58.38 325 CYS A O 1
ATOM 2602 N N . CYS A 1 326 ? 9.604 -11.365 -33.110 1.00 54.25 326 CYS A N 1
ATOM 2603 C CA . CYS A 1 326 ? 10.233 -12.192 -34.141 1.00 54.25 326 CYS A CA 1
ATOM 2604 C C . CYS A 1 326 ? 9.289 -12.547 -35.311 1.00 54.25 326 CYS A C 1
ATOM 2606 O O . CYS A 1 326 ? 9.727 -13.237 -36.233 1.00 54.25 326 CYS A O 1
ATOM 2608 N N . THR A 1 327 ? 8.026 -12.098 -35.311 1.00 40.75 327 THR A N 1
ATOM 2609 C CA . THR A 1 327 ? 7.070 -12.356 -36.402 1.00 40.75 327 THR A CA 1
ATOM 2610 C C . THR A 1 327 ? 6.229 -11.118 -36.751 1.00 40.75 327 THR A C 1
ATOM 2612 O O . THR A 1 327 ? 5.216 -10.869 -36.110 1.00 40.75 327 THR A O 1
ATOM 2615 N N . THR A 1 328 ? 6.657 -10.419 -37.812 1.00 40.94 328 THR A N 1
ATOM 2616 C CA . THR A 1 328 ? 5.885 -9.576 -38.764 1.00 40.94 328 THR A CA 1
ATOM 2617 C C . THR A 1 328 ? 5.159 -8.297 -38.299 1.00 40.94 328 THR A C 1
ATOM 2619 O O . THR A 1 328 ? 4.380 -8.311 -37.359 1.00 40.94 328 THR A O 1
ATOM 2622 N N . ASP A 1 329 ? 5.409 -7.245 -39.095 1.00 43.94 329 ASP A N 1
ATOM 2623 C CA . ASP A 1 329 ? 4.735 -5.952 -39.315 1.00 43.94 329 ASP A CA 1
ATOM 2624 C C . ASP A 1 329 ? 4.521 -4.976 -38.140 1.00 43.94 329 ASP A C 1
ATOM 2626 O O . ASP A 1 329 ? 3.780 -5.196 -37.187 1.00 43.94 329 ASP A O 1
ATOM 2630 N N . VAL A 1 330 ? 5.219 -3.839 -38.254 1.00 47.84 330 VAL A N 1
ATOM 2631 C CA . VAL A 1 330 ? 5.248 -2.714 -37.313 1.00 47.84 330 VAL A CA 1
ATOM 2632 C C . VAL A 1 330 ? 4.178 -1.706 -37.733 1.00 47.84 330 VAL A C 1
ATOM 2634 O O . VAL A 1 330 ? 4.486 -0.722 -38.400 1.00 47.84 330 VAL A O 1
ATOM 2637 N N . ASP A 1 331 ? 2.931 -1.945 -37.336 1.00 49.72 331 ASP A N 1
ATOM 2638 C CA . ASP A 1 331 ? 1.822 -1.016 -37.588 1.00 49.72 331 ASP A CA 1
ATOM 2639 C C . ASP A 1 331 ? 1.459 -0.195 -36.335 1.00 49.72 331 ASP A C 1
ATOM 2641 O O . ASP A 1 331 ? 1.610 -0.667 -35.209 1.00 49.72 331 ASP A O 1
ATOM 2645 N N . GLU A 1 332 ? 1.005 1.047 -36.569 1.00 47.00 332 GLU A N 1
ATOM 2646 C CA . GLU A 1 332 ? 0.258 2.057 -35.767 1.00 47.00 332 GLU A CA 1
ATOM 2647 C C . GLU A 1 332 ? 0.062 1.900 -34.237 1.00 47.00 332 GLU A C 1
ATOM 2649 O O . GLU A 1 332 ? 0.105 2.892 -33.510 1.00 47.00 332 GLU A O 1
ATOM 2654 N N . TRP A 1 333 ? -0.088 0.685 -33.712 1.00 50.28 333 TRP A N 1
ATOM 2655 C CA . TRP A 1 333 ? -0.310 0.344 -32.301 1.00 50.28 333 TRP A CA 1
ATOM 2656 C C . TRP A 1 333 ? 0.784 0.807 -31.324 1.00 50.28 333 TRP A C 1
ATOM 2658 O O . TRP A 1 333 ? 0.543 0.882 -30.119 1.00 50.28 333 TRP A O 1
ATOM 2668 N N . SER A 1 334 ? 1.993 1.104 -31.806 1.00 57.22 334 SER A N 1
ATOM 2669 C CA . SER A 1 334 ? 3.136 1.418 -30.932 1.00 57.22 334 SER A CA 1
ATOM 2670 C C . SER A 1 334 ? 3.091 2.813 -30.291 1.00 57.22 334 SER A C 1
ATOM 2672 O O . SER A 1 334 ? 3.678 3.005 -29.229 1.00 57.22 334 SER A O 1
ATOM 2674 N N . ILE A 1 335 ? 2.393 3.779 -30.900 1.00 59.72 335 ILE A N 1
ATOM 2675 C CA . ILE A 1 335 ? 2.374 5.179 -30.435 1.00 59.72 335 ILE A CA 1
ATOM 2676 C C . ILE A 1 335 ? 1.331 5.378 -29.323 1.00 59.72 335 ILE A C 1
ATOM 2678 O O . ILE A 1 335 ? 1.636 5.953 -28.274 1.00 59.72 335 ILE A O 1
ATOM 2682 N N . ASP A 1 336 ? 0.121 4.846 -29.511 1.00 68.38 336 ASP A N 1
ATOM 2683 C CA . ASP A 1 336 ? -0.952 4.931 -28.513 1.00 68.38 336 ASP A CA 1
ATOM 2684 C C . ASP A 1 336 ? -0.593 4.167 -27.229 1.00 68.38 336 ASP A C 1
ATOM 2686 O O . ASP A 1 336 ? -0.884 4.628 -26.122 1.00 68.38 336 ASP A O 1
ATOM 2690 N N . LEU A 1 337 ? 0.112 3.037 -27.356 1.00 76.00 337 LEU A N 1
ATOM 2691 C CA . LEU A 1 337 ? 0.549 2.228 -26.218 1.00 76.00 337 LEU A CA 1
ATOM 2692 C C . LEU A 1 337 ? 1.548 2.972 -25.317 1.00 76.00 337 LEU A C 1
ATOM 2694 O O . LEU A 1 337 ? 1.458 2.876 -24.093 1.00 76.00 337 LEU A O 1
ATOM 2698 N N . GLU A 1 338 ? 2.466 3.738 -25.907 1.00 75.12 338 GLU A N 1
ATOM 2699 C CA . GLU A 1 338 ? 3.491 4.475 -25.163 1.00 75.12 338 GLU A CA 1
ATOM 2700 C C . GLU A 1 338 ? 2.896 5.665 -24.397 1.00 75.12 338 GLU A C 1
ATOM 2702 O O . GLU A 1 338 ? 3.199 5.876 -23.221 1.00 75.12 338 GLU A O 1
ATOM 2707 N N . SER A 1 339 ? 1.967 6.399 -25.016 1.00 79.19 339 SER A N 1
ATOM 2708 C CA . SER A 1 339 ? 1.247 7.482 -24.330 1.00 79.19 339 SER A CA 1
ATOM 2709 C C . SER A 1 339 ? 0.381 6.959 -23.172 1.00 79.19 339 SER A C 1
ATOM 2711 O O . SER A 1 339 ? 0.369 7.543 -22.082 1.00 79.19 339 SER A O 1
ATOM 2713 N N . ALA A 1 340 ? -0.279 5.812 -23.364 1.00 86.00 340 ALA A N 1
ATOM 2714 C CA . ALA A 1 340 ? -1.030 5.135 -22.315 1.00 86.00 340 ALA A CA 1
ATOM 2715 C C . ALA A 1 340 ? -0.116 4.656 -21.175 1.00 86.00 340 ALA A C 1
ATOM 2717 O O . ALA A 1 340 ? -0.483 4.796 -20.003 1.00 86.00 340 ALA A O 1
ATOM 2718 N N . ARG A 1 341 ? 1.081 4.136 -21.494 1.00 87.38 341 ARG A N 1
ATOM 2719 C CA . ARG A 1 341 ? 2.097 3.731 -20.507 1.00 87.38 341 ARG A CA 1
ATOM 2720 C C . ARG A 1 341 ? 2.538 4.924 -19.666 1.00 87.38 341 ARG A C 1
ATOM 2722 O O . ARG A 1 341 ? 2.492 4.844 -18.439 1.00 87.38 341 ARG A O 1
ATOM 2729 N N . LEU A 1 342 ? 2.875 6.042 -20.307 1.00 86.88 342 LEU A N 1
ATOM 2730 C CA . LEU A 1 342 ? 3.295 7.270 -19.632 1.00 86.88 342 LEU A CA 1
ATOM 2731 C C . LEU A 1 342 ? 2.215 7.786 -18.670 1.00 86.88 342 LEU A C 1
ATOM 2733 O O . LEU A 1 342 ? 2.489 8.078 -17.504 1.00 86.88 342 LEU A O 1
ATOM 2737 N N . PHE A 1 343 ? 0.965 7.852 -19.137 1.00 90.69 343 PHE A N 1
ATOM 2738 C CA . PHE A 1 343 ? -0.167 8.251 -18.302 1.00 90.69 343 PHE A CA 1
ATOM 2739 C C . PHE A 1 343 ? -0.339 7.316 -17.097 1.00 90.69 343 PHE A C 1
ATOM 2741 O O . PHE A 1 343 ? -0.518 7.772 -15.964 1.00 90.69 343 PHE A O 1
ATOM 2748 N N . ALA A 1 344 ? -0.237 6.007 -17.322 1.00 94.06 344 ALA A N 1
ATOM 2749 C CA . ALA A 1 344 ? -0.334 5.010 -16.269 1.00 94.06 344 ALA A CA 1
ATOM 2750 C C . ALA A 1 344 ? 0.805 5.110 -15.238 1.00 94.06 344 ALA A C 1
ATOM 2752 O O . ALA A 1 344 ? 0.571 4.915 -14.044 1.00 94.06 344 ALA A O 1
ATOM 2753 N N . GLU A 1 345 ? 2.023 5.450 -15.655 1.00 91.81 345 GLU A N 1
ATOM 2754 C CA . GLU A 1 345 ? 3.137 5.691 -14.734 1.00 91.81 345 GLU A CA 1
ATOM 2755 C C . GLU A 1 345 ? 2.905 6.915 -13.848 1.00 91.81 345 GLU A C 1
ATOM 2757 O O . GLU A 1 345 ? 3.103 6.838 -12.631 1.00 91.81 345 GLU A O 1
ATOM 2762 N N . VAL A 1 346 ? 2.413 8.013 -14.424 1.00 93.56 346 VAL A N 1
ATOM 2763 C CA . VAL A 1 346 ? 2.051 9.220 -13.666 1.00 93.56 346 VAL A CA 1
ATOM 2764 C C . VAL A 1 346 ? 0.951 8.915 -12.642 1.00 93.56 346 VAL A C 1
ATOM 2766 O O . VAL A 1 346 ? 1.022 9.383 -11.503 1.00 93.56 346 VAL A O 1
ATOM 2769 N N . LEU A 1 347 ? -0.032 8.074 -12.987 1.00 95.50 347 LEU A N 1
ATOM 2770 C CA . LEU A 1 347 ? -1.063 7.630 -12.042 1.00 95.50 347 LEU A CA 1
ATOM 2771 C C . LEU A 1 347 ? -0.483 6.874 -10.836 1.00 95.50 347 LEU A C 1
ATOM 2773 O O . LEU A 1 347 ? -0.920 7.119 -9.705 1.00 95.50 347 LEU A O 1
ATOM 2777 N N . VAL A 1 348 ? 0.505 5.997 -11.048 1.00 94.69 348 VAL A N 1
ATOM 2778 C CA . VAL A 1 348 ? 1.222 5.318 -9.951 1.00 94.69 348 VAL A CA 1
ATOM 2779 C C . VAL A 1 348 ? 1.979 6.334 -9.091 1.00 94.69 348 VAL A C 1
ATOM 2781 O O . VAL A 1 348 ? 1.999 6.200 -7.871 1.00 94.69 348 VAL A O 1
ATOM 2784 N N . LEU A 1 349 ? 2.564 7.380 -9.679 1.00 94.06 349 LEU A N 1
ATOM 2785 C CA . LEU A 1 349 ? 3.283 8.410 -8.918 1.00 94.06 349 LEU A CA 1
ATOM 2786 C C . LEU A 1 349 ? 2.361 9.332 -8.104 1.00 94.06 349 LEU A C 1
ATOM 2788 O O . LEU A 1 349 ? 2.781 9.853 -7.072 1.00 94.06 349 LEU A O 1
ATOM 2792 N N . TYR A 1 350 ? 1.106 9.521 -8.518 1.00 95.62 350 TYR A N 1
ATOM 2793 C CA . TYR A 1 350 ? 0.102 10.238 -7.719 1.00 95.62 350 TYR A CA 1
ATOM 2794 C C . TYR A 1 350 ? -0.474 9.407 -6.572 1.00 95.62 350 TYR A C 1
ATOM 2796 O O . TYR A 1 350 ? -1.044 9.960 -5.625 1.00 95.62 350 TYR A O 1
ATOM 2804 N N . TYR A 1 351 ? -0.330 8.086 -6.642 1.00 95.50 351 TYR A N 1
ATOM 2805 C CA . TYR A 1 351 ? -0.891 7.170 -5.664 1.00 95.50 351 TYR A CA 1
ATOM 2806 C C . TYR A 1 351 ? -0.476 7.472 -4.206 1.00 95.50 351 TYR A C 1
ATOM 2808 O O . TYR A 1 351 ? -1.384 7.592 -3.377 1.00 95.50 351 TYR A O 1
ATOM 2816 N N . PRO A 1 352 ? 0.819 7.692 -3.869 1.00 94.69 352 PRO A N 1
ATOM 2817 C CA . PRO A 1 352 ? 1.253 8.093 -2.525 1.00 94.69 352 PRO A CA 1
ATOM 2818 C C . PRO A 1 352 ? 0.499 9.301 -1.967 1.00 94.69 352 PRO A C 1
ATOM 2820 O O . PRO A 1 352 ? 0.105 9.320 -0.802 1.00 94.69 352 PRO A O 1
ATOM 2823 N N . THR A 1 353 ? 0.270 10.318 -2.799 1.00 94.44 353 THR A N 1
ATOM 2824 C CA . THR A 1 353 ? -0.416 11.551 -2.401 1.00 94.44 353 THR A CA 1
ATOM 2825 C C . THR A 1 353 ? -1.885 11.276 -2.086 1.00 94.44 353 THR A C 1
ATOM 2827 O O . THR A 1 353 ? -2.396 11.699 -1.046 1.00 94.44 35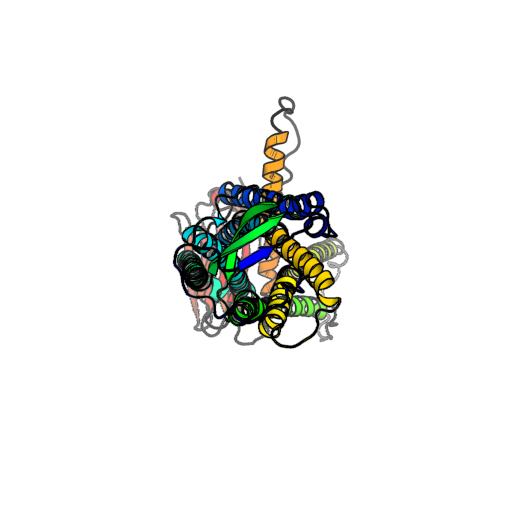3 THR A O 1
ATOM 2830 N N . ILE A 1 354 ? -2.575 10.545 -2.967 1.00 93.44 354 ILE A N 1
ATOM 2831 C CA . ILE A 1 354 ? -4.009 10.257 -2.822 1.00 93.44 354 ILE A CA 1
ATOM 2832 C C . ILE A 1 354 ? -4.251 9.307 -1.641 1.00 93.44 354 ILE A C 1
ATOM 2834 O O . ILE A 1 354 ? -5.133 9.569 -0.817 1.00 93.44 354 ILE A O 1
ATOM 2838 N N . SER A 1 355 ? -3.452 8.241 -1.531 1.00 89.44 355 SER A N 1
ATOM 2839 C CA . SER A 1 355 ? -3.485 7.275 -0.424 1.00 89.44 355 SER A CA 1
ATOM 2840 C C . SER A 1 355 ? -3.368 7.991 0.923 1.00 89.44 355 SER A C 1
ATOM 2842 O O . SER A 1 355 ? -4.261 7.893 1.773 1.00 89.44 355 SER A O 1
ATOM 2844 N N . ALA A 1 356 ? -2.325 8.805 1.087 1.00 88.12 356 ALA A N 1
ATOM 2845 C CA . ALA A 1 356 ? -2.048 9.502 2.332 1.00 88.12 356 ALA A CA 1
ATOM 2846 C C . ALA A 1 356 ? -3.178 10.473 2.730 1.00 88.12 356 ALA A C 1
ATOM 2848 O O . ALA A 1 356 ? -3.596 10.504 3.893 1.00 88.12 356 ALA A O 1
ATOM 2849 N N . LEU A 1 357 ? -3.752 11.206 1.767 1.00 86.06 357 LEU A N 1
ATOM 2850 C CA . LEU A 1 357 ? -4.909 12.077 2.007 1.00 86.06 357 LEU A CA 1
ATOM 2851 C C . LEU A 1 357 ? -6.158 11.289 2.428 1.00 86.06 357 LEU A C 1
ATOM 2853 O O . LEU A 1 357 ? -6.854 11.706 3.359 1.00 86.06 357 LEU A O 1
ATOM 2857 N N . LEU A 1 358 ? -6.443 10.145 1.799 1.00 84.00 358 LEU A N 1
ATOM 2858 C CA . LEU A 1 358 ? -7.579 9.294 2.173 1.00 84.00 358 LEU A CA 1
ATOM 2859 C C . LEU A 1 358 ? -7.449 8.765 3.608 1.00 84.00 358 LEU A C 1
ATOM 2861 O O . LEU A 1 358 ? -8.413 8.829 4.379 1.00 84.00 358 LEU A O 1
ATOM 2865 N N . PHE A 1 359 ? -6.263 8.298 4.002 1.00 75.62 359 PHE A N 1
ATOM 2866 C CA . PHE A 1 359 ? -6.019 7.819 5.366 1.00 75.62 359 PHE A CA 1
ATOM 2867 C C . PHE A 1 359 ? -6.043 8.956 6.397 1.00 75.62 359 PHE A C 1
ATOM 2869 O O . PHE A 1 359 ? -6.616 8.805 7.481 1.00 75.62 359 PHE A O 1
ATOM 2876 N N . PHE A 1 360 ? -5.499 10.126 6.059 1.00 72.75 360 PHE A N 1
ATOM 2877 C CA . PHE A 1 360 ? -5.542 11.298 6.933 1.00 72.75 360 PHE A CA 1
ATOM 2878 C C . PHE A 1 360 ? -6.976 11.791 7.171 1.00 72.75 360 PHE A C 1
ATOM 2880 O O . PHE A 1 360 ? -7.373 12.067 8.306 1.00 72.75 360 PHE A O 1
ATOM 2887 N N . LEU A 1 361 ? -7.793 11.860 6.115 1.00 66.06 361 LEU A N 1
ATOM 2888 C CA . LEU A 1 361 ? -9.179 12.323 6.209 1.00 66.06 361 LEU A CA 1
ATOM 2889 C C . LEU A 1 361 ? -10.062 11.404 7.060 1.00 66.06 361 LEU A C 1
ATOM 2891 O O . LEU A 1 361 ? -11.084 11.866 7.579 1.00 66.06 361 LEU A O 1
ATOM 2895 N N . THR A 1 362 ? -9.690 10.140 7.218 1.00 63.91 362 THR A N 1
ATOM 2896 C CA . THR A 1 362 ? -10.504 9.121 7.896 1.00 63.91 362 THR A CA 1
ATOM 2897 C C . THR A 1 362 ? -10.055 8.765 9.289 1.00 63.91 362 THR A C 1
ATOM 2899 O O . THR A 1 362 ? -10.857 8.253 10.074 1.00 63.91 362 THR A O 1
ATOM 2902 N N . ALA A 1 363 ? -8.845 9.157 9.663 1.00 61.88 363 ALA A N 1
ATOM 2903 C CA . ALA A 1 363 ? -8.472 9.297 11.054 1.00 61.88 363 ALA A CA 1
ATOM 2904 C C . ALA A 1 363 ? -9.230 10.491 11.673 1.00 61.88 363 ALA A C 1
ATOM 2906 O O . ALA A 1 363 ? -8.700 11.587 11.854 1.00 61.88 363 ALA A O 1
ATOM 2907 N N . SER A 1 364 ? -10.505 10.284 12.009 1.00 50.75 364 SER A N 1
ATOM 2908 C CA . SER A 1 364 ? -11.408 11.278 12.613 1.00 50.75 364 SER A CA 1
ATOM 2909 C C . SER A 1 364 ? -10.817 11.972 13.852 1.00 50.75 364 SER A C 1
ATOM 2911 O O . SER A 1 364 ? -11.056 13.160 14.055 1.00 50.75 364 SER A O 1
ATOM 2913 N N . ARG A 1 365 ? -9.957 11.278 14.613 1.00 48.34 365 ARG A N 1
ATOM 2914 C CA . ARG A 1 365 ? -9.181 11.837 15.739 1.00 48.34 365 ARG A CA 1
ATOM 2915 C C . ARG A 1 365 ? -8.107 12.854 15.318 1.00 48.34 365 ARG A C 1
ATOM 2917 O O . ARG A 1 365 ? -7.861 13.799 16.062 1.00 48.34 365 ARG A O 1
ATOM 2924 N N . ILE A 1 366 ? -7.488 12.707 14.139 1.00 46.38 366 ILE A N 1
ATOM 2925 C CA . ILE A 1 366 ? -6.479 13.656 13.626 1.00 46.38 366 ILE A CA 1
ATOM 2926 C C . ILE A 1 366 ? -7.136 14.988 13.270 1.00 46.38 366 ILE A C 1
ATOM 2928 O O . ILE A 1 366 ? -6.629 16.042 13.640 1.00 46.38 366 ILE A O 1
ATOM 2932 N N . ARG A 1 367 ? -8.304 14.963 12.619 1.00 46.09 367 ARG A N 1
ATOM 2933 C CA . ARG A 1 367 ? -9.007 16.183 12.186 1.00 46.09 367 ARG A CA 1
ATOM 2934 C C . ARG A 1 367 ? -9.398 17.094 13.355 1.00 46.09 367 ARG A C 1
ATOM 2936 O O . ARG A 1 367 ? -9.381 18.314 13.207 1.00 46.09 367 ARG A O 1
ATOM 2943 N N . GLU A 1 368 ? -9.757 16.521 14.500 1.00 44.69 368 GLU A N 1
ATOM 2944 C CA . GLU A 1 368 ? -10.106 17.288 15.702 1.00 44.69 368 GLU A CA 1
ATOM 2945 C C . GLU A 1 368 ? -8.865 17.802 16.445 1.00 44.69 368 GLU A C 1
ATOM 2947 O O . GLU A 1 368 ? -8.854 18.958 16.868 1.00 44.69 368 GLU A O 1
ATOM 2952 N N . ASN A 1 369 ? -7.784 17.016 16.501 1.00 40.56 369 ASN A N 1
ATOM 2953 C CA . ASN A 1 369 ? -6.525 17.428 17.133 1.00 40.56 369 ASN A CA 1
ATOM 2954 C C . ASN A 1 369 ? -5.715 18.433 16.278 1.00 40.56 369 ASN A C 1
ATOM 2956 O O . ASN A 1 369 ? -5.123 19.364 16.820 1.00 40.56 369 ASN A O 1
ATOM 2960 N N . CYS A 1 370 ? -5.745 18.342 14.943 1.00 42.88 370 CYS A N 1
ATOM 2961 C CA . CYS A 1 370 ? -5.089 19.302 14.039 1.00 42.88 370 CYS A CA 1
ATOM 2962 C C . CYS A 1 370 ? -5.763 20.682 14.020 1.00 42.88 370 CYS A C 1
ATOM 2964 O O . CYS A 1 370 ? -5.083 21.688 13.809 1.00 42.88 370 CYS A O 1
ATOM 2966 N N . LYS A 1 371 ? -7.075 20.761 14.298 1.00 43.75 371 LYS A N 1
ATOM 2967 C CA . LYS A 1 371 ? -7.767 22.044 14.533 1.00 43.75 371 LYS A CA 1
ATOM 2968 C C . LYS A 1 371 ? -7.227 22.779 15.763 1.00 43.75 371 LYS A C 1
ATOM 2970 O O . LYS A 1 371 ? -7.364 23.996 15.853 1.00 43.75 371 LYS A O 1
ATOM 2975 N N . PHE A 1 372 ? -6.622 22.051 16.700 1.00 38.69 372 PHE A N 1
ATOM 2976 C CA . PHE A 1 372 ? -5.974 22.623 17.876 1.00 38.69 372 PHE A CA 1
ATOM 2977 C C . PHE A 1 372 ? -4.595 23.211 17.530 1.00 38.69 372 PHE A C 1
ATOM 2979 O O . PHE A 1 372 ? -4.261 24.300 17.988 1.00 38.69 372 PHE A O 1
ATOM 2986 N N . LEU A 1 373 ? -3.837 22.545 16.650 1.00 40.97 373 LEU A N 1
ATOM 2987 C CA . LEU A 1 373 ? -2.502 22.982 16.212 1.00 40.97 373 LEU A CA 1
ATOM 2988 C C . LEU A 1 373 ? -2.532 24.204 15.281 1.00 40.97 373 LEU A C 1
ATOM 2990 O O . LEU A 1 373 ? -1.675 25.073 15.382 1.00 40.97 373 LEU A O 1
ATOM 2994 N N . THR A 1 374 ? -3.540 24.322 14.413 1.00 42.06 374 THR A N 1
ATOM 2995 C CA . THR A 1 374 ? -3.717 25.529 13.578 1.00 42.06 374 THR A CA 1
ATOM 2996 C C . THR A 1 374 ? -4.208 26.738 14.377 1.00 42.06 374 THR A C 1
ATOM 2998 O O . THR A 1 374 ? -3.920 27.870 14.000 1.00 42.06 374 THR A O 1
ATOM 3001 N N . ARG A 1 375 ? -4.893 26.525 15.510 1.00 38.94 375 ARG A N 1
ATOM 3002 C CA . ARG A 1 375 ? -5.297 27.609 16.420 1.00 38.94 375 ARG A CA 1
ATOM 3003 C C . ARG A 1 375 ? -4.174 28.088 17.338 1.00 38.94 375 ARG A C 1
ATOM 3005 O O . ARG A 1 375 ? -4.126 29.277 17.632 1.00 38.94 375 ARG A O 1
ATOM 3012 N N . SER A 1 376 ? -3.245 27.220 17.751 1.00 35.31 376 SER A N 1
ATOM 3013 C CA . SER A 1 376 ? -2.211 27.630 18.714 1.00 35.31 376 SER A CA 1
ATOM 3014 C C . SER A 1 376 ? -1.164 28.599 18.149 1.00 35.31 376 SER A C 1
ATOM 3016 O O . SER A 1 376 ? -0.480 29.239 18.939 1.00 35.31 376 SER A O 1
ATOM 3018 N N . ASN A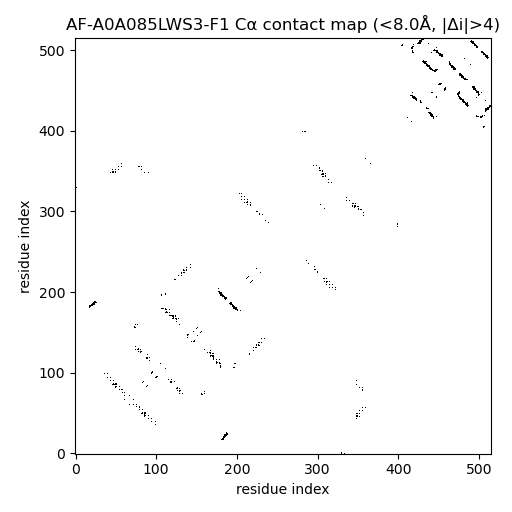 1 377 ? -1.054 28.742 16.821 1.00 32.62 377 ASN A N 1
ATOM 3019 C CA . ASN A 1 377 ? -0.116 29.679 16.184 1.00 32.62 377 ASN A CA 1
ATOM 3020 C C . ASN A 1 377 ? -0.729 31.039 15.804 1.00 32.62 377 ASN A C 1
ATOM 3022 O O . ASN A 1 377 ? 0.017 31.943 15.445 1.00 32.62 377 ASN A O 1
ATOM 3026 N N . VAL A 1 378 ? -2.055 31.215 15.895 1.00 36.75 378 VAL A N 1
ATOM 3027 C CA . VAL A 1 378 ? -2.727 32.487 15.542 1.00 36.75 378 VAL A CA 1
ATOM 3028 C C . VAL A 1 378 ? -3.152 33.290 16.781 1.00 36.75 378 VAL A C 1
ATOM 3030 O O . VAL A 1 378 ? -3.229 34.511 16.718 1.00 36.75 378 VAL A O 1
ATOM 3033 N N . ASP A 1 379 ? -3.341 32.649 17.938 1.00 30.84 379 ASP A N 1
ATOM 3034 C CA . ASP A 1 379 ? -3.867 33.312 19.145 1.00 30.84 379 ASP A CA 1
ATOM 3035 C C . ASP A 1 379 ? -2.797 33.948 20.071 1.00 30.84 379 ASP A C 1
ATOM 3037 O O . ASP A 1 379 ? -3.148 34.489 21.119 1.00 30.84 379 ASP A O 1
ATOM 3041 N N . GLN A 1 380 ? -1.500 33.933 19.723 1.00 31.00 380 GLN A N 1
ATOM 3042 C CA . GLN A 1 380 ? -0.449 34.514 20.587 1.00 31.00 380 GLN A CA 1
ATOM 3043 C C . GLN A 1 380 ? -0.210 36.025 20.408 1.00 31.00 380 GLN A C 1
ATOM 3045 O O . GLN A 1 380 ? 0.438 36.626 21.261 1.00 31.00 380 GLN A O 1
ATOM 3050 N N . THR A 1 381 ? -0.746 36.677 19.371 1.00 30.78 381 THR A N 1
ATOM 3051 C CA . THR A 1 381 ? -0.479 38.111 19.112 1.00 30.78 381 THR A CA 1
ATOM 3052 C C . THR A 1 381 ? -1.628 39.062 19.447 1.00 30.78 381 THR A C 1
ATOM 3054 O O . THR A 1 381 ? -1.439 40.273 19.405 1.00 30.78 381 THR A O 1
ATOM 3057 N N . THR A 1 382 ? -2.809 38.579 19.840 1.00 30.20 382 THR A N 1
ATOM 3058 C CA . THR A 1 382 ? -3.946 39.461 20.169 1.00 30.20 382 THR A CA 1
ATOM 3059 C C . THR A 1 382 ? -4.841 38.858 21.249 1.00 30.20 382 THR A C 1
ATOM 3061 O O . THR A 1 382 ? -5.832 38.212 20.934 1.00 30.20 382 THR A O 1
ATOM 3064 N N . LYS A 1 383 ? -4.497 39.075 22.529 1.00 28.91 383 LYS A N 1
ATOM 3065 C CA . LYS A 1 383 ? -5.427 39.185 23.685 1.00 28.91 383 LYS A CA 1
ATOM 3066 C C . LYS A 1 383 ? -4.645 39.319 24.996 1.00 28.91 383 LYS A C 1
ATOM 3068 O O . LYS A 1 383 ? -4.682 38.462 25.872 1.00 28.91 383 LYS A O 1
ATOM 3073 N N . ALA A 1 384 ? -3.951 40.445 25.134 1.00 28.66 384 ALA A N 1
ATOM 3074 C CA . ALA A 1 384 ? -3.474 40.956 26.417 1.00 28.66 384 ALA A CA 1
ATOM 3075 C C . ALA A 1 384 ? -4.399 42.071 26.933 1.00 28.66 384 ALA A C 1
ATOM 3077 O O . ALA A 1 384 ? -3.935 43.053 27.481 1.00 28.66 384 ALA A O 1
ATOM 3078 N N . THR A 1 385 ? -5.709 41.946 26.741 1.00 30.55 385 THR A N 1
ATOM 3079 C CA . THR A 1 385 ? -6.715 42.828 27.342 1.00 30.55 385 THR A CA 1
ATOM 3080 C C . THR A 1 385 ? -8.055 42.113 27.254 1.00 30.55 385 THR A C 1
ATOM 3082 O O . THR A 1 385 ? -8.585 41.924 26.168 1.00 30.55 385 THR A O 1
ATOM 3085 N N . ASP A 1 386 ? -8.532 41.637 28.403 1.00 25.17 386 ASP A N 1
ATOM 3086 C CA . ASP A 1 386 ? -9.938 41.619 28.837 1.00 25.17 386 ASP A CA 1
ATOM 3087 C C . ASP A 1 386 ? -10.233 40.377 29.701 1.00 25.17 386 ASP A C 1
ATOM 3089 O O . ASP A 1 386 ? -10.488 39.265 29.233 1.00 25.17 386 ASP A O 1
ATOM 3093 N N . ARG A 1 387 ? -10.152 40.579 31.020 1.00 29.52 387 ARG A N 1
ATOM 3094 C CA . ARG A 1 387 ? -10.695 39.674 32.035 1.00 29.52 387 ARG A CA 1
ATOM 3095 C C . ARG A 1 387 ? -12.042 40.248 32.484 1.00 29.52 387 ARG A C 1
ATOM 3097 O O . ARG A 1 387 ? -12.023 41.077 33.389 1.00 29.52 387 ARG A O 1
ATOM 3104 N N . ARG A 1 388 ? -13.177 39.721 31.998 1.00 26.88 388 ARG A N 1
ATOM 3105 C CA . ARG A 1 388 ? -14.330 39.299 32.837 1.00 26.88 388 ARG A CA 1
ATOM 3106 C C . ARG A 1 388 ? -15.545 38.810 32.028 1.00 26.88 388 ARG A C 1
ATOM 3108 O O . ARG A 1 388 ? -15.952 39.410 31.051 1.00 26.88 388 ARG A O 1
ATOM 3115 N N . VAL A 1 389 ? -16.178 37.759 32.562 1.00 31.50 389 VAL A N 1
ATOM 3116 C CA . VAL A 1 389 ? -17.522 37.229 32.243 1.00 31.50 389 VAL A CA 1
ATOM 3117 C C . VAL A 1 389 ? -17.694 36.516 30.889 1.00 31.50 389 VAL A C 1
ATOM 3119 O O . VAL A 1 389 ? -18.303 37.024 29.956 1.00 31.50 389 VAL A O 1
ATOM 3122 N N . ARG A 1 390 ? -17.280 35.245 30.845 1.00 23.75 390 ARG A N 1
ATOM 3123 C CA . ARG A 1 390 ? -18.063 34.113 30.301 1.00 23.75 390 ARG A CA 1
ATOM 3124 C C . ARG A 1 390 ? -17.345 32.822 30.687 1.00 23.75 390 ARG A C 1
ATOM 3126 O O . ARG A 1 390 ? -16.197 32.613 30.309 1.00 23.75 390 ARG A O 1
ATOM 3133 N N . GLY A 1 391 ? -17.997 31.992 31.501 1.00 24.39 391 GLY A N 1
ATOM 3134 C CA . GLY A 1 391 ? -17.474 30.676 31.865 1.00 24.39 391 GLY A CA 1
ATOM 3135 C C . GLY A 1 391 ? -17.248 29.816 30.615 1.00 24.39 391 GLY A C 1
ATOM 3136 O O . GLY A 1 391 ? -17.937 30.015 29.610 1.00 24.39 391 GLY A O 1
ATOM 3137 N N . PRO A 1 392 ? -16.289 28.876 30.639 1.00 24.09 392 PRO A N 1
ATOM 3138 C CA . PRO A 1 392 ? -16.010 28.047 29.481 1.00 24.09 392 PRO A CA 1
ATOM 3139 C C . PRO A 1 392 ? -17.241 27.191 29.182 1.00 24.09 392 PRO A C 1
ATOM 3141 O O . PRO A 1 392 ? -17.669 26.381 30.007 1.00 24.09 392 PRO A O 1
ATOM 3144 N N . ILE A 1 393 ? -17.806 27.378 27.989 1.00 27.36 393 ILE A N 1
ATOM 3145 C CA . ILE A 1 393 ? -18.747 26.445 27.373 1.00 27.36 393 ILE A CA 1
ATOM 3146 C C . ILE A 1 393 ? -17.992 25.116 27.264 1.00 27.36 393 ILE A C 1
ATOM 3148 O O . ILE A 1 393 ? -17.153 24.931 26.384 1.00 27.36 393 ILE A O 1
ATOM 3152 N N . LYS A 1 394 ? -18.215 24.227 28.238 1.00 27.00 394 LYS A N 1
ATOM 3153 C CA . LYS A 1 394 ? -17.608 22.897 28.285 1.00 27.00 394 LYS A CA 1
ATOM 3154 C C . LYS A 1 394 ? -18.065 22.120 27.052 1.00 27.00 394 LYS A C 1
ATOM 3156 O O . LYS A 1 394 ? -19.256 22.014 26.783 1.00 27.00 394 LYS A O 1
ATOM 3161 N N . ASN A 1 395 ? -17.085 21.602 26.318 1.00 26.80 395 ASN A N 1
ATOM 3162 C CA . ASN A 1 395 ? -17.220 20.792 25.112 1.00 26.80 395 ASN A CA 1
ATOM 3163 C C . ASN A 1 395 ? -18.340 19.741 25.244 1.00 26.80 395 ASN A C 1
ATOM 3165 O O . ASN A 1 395 ? -18.208 18.775 25.991 1.00 26.80 395 ASN A O 1
ATOM 3169 N N . VAL A 1 396 ? -19.424 19.909 24.482 1.00 30.91 396 VAL A N 1
ATOM 3170 C CA . VAL A 1 396 ? -20.564 18.969 24.406 1.00 30.91 396 VAL A CA 1
ATOM 3171 C C . VAL A 1 396 ? -20.303 17.821 23.405 1.00 30.91 396 VAL A C 1
ATOM 3173 O O . VAL A 1 396 ? -21.154 16.972 23.181 1.00 30.91 396 VAL A O 1
ATOM 3176 N N . LEU A 1 397 ? -19.099 17.707 22.834 1.00 31.81 397 LEU A N 1
ATOM 3177 C CA . LEU A 1 397 ? -18.785 16.684 21.825 1.00 31.81 397 LEU A CA 1
ATOM 3178 C C . LEU A 1 397 ? -18.153 15.340 22.270 1.00 31.81 397 LEU A C 1
ATOM 3180 O O . LEU A 1 397 ? -18.134 14.447 21.426 1.00 31.81 397 LEU A O 1
ATOM 3184 N N . PRO A 1 398 ? -17.737 15.066 23.528 1.00 28.41 398 PRO A N 1
ATOM 3185 C CA . PRO A 1 398 ? -17.334 13.702 23.899 1.00 28.41 398 PRO A CA 1
ATOM 3186 C C . PRO A 1 398 ? -18.537 12.751 24.082 1.00 28.41 398 PRO A C 1
ATOM 3188 O O . PRO A 1 398 ? -18.358 11.545 24.232 1.00 28.41 398 PRO A O 1
ATOM 3191 N N . PHE A 1 399 ? -19.769 13.273 24.047 1.00 29.94 399 PHE A N 1
ATOM 3192 C CA . PHE A 1 399 ? -20.998 12.520 24.314 1.00 29.94 399 PHE A CA 1
ATOM 3193 C C . PHE A 1 399 ? -21.465 11.630 23.148 1.00 29.94 399 PHE A C 1
ATOM 3195 O O . PHE A 1 399 ? -22.125 10.624 23.394 1.00 29.94 399 PHE A O 1
ATOM 3202 N N . ALA A 1 400 ? -21.105 11.947 21.897 1.00 30.23 400 ALA A N 1
ATOM 3203 C CA . ALA A 1 400 ? -21.603 11.215 20.726 1.00 30.23 400 ALA A CA 1
ATOM 3204 C C . ALA A 1 400 ? -20.917 9.847 20.532 1.00 30.23 400 ALA A C 1
ATOM 3206 O O . ALA A 1 400 ? -21.593 8.852 20.287 1.00 30.23 400 ALA A O 1
ATOM 3207 N N . ASN A 1 401 ? -19.599 9.764 20.741 1.00 31.80 401 ASN A N 1
ATOM 3208 C CA . ASN A 1 401 ? -18.831 8.536 20.479 1.00 31.80 401 ASN A CA 1
ATOM 3209 C C . ASN A 1 401 ? -18.908 7.511 21.632 1.00 31.80 401 ASN A C 1
ATOM 3211 O O . ASN A 1 401 ? -18.584 6.341 21.452 1.00 31.80 401 ASN A O 1
ATOM 3215 N N . VAL A 1 402 ? -19.339 7.930 22.828 1.00 33.41 402 VAL A N 1
ATOM 3216 C CA . VAL A 1 402 ? -19.454 7.053 24.012 1.00 33.41 402 VAL A CA 1
ATOM 3217 C C . VAL A 1 402 ? -20.847 6.422 24.115 1.00 33.41 402 VAL A C 1
ATOM 3219 O O . VAL A 1 402 ? -20.976 5.280 24.564 1.00 33.41 402 VAL A O 1
ATOM 3222 N N . ALA A 1 403 ? -21.883 7.112 23.626 1.00 31.72 403 ALA A N 1
ATOM 3223 C CA . ALA A 1 403 ? -23.193 6.511 23.379 1.00 31.72 403 ALA A CA 1
ATOM 3224 C C . ALA A 1 403 ? -23.117 5.444 22.264 1.00 31.72 403 ALA A C 1
ATOM 3226 O O . ALA A 1 403 ? -23.775 4.410 22.355 1.00 31.72 403 ALA A O 1
ATOM 3227 N N . GLU A 1 404 ? -22.237 5.638 21.275 1.00 35.06 404 GLU A N 1
ATOM 3228 C CA . GLU A 1 404 ? -22.034 4.750 20.119 1.00 35.06 404 GLU A CA 1
ATOM 3229 C C . GLU A 1 404 ? -21.533 3.339 20.502 1.00 35.06 404 GLU A C 1
ATOM 3231 O O . GLU A 1 404 ? -21.933 2.361 19.874 1.00 35.06 404 GLU A O 1
ATOM 3236 N N . HIS A 1 405 ? -20.739 3.202 21.575 1.00 31.86 405 HIS A N 1
ATOM 3237 C CA . HIS A 1 405 ? -20.288 1.899 22.099 1.00 31.86 405 HIS A CA 1
ATOM 3238 C C . HIS A 1 405 ? -21.282 1.242 23.079 1.00 31.86 405 HIS A C 1
ATOM 3240 O O . HIS A 1 405 ? -21.306 0.020 23.187 1.00 31.86 405 HIS A O 1
ATOM 3246 N N . SER A 1 406 ? -22.119 2.027 23.774 1.00 30.98 406 SER A N 1
ATOM 3247 C CA . SER A 1 406 ? -23.165 1.509 24.682 1.00 30.98 406 SER A CA 1
ATOM 3248 C C . SER A 1 406 ? -24.439 1.060 23.953 1.00 30.98 406 SER A C 1
ATOM 3250 O O . SER A 1 406 ? -25.164 0.206 24.457 1.00 30.98 406 SER A O 1
ATOM 3252 N N . LEU A 1 407 ? -24.723 1.626 22.775 1.00 32.97 407 LEU A N 1
ATOM 3253 C CA . LEU A 1 407 ? -25.906 1.299 21.965 1.00 32.97 407 LEU A CA 1
ATOM 3254 C C . LEU A 1 407 ? -25.668 0.145 20.980 1.00 32.97 407 LEU A C 1
ATOM 3256 O O . LEU A 1 407 ? -26.623 -0.452 20.498 1.00 32.97 407 LEU A O 1
ATOM 3260 N N . LEU A 1 408 ? -24.409 -0.208 20.703 1.00 36.84 408 LEU A N 1
ATOM 3261 C CA . LEU A 1 408 ? -24.059 -1.363 19.869 1.00 36.84 408 LEU A CA 1
ATOM 3262 C C . LEU A 1 408 ? -24.292 -2.718 20.555 1.00 36.84 408 LEU A C 1
ATOM 3264 O O . LEU A 1 408 ? -24.227 -3.737 19.876 1.00 36.84 408 LEU A O 1
ATOM 3268 N N . ASN A 1 409 ? -24.564 -2.725 21.864 1.00 37.31 409 ASN A N 1
ATOM 3269 C CA . ASN A 1 409 ? -24.646 -3.943 22.669 1.00 37.31 409 ASN A CA 1
ATOM 3270 C C . ASN A 1 409 ? -25.999 -4.146 23.371 1.00 37.31 409 ASN A C 1
ATOM 3272 O O . ASN A 1 409 ? -26.093 -4.828 24.388 1.00 37.31 409 ASN A O 1
ATOM 3276 N N . GLN A 1 410 ? -27.061 -3.533 22.843 1.00 37.53 410 GLN A N 1
ATOM 3277 C CA . GLN A 1 410 ? -28.429 -3.860 23.239 1.00 37.53 410 GLN A CA 1
ATOM 3278 C C . GLN A 1 410 ? -29.102 -4.637 22.109 1.00 37.53 410 GLN A C 1
ATOM 3280 O O . GLN A 1 410 ? -29.518 -4.054 21.111 1.00 37.53 410 GLN A O 1
ATOM 3285 N N . GLY A 1 411 ? -29.186 -5.958 22.287 1.00 35.22 411 GLY A N 1
ATOM 3286 C CA . GLY A 1 411 ? -30.066 -6.830 21.509 1.00 35.22 411 GLY A CA 1
ATOM 3287 C C . GLY A 1 411 ? -29.368 -7.880 20.643 1.00 35.22 411 GLY A C 1
ATOM 3288 O O . GLY A 1 411 ? -29.607 -7.932 19.437 1.00 35.22 411 GLY A O 1
ATOM 3289 N N . SER A 1 412 ? -28.546 -8.750 21.233 1.00 31.39 412 SER A N 1
ATOM 3290 C CA . SER A 1 412 ? -28.563 -10.165 20.846 1.00 31.39 412 SER A CA 1
ATOM 3291 C C . SER A 1 412 ? -29.644 -10.846 21.693 1.00 31.39 412 SER A C 1
ATOM 3293 O O . SER A 1 412 ? -29.409 -11.225 22.836 1.00 31.39 412 SER A O 1
ATOM 3295 N N . ASP A 1 413 ? -30.858 -10.973 21.150 1.00 38.59 413 ASP A N 1
ATOM 3296 C CA . ASP A 1 413 ? -31.858 -11.911 21.677 1.00 38.59 413 ASP A CA 1
ATOM 3297 C C . ASP A 1 413 ? -31.399 -13.335 21.338 1.00 38.59 413 ASP A C 1
ATOM 3299 O O . ASP A 1 413 ? -31.883 -13.979 20.409 1.00 38.59 413 ASP A O 1
ATOM 3303 N N . GLN A 1 414 ? -30.377 -13.792 22.053 1.00 39.41 414 GLN A N 1
ATOM 3304 C CA . GLN A 1 414 ? -29.967 -15.183 22.117 1.00 39.41 414 GLN A CA 1
ATOM 3305 C C . GLN A 1 414 ? -30.062 -15.560 23.593 1.00 39.41 414 GLN A C 1
ATOM 3307 O O . GLN A 1 414 ? -29.440 -14.906 24.430 1.00 39.41 414 GLN A O 1
ATOM 3312 N N . GLU A 1 415 ? -30.910 -16.537 23.929 1.00 47.06 415 GLU A N 1
ATOM 3313 C CA . GLU A 1 415 ? -31.290 -16.836 25.322 1.00 47.06 415 GLU A CA 1
ATOM 3314 C C . GLU A 1 415 ? -30.087 -17.161 26.234 1.00 47.06 415 GLU A C 1
ATOM 3316 O O . GLU A 1 415 ? -30.170 -16.916 27.441 1.00 47.06 415 GLU A O 1
ATOM 3321 N N . ASP A 1 416 ? -28.944 -17.531 25.640 1.00 55.66 416 ASP A N 1
ATOM 3322 C CA . ASP A 1 416 ? -27.694 -17.915 26.315 1.00 55.66 416 ASP A CA 1
ATOM 3323 C C . ASP A 1 416 ? -26.583 -16.834 26.314 1.00 55.66 416 ASP A C 1
ATOM 3325 O O . ASP A 1 416 ? -25.506 -17.040 26.884 1.00 55.66 416 ASP A O 1
ATOM 3329 N N . GLY A 1 417 ? -26.811 -15.674 25.683 1.00 64.69 417 GLY A N 1
ATOM 3330 C CA . GLY A 1 417 ? -25.822 -14.591 25.570 1.00 64.69 417 GLY A CA 1
ATOM 3331 C C . GLY A 1 417 ? -25.531 -13.870 26.894 1.00 64.69 417 GLY A C 1
ATOM 3332 O O . GLY A 1 417 ? -26.351 -13.862 27.821 1.00 64.69 417 GLY A O 1
ATOM 3333 N N . VAL A 1 418 ? -24.361 -13.226 26.994 1.00 74.00 418 VAL A N 1
ATOM 3334 C CA . VAL A 1 418 ? -24.032 -12.386 28.158 1.00 74.00 418 VAL A CA 1
ATOM 3335 C C . VAL A 1 418 ? -24.988 -11.199 28.190 1.00 74.00 418 VAL A C 1
ATOM 3337 O O . VAL A 1 418 ? -25.222 -10.553 27.178 1.00 74.00 418 VAL A O 1
ATOM 3340 N N . ARG A 1 419 ? -25.555 -10.880 29.353 1.00 79.00 419 ARG A N 1
ATOM 3341 C CA . ARG A 1 419 ? -26.495 -9.768 29.537 1.00 79.00 419 ARG A CA 1
ATOM 3342 C C . ARG A 1 419 ? -26.235 -9.057 30.852 1.00 79.00 419 ARG A C 1
ATOM 3344 O O . ARG A 1 419 ? -26.103 -9.690 31.895 1.00 79.00 419 ARG A O 1
ATOM 3351 N N . ILE A 1 420 ? -26.214 -7.726 30.831 1.00 81.38 420 ILE A N 1
ATOM 3352 C CA . ILE A 1 420 ? -26.109 -6.920 32.054 1.00 81.38 420 ILE A CA 1
ATOM 3353 C C . ILE A 1 420 ? -27.502 -6.781 32.667 1.00 81.38 420 ILE A C 1
ATOM 3355 O O . ILE A 1 420 ? -28.347 -6.052 32.150 1.00 81.38 420 ILE A O 1
ATOM 3359 N N . VAL A 1 421 ? -27.725 -7.472 33.783 1.00 85.50 421 VAL A N 1
ATOM 3360 C CA . VAL A 1 421 ? -29.028 -7.557 34.463 1.00 85.50 421 VAL A CA 1
ATOM 3361 C C . VAL A 1 421 ? -29.238 -6.452 35.497 1.00 85.50 421 VAL A C 1
ATOM 3363 O O . VAL A 1 421 ? -30.374 -6.078 35.781 1.00 85.50 421 VAL A O 1
ATOM 3366 N N . LYS A 1 422 ? -28.158 -5.898 36.061 1.00 86.88 422 LYS A N 1
ATOM 3367 C CA . LYS A 1 422 ? -28.224 -4.800 37.038 1.00 86.88 422 LYS A CA 1
ATOM 3368 C C . LYS A 1 422 ? -26.990 -3.916 36.912 1.00 86.88 422 LYS A C 1
ATOM 3370 O O . LYS A 1 422 ? -25.880 -4.416 36.795 1.00 86.88 422 LYS A O 1
ATOM 3375 N N . ALA A 1 423 ? -27.168 -2.600 36.940 1.00 87.81 423 ALA A N 1
ATOM 3376 C CA . ALA A 1 423 ? -26.071 -1.646 36.823 1.00 87.81 423 ALA A CA 1
ATOM 3377 C C . ALA A 1 423 ? -26.398 -0.344 37.561 1.00 87.81 423 ALA A C 1
ATOM 3379 O O . ALA A 1 423 ? -27.572 -0.008 37.733 1.00 87.81 423 ALA A O 1
ATOM 3380 N N . SER A 1 424 ? -25.367 0.394 37.972 1.00 81.38 424 SER A N 1
ATOM 3381 C CA . SER A 1 424 ? -25.516 1.761 38.478 1.00 81.38 424 SER A CA 1
ATOM 3382 C C . SER A 1 424 ? -26.163 2.687 37.436 1.00 81.38 424 SER A C 1
ATOM 3384 O O . SER A 1 424 ? -26.182 2.420 36.234 1.00 81.38 424 SER A O 1
ATOM 3386 N N . HIS A 1 425 ? -26.703 3.814 37.893 1.00 78.56 425 HIS A N 1
ATOM 3387 C CA . HIS A 1 425 ? -27.221 4.840 36.993 1.00 78.56 425 HIS A CA 1
ATOM 3388 C C . HIS A 1 425 ? -26.100 5.401 36.097 1.00 78.56 425 HIS A C 1
ATOM 3390 O O . HIS A 1 425 ? -24.956 5.513 36.543 1.00 78.56 425 HIS A O 1
ATOM 3396 N N . PHE A 1 426 ? -26.428 5.776 34.854 1.00 68.38 426 PHE A N 1
ATOM 3397 C CA . PHE A 1 426 ? -25.448 6.205 33.843 1.00 68.38 426 PHE A CA 1
ATOM 3398 C C . PHE A 1 426 ? -24.616 7.423 34.268 1.00 68.38 426 PHE A C 1
ATOM 3400 O O . PHE A 1 426 ? -23.550 7.644 33.712 1.00 68.38 426 PHE A O 1
ATOM 3407 N N . SER A 1 427 ? -25.109 8.225 35.214 1.00 74.75 427 SER A N 1
ATOM 3408 C CA . SER A 1 427 ? -24.398 9.356 35.808 1.00 74.75 427 SER A CA 1
ATOM 3409 C C . SER A 1 427 ? -24.344 9.174 37.318 1.00 74.75 427 SER A C 1
ATOM 3411 O O . SER A 1 427 ? -25.390 8.995 37.947 1.00 74.75 427 SER A O 1
ATOM 3413 N N . GLN A 1 428 ? -23.136 9.226 37.869 1.00 83.00 428 GLN A N 1
ATOM 3414 C CA . GLN A 1 428 ? -22.808 9.135 39.285 1.00 83.00 428 GLN A CA 1
ATOM 3415 C C . GLN A 1 428 ? -22.127 10.434 39.707 1.00 83.00 428 GLN A C 1
ATOM 3417 O O . GLN A 1 428 ? -21.134 10.830 39.106 1.00 83.00 428 GLN A O 1
ATOM 3422 N N . SER A 1 429 ? -22.645 11.104 40.730 1.00 83.31 429 SER A N 1
ATOM 3423 C CA . SER A 1 429 ? -22.054 12.338 41.249 1.00 83.31 429 SER A CA 1
ATOM 3424 C C . SER A 1 429 ? -21.681 12.172 42.715 1.00 83.31 429 SER A C 1
ATOM 3426 O O . SER A 1 429 ? -22.523 11.737 43.502 1.00 83.31 429 SER A O 1
ATOM 3428 N N . CYS A 1 430 ? -20.467 12.559 43.095 1.00 86.62 430 CYS A N 1
ATOM 3429 C CA . CYS A 1 430 ? -20.025 12.577 44.489 1.00 86.62 430 CYS A CA 1
ATOM 3430 C C . CYS A 1 430 ? -19.342 13.908 44.828 1.00 86.62 430 CYS A C 1
ATOM 3432 O O . CYS A 1 430 ? -18.924 14.654 43.943 1.00 86.62 430 CYS A O 1
ATOM 3434 N N . ARG A 1 431 ? -19.250 14.229 46.121 1.00 88.94 431 ARG A N 1
ATOM 3435 C CA . ARG A 1 431 ? -18.449 15.368 46.589 1.00 88.94 431 ARG A CA 1
ATOM 3436 C C . ARG A 1 431 ? -16.970 14.995 46.630 1.00 88.94 431 ARG A C 1
ATOM 3438 O O . ARG A 1 431 ? -16.643 13.817 46.786 1.00 88.94 431 ARG A O 1
ATOM 3445 N N . LEU A 1 432 ? -16.095 15.987 46.514 1.00 87.38 432 LEU A N 1
ATOM 3446 C CA . LEU A 1 432 ? -14.661 15.826 46.730 1.00 87.38 432 LEU A CA 1
ATOM 3447 C C . LEU A 1 432 ? -14.409 15.267 48.138 1.00 87.38 432 LEU A C 1
ATOM 3449 O O . LEU A 1 432 ? -14.994 15.739 49.110 1.00 87.38 432 LEU A O 1
ATOM 3453 N N . GLY A 1 433 ? -13.578 14.232 48.240 1.00 85.19 433 GLY A N 1
ATOM 3454 C CA . GLY A 1 433 ? -13.347 13.506 49.490 1.00 85.19 433 GLY A CA 1
ATOM 3455 C C . GLY A 1 433 ? -14.484 12.565 49.903 1.00 85.19 433 GLY A C 1
ATOM 3456 O O . GLY A 1 433 ? -14.356 11.868 50.901 1.00 85.19 433 GLY A O 1
ATOM 3457 N N . GLY A 1 434 ? -15.591 12.542 49.157 1.00 90.75 434 GLY A N 1
ATOM 3458 C CA . GLY A 1 434 ? -16.699 11.620 49.370 1.00 90.75 434 GLY A CA 1
ATOM 3459 C C . GLY A 1 434 ? -16.459 10.258 48.724 1.00 90.75 434 GLY A C 1
ATOM 3460 O O . GLY A 1 434 ? -15.377 9.960 48.228 1.00 90.75 434 GLY A O 1
ATOM 3461 N N . LYS A 1 435 ? -17.515 9.446 48.684 1.00 91.44 435 LYS A N 1
ATOM 3462 C CA . LYS A 1 435 ? -17.464 8.063 48.209 1.00 91.44 435 LYS A CA 1
ATOM 3463 C C . LYS A 1 435 ? -18.191 7.891 46.877 1.00 91.44 435 LYS A C 1
ATOM 3465 O O . LYS A 1 435 ? -19.368 8.246 46.770 1.00 91.44 435 LYS A O 1
ATOM 3470 N N . LEU A 1 436 ? -17.521 7.317 45.879 1.00 91.38 436 LEU A N 1
ATOM 3471 C CA . LEU A 1 436 ? -18.094 6.999 44.566 1.00 91.38 436 LEU A CA 1
ATOM 3472 C C . LEU A 1 436 ? -18.254 5.482 44.416 1.00 91.38 436 LEU A C 1
ATOM 3474 O O . LEU A 1 436 ? -17.295 4.740 44.586 1.00 91.38 436 LEU A O 1
ATOM 3478 N N . ASN A 1 437 ? -19.462 5.021 44.078 1.00 92.06 437 ASN A N 1
ATOM 3479 C CA . ASN A 1 437 ? -19.778 3.598 43.932 1.00 92.06 437 ASN A CA 1
ATOM 3480 C C . ASN A 1 437 ? -20.368 3.296 42.554 1.00 92.06 437 ASN A C 1
ATOM 3482 O O . ASN A 1 437 ? -21.401 3.857 42.176 1.00 92.06 437 ASN A O 1
ATOM 3486 N N . ILE A 1 438 ? -19.757 2.364 41.827 1.00 92.31 438 ILE A N 1
ATOM 3487 C CA . ILE A 1 438 ? -20.216 1.945 40.501 1.00 92.31 438 ILE A CA 1
ATOM 3488 C C . ILE A 1 438 ? -20.372 0.426 40.488 1.00 92.31 438 ILE A C 1
ATOM 3490 O O . ILE A 1 438 ? -19.422 -0.308 40.737 1.00 92.31 438 ILE A O 1
ATOM 3494 N N . LEU A 1 439 ? -21.591 -0.040 40.223 1.00 92.69 439 LEU A N 1
ATOM 3495 C CA . LEU A 1 439 ? -21.985 -1.445 40.239 1.00 92.69 439 LEU A CA 1
ATOM 3496 C C . LEU A 1 439 ? -22.303 -1.925 38.822 1.00 92.69 439 LEU A C 1
ATOM 3498 O O . LEU A 1 439 ? -23.003 -1.240 38.070 1.00 92.69 439 LEU A O 1
ATOM 3502 N N . CYS A 1 440 ? -21.880 -3.144 38.505 1.00 90.44 440 CYS A N 1
ATOM 3503 C CA . CYS A 1 440 ? -22.262 -3.863 37.298 1.00 90.44 440 CYS A CA 1
ATOM 3504 C C . CYS A 1 440 ? -22.508 -5.342 37.628 1.00 90.44 440 CYS A C 1
ATOM 3506 O O . CYS A 1 440 ? -21.704 -5.968 38.309 1.00 90.44 440 CYS A O 1
ATOM 3508 N N . SER A 1 441 ? -23.624 -5.904 37.172 1.00 91.44 441 SER A N 1
ATOM 3509 C CA . SER A 1 441 ? -23.997 -7.309 37.350 1.00 91.44 441 SER A CA 1
ATOM 3510 C C . SER A 1 441 ? -24.420 -7.882 36.010 1.00 91.44 441 SER A C 1
ATOM 3512 O O . SER A 1 441 ? -25.294 -7.319 35.340 1.00 91.44 441 SER A O 1
ATOM 3514 N N . ALA A 1 442 ? -23.808 -8.995 35.632 1.00 88.88 442 ALA A N 1
ATOM 3515 C CA . ALA A 1 442 ? -24.017 -9.656 34.359 1.00 88.88 442 ALA A CA 1
ATOM 3516 C C . ALA A 1 442 ? -24.326 -11.142 34.539 1.00 88.88 442 ALA A C 1
ATOM 3518 O O . ALA A 1 442 ? -23.846 -11.783 35.473 1.00 88.88 442 ALA A O 1
ATOM 3519 N N . VAL A 1 443 ? -25.137 -11.671 33.627 1.00 86.88 443 VAL A N 1
ATOM 3520 C CA . VAL A 1 443 ? -25.528 -13.079 33.545 1.00 86.88 443 VAL A CA 1
ATOM 3521 C C . VAL A 1 443 ? -25.120 -13.632 32.184 1.00 86.88 443 VAL A C 1
ATOM 3523 O O . VAL A 1 443 ? -25.216 -12.910 31.201 1.00 86.88 443 VAL A O 1
ATOM 3526 N N . GLY A 1 444 ? -24.677 -14.883 32.111 1.00 84.12 444 GLY A N 1
ATOM 3527 C CA . GLY A 1 444 ? -24.358 -15.583 30.864 1.00 84.12 444 GLY A CA 1
ATOM 3528 C C . GLY A 1 444 ? -23.951 -17.034 31.120 1.00 84.12 444 GLY A C 1
ATOM 3529 O O . GLY A 1 444 ? -23.626 -17.393 32.255 1.00 84.12 444 GLY A O 1
ATOM 3530 N N . GLN A 1 445 ? -23.969 -17.862 30.075 1.00 79.19 445 GLN A N 1
ATOM 3531 C CA . GLN A 1 445 ? -23.457 -19.236 30.108 1.00 79.19 445 GLN A CA 1
ATOM 3532 C C . GLN A 1 445 ? -22.424 -19.428 28.980 1.00 79.19 445 GLN A C 1
ATOM 3534 O O . GLN A 1 445 ? -22.788 -19.317 27.810 1.00 79.19 445 GLN A O 1
ATOM 3539 N N . PRO A 1 446 ? -21.130 -19.676 29.276 1.00 83.88 446 PRO A N 1
ATOM 3540 C CA . PRO A 1 446 ? -20.469 -19.728 30.592 1.00 83.88 446 PRO A CA 1
ATOM 3541 C C . PRO A 1 446 ? -20.526 -18.406 31.381 1.00 83.88 446 PRO A C 1
ATOM 3543 O O . PRO A 1 446 ? -20.813 -17.354 30.803 1.00 83.88 446 PRO A O 1
ATOM 3546 N N . ARG A 1 447 ? -20.241 -18.447 32.694 1.00 84.12 447 ARG A N 1
ATOM 3547 C CA . ARG A 1 447 ? -20.280 -17.265 33.577 1.00 84.12 447 ARG A CA 1
ATOM 3548 C C . ARG A 1 447 ? -19.450 -16.106 33.011 1.00 84.12 447 ARG A C 1
ATOM 3550 O O . ARG A 1 447 ? -18.283 -16.321 32.683 1.00 84.12 447 ARG A O 1
ATOM 3557 N N . PRO A 1 448 ? -19.991 -14.878 32.945 1.00 85.88 448 PRO A N 1
ATOM 3558 C CA . PRO A 1 448 ? -19.231 -13.739 32.455 1.00 85.88 448 PRO A CA 1
ATOM 3559 C C . PRO A 1 448 ? -18.242 -13.212 33.502 1.00 85.88 448 PRO A C 1
ATOM 3561 O O . PRO A 1 448 ? -18.575 -13.091 34.677 1.00 85.88 448 PRO A O 1
ATOM 3564 N N . THR A 1 449 ? -17.054 -12.817 33.065 1.00 81.06 449 THR A N 1
ATOM 3565 C CA . THR A 1 449 ? -16.077 -12.043 33.839 1.00 81.06 449 THR A CA 1
ATOM 3566 C C . THR A 1 449 ? -16.315 -10.554 33.600 1.00 81.06 449 THR A C 1
ATOM 3568 O O . THR A 1 449 ? -16.605 -10.150 32.473 1.00 81.06 449 THR A O 1
ATOM 3571 N N . ILE A 1 450 ? -16.219 -9.726 34.645 1.00 86.69 450 ILE A N 1
ATOM 3572 C CA . ILE A 1 450 ? -16.414 -8.274 34.540 1.00 86.69 450 ILE A CA 1
ATOM 3573 C C . ILE A 1 450 ? -15.074 -7.560 34.688 1.00 86.69 450 ILE A C 1
ATOM 3575 O O . ILE A 1 450 ? -14.451 -7.639 35.740 1.00 86.69 450 ILE A O 1
ATOM 3579 N N . THR A 1 451 ? -14.675 -6.805 33.667 1.00 81.38 451 THR A N 1
ATOM 3580 C CA . THR A 1 451 ? -13.494 -5.936 33.692 1.00 81.38 451 THR A CA 1
ATOM 3581 C C . THR A 1 451 ? -13.892 -4.466 33.597 1.00 81.38 451 THR A C 1
ATOM 3583 O O . THR A 1 451 ? -14.922 -4.106 33.017 1.00 81.38 451 THR A O 1
ATOM 3586 N N . TRP A 1 452 ? -13.081 -3.595 34.198 1.00 83.25 452 TRP A N 1
ATOM 3587 C CA . TRP A 1 452 ? -13.373 -2.170 34.303 1.00 83.25 452 TRP A CA 1
ATOM 3588 C C . TRP A 1 452 ? -12.326 -1.312 33.605 1.00 83.25 452 TRP A C 1
ATOM 3590 O O . TRP A 1 452 ? -11.128 -1.565 33.698 1.00 83.25 452 TRP A O 1
ATOM 3600 N N . TYR A 1 453 ? -12.786 -0.241 32.963 1.00 75.12 453 TYR A N 1
ATOM 3601 C CA . TYR A 1 453 ? -11.942 0.743 32.290 1.00 75.12 453 TYR A CA 1
ATOM 3602 C C . TYR A 1 453 ? -12.318 2.153 32.734 1.00 75.12 453 TYR A C 1
ATOM 3604 O O . TYR A 1 453 ? -13.498 2.437 32.935 1.00 75.12 453 TYR A O 1
ATOM 3612 N N . LYS A 1 454 ? -11.337 3.052 32.826 1.00 79.19 454 LYS A N 1
ATOM 3613 C CA . LYS A 1 454 ? -11.540 4.494 33.005 1.00 79.19 454 LYS A CA 1
ATOM 3614 C C . LYS A 1 454 ? -10.982 5.228 31.792 1.00 79.19 454 LYS A C 1
ATOM 3616 O O . LYS A 1 454 ? -9.819 5.051 31.440 1.00 79.19 454 LYS A O 1
ATOM 3621 N N . ASP A 1 455 ? -11.818 6.030 31.140 1.00 66.94 455 ASP A N 1
ATOM 3622 C CA . ASP A 1 455 ? -11.452 6.851 29.975 1.00 66.94 455 ASP A CA 1
ATOM 3623 C C . ASP A 1 455 ? -10.793 6.041 28.831 1.00 66.94 455 ASP A C 1
ATOM 3625 O O . ASP A 1 455 ? -9.972 6.546 28.067 1.00 66.94 455 ASP A O 1
ATOM 3629 N N . GLY A 1 456 ? -11.171 4.763 28.703 1.00 51.12 456 GLY A N 1
ATOM 3630 C CA . GLY A 1 456 ? -10.674 3.837 27.679 1.00 51.12 456 GLY A CA 1
ATOM 3631 C C . GLY A 1 456 ? -9.392 3.072 28.034 1.00 51.12 456 GLY A C 1
ATOM 3632 O O . GLY A 1 456 ? -8.965 2.240 27.235 1.00 51.12 456 GLY A O 1
ATOM 3633 N N . ALA A 1 457 ? -8.794 3.306 29.205 1.00 51.88 457 ALA A N 1
ATOM 3634 C CA . ALA A 1 457 ? -7.688 2.507 29.739 1.00 51.88 457 ALA A CA 1
ATOM 3635 C C . ALA A 1 457 ? -8.191 1.548 30.825 1.00 51.88 457 ALA A C 1
ATOM 3637 O O . ALA A 1 457 ? -9.127 1.881 31.550 1.00 51.88 457 ALA A O 1
ATOM 3638 N N . GLU A 1 458 ? -7.591 0.360 30.931 1.00 68.88 458 GLU A N 1
ATOM 3639 C CA . GLU A 1 458 ? -7.934 -0.600 31.986 1.00 68.88 458 GLU A CA 1
ATOM 3640 C C . GLU A 1 458 ? -7.744 0.052 33.359 1.00 68.88 458 GLU A C 1
ATOM 3642 O O . GLU A 1 458 ? -6.782 0.797 33.581 1.00 68.88 458 GLU A O 1
ATOM 3647 N N . LEU A 1 459 ? -8.716 -0.147 34.250 1.00 76.12 459 LEU A N 1
ATOM 3648 C CA . LEU A 1 459 ? -8.748 0.532 35.535 1.00 76.12 459 LEU A CA 1
ATOM 3649 C C . LEU A 1 459 ? -7.579 0.053 36.398 1.00 76.12 459 LEU A C 1
ATOM 3651 O O . LEU A 1 459 ? -7.576 -1.060 36.914 1.00 76.12 459 LEU A O 1
ATOM 3655 N N . VAL A 1 460 ? -6.601 0.933 36.598 1.00 72.69 460 VAL A N 1
ATOM 3656 C CA . VAL A 1 460 ? -5.489 0.680 37.514 1.00 72.69 460 VAL A CA 1
ATOM 3657 C C . VAL A 1 460 ? -5.980 0.861 38.947 1.00 72.69 460 VAL A C 1
ATOM 3659 O O . VAL A 1 460 ? -6.397 1.959 39.327 1.00 72.69 460 VAL A O 1
ATOM 3662 N N . LEU A 1 461 ? -5.905 -0.204 39.744 1.00 77.81 461 LEU A N 1
ATOM 3663 C CA . LEU A 1 461 ? -6.224 -0.158 41.168 1.00 77.81 461 LEU A CA 1
ATOM 3664 C C . LEU A 1 461 ? -5.183 0.701 41.898 1.00 77.81 461 LEU A C 1
ATOM 3666 O O . LEU A 1 461 ? -3.986 0.417 41.875 1.00 77.81 461 LEU A O 1
ATOM 3670 N N . LYS A 1 462 ? -5.653 1.784 42.515 1.00 77.88 462 LYS A N 1
ATOM 3671 C CA . LYS A 1 462 ? -4.875 2.687 43.373 1.00 77.88 462 LYS A CA 1
ATOM 3672 C C . LYS A 1 462 ? -5.322 2.507 44.822 1.00 77.88 462 LYS A C 1
ATOM 3674 O O . LYS A 1 462 ? -6.367 1.920 45.069 1.00 77.88 462 LYS A O 1
ATOM 3679 N N . ASN A 1 463 ? -4.593 3.090 45.773 1.00 75.94 463 ASN A N 1
ATOM 3680 C CA . ASN A 1 463 ? -4.919 2.980 47.202 1.00 75.94 463 ASN A CA 1
ATOM 3681 C C . ASN A 1 463 ? -6.334 3.468 47.564 1.00 75.94 463 ASN A C 1
ATOM 3683 O O . ASN A 1 463 ? -6.889 2.996 48.544 1.00 75.94 463 ASN A O 1
ATOM 3687 N N . ASN A 1 464 ? -6.906 4.397 46.790 1.00 82.19 464 ASN A N 1
ATOM 3688 C CA . ASN A 1 464 ? -8.253 4.932 46.997 1.00 82.19 464 ASN A CA 1
ATOM 3689 C C . ASN A 1 464 ? -9.338 4.207 46.180 1.00 82.19 464 ASN A C 1
ATOM 3691 O O . ASN A 1 464 ? -10.466 4.685 46.146 1.00 82.19 464 ASN A O 1
ATOM 3695 N N . ILE A 1 465 ? -9.009 3.118 45.472 1.00 88.25 465 ILE A N 1
ATOM 3696 C CA . ILE A 1 465 ? -9.935 2.366 44.613 1.00 88.25 465 ILE A CA 1
ATOM 3697 C C . ILE A 1 465 ? -9.989 0.914 45.091 1.00 88.25 465 ILE A C 1
ATOM 3699 O O . ILE A 1 465 ? -9.011 0.176 44.990 1.00 88.25 465 ILE A O 1
ATOM 3703 N N . HIS A 1 466 ? -11.161 0.484 45.541 1.00 89.00 466 HIS A N 1
ATOM 3704 C CA . HIS A 1 466 ? -11.441 -0.880 45.964 1.00 89.00 466 HIS A CA 1
ATOM 3705 C C . HIS A 1 466 ? -12.366 -1.564 44.957 1.00 89.00 466 HIS A C 1
ATOM 3707 O O . HIS A 1 466 ? -13.434 -1.052 44.619 1.00 89.00 466 HIS A O 1
ATOM 3713 N N . LEU A 1 467 ? -11.948 -2.733 44.474 1.00 90.69 467 LEU A N 1
ATOM 3714 C CA . LEU A 1 467 ? -12.743 -3.584 43.597 1.00 90.69 467 LEU A CA 1
ATOM 3715 C C . LEU A 1 467 ? -13.299 -4.752 44.409 1.00 90.69 467 LEU A C 1
ATOM 3717 O O . LEU A 1 467 ? -12.544 -5.474 45.058 1.00 90.69 467 LEU A O 1
ATOM 3721 N N . GLN A 1 468 ? -14.613 -4.942 44.361 1.00 89.38 468 GLN A N 1
ATOM 3722 C CA . GLN A 1 468 ? -15.293 -6.068 44.984 1.00 89.38 468 GLN A CA 1
ATOM 3723 C C . GLN A 1 468 ? -15.989 -6.904 43.914 1.00 89.38 468 GLN A C 1
ATOM 3725 O O . GLN A 1 468 ? -16.873 -6.414 43.212 1.00 89.38 468 GLN A O 1
ATOM 3730 N N . GLU A 1 469 ? -15.625 -8.179 43.832 1.00 90.12 469 GLU A N 1
ATOM 3731 C CA . GLU A 1 469 ? -16.262 -9.158 42.956 1.00 90.12 469 GLU A CA 1
ATOM 3732 C C . GLU A 1 469 ? -17.094 -10.135 43.786 1.00 90.12 469 GLU A C 1
ATOM 3734 O O . GLU A 1 469 ? -16.651 -10.641 44.816 1.00 90.12 469 GLU A O 1
ATOM 3739 N N . ILE A 1 470 ? -18.333 -10.362 43.359 1.00 87.38 470 ILE A N 1
ATOM 3740 C CA . ILE A 1 470 ? -19.320 -11.194 44.040 1.00 87.38 470 ILE A CA 1
ATOM 3741 C C . ILE A 1 470 ? -19.817 -12.239 43.045 1.00 87.38 470 ILE A C 1
ATOM 3743 O O . ILE A 1 470 ? -20.444 -11.920 42.029 1.00 87.38 470 ILE A O 1
ATOM 3747 N N . HIS A 1 471 ? -19.543 -13.499 43.366 1.00 86.00 471 HIS A N 1
ATOM 3748 C CA . HIS A 1 471 ? -20.021 -14.662 42.628 1.00 86.00 471 HIS A CA 1
ATOM 3749 C C . HIS A 1 471 ? -21.388 -15.064 43.185 1.00 86.00 471 HIS A C 1
ATOM 3751 O O . HIS A 1 471 ? -21.465 -15.661 44.254 1.00 86.00 471 HIS A O 1
ATOM 3757 N N . GLU A 1 472 ? -22.468 -14.692 42.492 1.00 78.25 472 GLU A N 1
ATOM 3758 C CA . GLU A 1 472 ? -23.837 -14.974 42.957 1.00 78.25 472 GLU A CA 1
ATOM 3759 C C . GLU A 1 472 ? -24.325 -16.366 42.516 1.00 78.25 472 GLU A C 1
ATOM 3761 O O . GLU A 1 472 ? -25.081 -17.003 43.242 1.00 78.25 472 GLU A O 1
ATOM 3766 N N . SER A 1 473 ? -23.919 -16.842 41.331 1.00 81.06 473 SER A N 1
ATOM 3767 C CA . SER A 1 473 ? -24.247 -18.186 40.814 1.00 81.06 473 SER A CA 1
ATOM 3768 C C . SER A 1 473 ? -23.298 -18.597 39.679 1.00 81.06 473 SER A C 1
ATOM 3770 O O . SER A 1 473 ? -22.514 -17.773 39.199 1.00 81.06 473 SER A O 1
ATOM 3772 N N . ASP A 1 474 ? -23.415 -19.836 39.194 1.00 78.38 474 ASP A N 1
ATOM 3773 C CA . ASP A 1 474 ? -22.637 -20.357 38.055 1.00 78.38 474 ASP A CA 1
ATOM 3774 C C . ASP A 1 474 ? -22.873 -19.606 36.740 1.00 78.38 474 ASP A C 1
ATOM 3776 O O . ASP A 1 474 ? -22.073 -19.718 35.819 1.00 78.38 474 ASP A O 1
ATOM 3780 N N . SER A 1 475 ? -23.929 -18.799 36.644 1.00 83.75 475 SER A N 1
ATOM 3781 C CA . SER A 1 475 ? -24.207 -17.978 35.466 1.00 83.75 475 SER A CA 1
ATOM 3782 C C . SER A 1 475 ? -24.165 -16.480 35.745 1.00 83.75 475 SER A C 1
ATOM 3784 O O . SER A 1 475 ? -24.382 -15.710 34.816 1.00 83.75 475 SER A O 1
ATOM 3786 N N . ARG A 1 476 ? -23.909 -16.025 36.984 1.00 89.44 476 ARG A N 1
ATOM 3787 C CA . ARG A 1 476 ? -24.017 -14.603 37.363 1.00 89.44 476 ARG A CA 1
ATOM 3788 C C . ARG A 1 476 ? -22.802 -14.074 38.115 1.00 89.44 476 ARG A C 1
ATOM 3790 O O . ARG A 1 476 ? -22.428 -14.601 39.161 1.00 89.44 476 ARG A O 1
ATOM 3797 N N . GLN A 1 477 ? -22.290 -12.949 37.625 1.00 90.38 477 GLN A N 1
ATOM 3798 C CA . GLN A 1 477 ? -21.174 -12.199 38.191 1.00 90.38 477 GLN A CA 1
ATOM 3799 C C . GLN A 1 477 ? -21.624 -10.783 38.542 1.00 90.38 477 GLN A C 1
ATOM 3801 O O . GLN A 1 477 ? -22.249 -10.105 37.725 1.00 90.38 477 GLN A O 1
ATOM 3806 N N . THR A 1 478 ? -21.264 -10.303 39.728 1.00 91.75 478 THR A N 1
ATOM 3807 C CA . THR A 1 478 ? -21.436 -8.901 40.118 1.00 91.75 478 THR A CA 1
ATOM 3808 C C . THR A 1 478 ? -20.081 -8.310 40.483 1.00 91.75 478 THR A C 1
ATOM 3810 O O . THR A 1 478 ? -19.311 -8.920 41.210 1.00 91.75 478 THR A O 1
ATOM 3813 N N . SER A 1 479 ? -19.781 -7.115 39.985 1.00 93.75 479 SER A N 1
ATOM 3814 C CA . SER A 1 479 ? -18.558 -6.377 40.291 1.00 93.75 479 SER A CA 1
ATOM 3815 C C . SER A 1 479 ? -18.895 -4.942 40.687 1.00 93.75 479 SER A C 1
ATOM 3817 O O . SER A 1 479 ? -19.770 -4.299 40.090 1.00 93.75 479 SER A O 1
ATOM 3819 N N . ARG A 1 480 ? -18.225 -4.443 41.723 1.00 93.81 480 ARG A N 1
ATOM 3820 C CA . ARG A 1 480 ? -18.415 -3.107 42.285 1.00 93.81 480 ARG A CA 1
ATOM 3821 C C . ARG A 1 480 ? -17.068 -2.412 42.424 1.00 93.81 480 ARG A C 1
ATOM 3823 O O . ARG A 1 480 ? -16.183 -2.925 43.100 1.00 93.81 480 ARG A O 1
ATOM 3830 N N . ILE A 1 481 ? -16.953 -1.225 41.837 1.00 93.56 481 ILE A N 1
ATOM 3831 C CA . ILE A 1 481 ? -15.872 -0.288 42.140 1.00 93.56 481 ILE A CA 1
ATOM 3832 C C . ILE A 1 481 ? -16.350 0.660 43.229 1.00 93.56 481 ILE A C 1
ATOM 3834 O O . ILE A 1 481 ? -17.435 1.243 43.136 1.00 93.56 481 ILE A O 1
ATOM 3838 N N . GLU A 1 482 ? -15.498 0.850 44.218 1.00 93.25 482 GLU A N 1
ATOM 3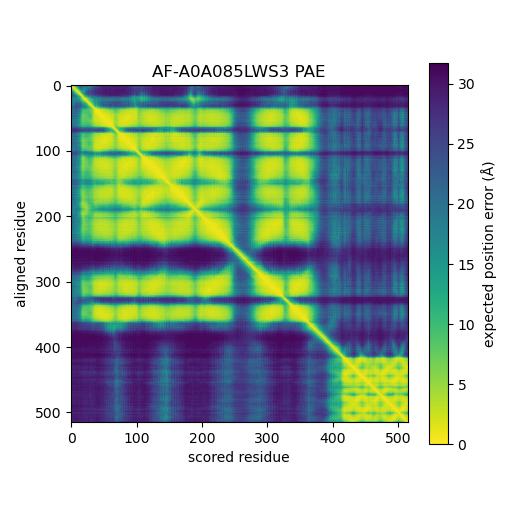839 C CA . GLU A 1 482 ? -15.652 1.816 45.285 1.00 93.25 482 GLU A CA 1
ATOM 3840 C C . GLU A 1 482 ? -14.421 2.724 45.317 1.00 93.25 482 GLU A C 1
ATOM 3842 O O . GLU A 1 482 ? -13.297 2.237 45.384 1.00 93.25 482 GLU A O 1
ATOM 3847 N N . ILE A 1 483 ? -14.626 4.038 45.230 1.00 92.81 483 ILE A N 1
ATOM 3848 C CA . ILE A 1 483 ? -13.555 5.034 45.315 1.00 92.81 483 ILE A CA 1
ATOM 3849 C C . ILE A 1 483 ? -13.779 5.887 46.554 1.00 92.81 483 ILE A C 1
ATOM 3851 O O . ILE A 1 483 ? -14.808 6.562 46.660 1.00 92.81 483 ILE A O 1
ATOM 3855 N N . ASP A 1 484 ? -12.823 5.830 47.476 1.00 89.62 484 ASP A N 1
ATOM 3856 C CA . ASP A 1 484 ? -12.887 6.471 48.786 1.00 89.62 484 ASP A CA 1
ATOM 3857 C C . ASP A 1 484 ? -11.457 6.774 49.290 1.00 89.62 484 ASP A C 1
ATOM 3859 O O . ASP A 1 484 ? -10.675 5.841 49.486 1.00 89.62 484 ASP A O 1
ATOM 3863 N N . PRO A 1 485 ? -11.054 8.046 49.467 1.00 90.44 485 PRO A N 1
ATOM 3864 C CA . PRO A 1 485 ? -11.778 9.263 49.104 1.00 90.44 485 PRO A CA 1
ATOM 3865 C C . PRO A 1 485 ? -11.741 9.546 47.589 1.00 90.44 485 PRO A C 1
ATOM 3867 O O . PRO A 1 485 ? -10.722 9.346 46.918 1.00 90.44 485 PRO A O 1
ATOM 3870 N N . ALA A 1 486 ? -12.839 10.082 47.049 1.00 89.25 486 ALA A N 1
ATOM 3871 C CA . ALA A 1 486 ? -12.934 10.521 45.659 1.00 89.25 486 ALA A CA 1
ATOM 3872 C C . ALA A 1 486 ? -12.169 11.833 45.421 1.00 89.25 486 ALA A C 1
ATOM 3874 O O . ALA A 1 486 ? -12.365 12.835 46.114 1.00 89.25 486 ALA A O 1
ATOM 3875 N N . THR A 1 487 ? -11.326 11.851 44.393 1.00 84.69 487 THR A N 1
ATOM 3876 C CA . THR A 1 487 ? -10.514 13.001 43.977 1.00 84.69 487 THR A CA 1
ATOM 3877 C C . THR A 1 487 ? -11.020 13.588 42.658 1.00 84.69 487 THR A C 1
ATOM 3879 O O . THR A 1 487 ? -11.722 12.924 41.899 1.00 84.69 487 THR A O 1
ATOM 3882 N N . LEU A 1 488 ? -10.614 14.816 42.307 1.00 81.44 488 LEU A N 1
ATOM 3883 C CA . LEU A 1 488 ? -10.933 15.398 40.989 1.00 81.44 488 LEU A CA 1
ATOM 3884 C C . LEU A 1 488 ? -10.422 14.538 39.815 1.00 81.44 488 LEU A C 1
ATOM 3886 O O . LEU A 1 488 ? -10.991 14.587 38.728 1.00 81.44 488 LEU A O 1
ATOM 3890 N N . GLY A 1 489 ? -9.373 13.733 40.026 1.00 80.50 489 GLY A N 1
ATOM 3891 C CA . GLY A 1 489 ? -8.842 12.809 39.019 1.00 80.50 489 GLY A CA 1
ATOM 3892 C C . GLY A 1 489 ? -9.724 11.582 38.759 1.00 80.50 489 GLY A C 1
ATOM 3893 O O . GLY A 1 489 ? -9.570 10.932 37.722 1.00 80.50 489 GLY A O 1
ATOM 3894 N N . ASP A 1 490 ? -10.663 11.286 39.661 1.00 82.19 490 ASP A N 1
ATOM 3895 C CA . ASP A 1 490 ? -11.623 10.182 39.536 1.00 82.19 490 ASP A CA 1
ATOM 3896 C C . ASP A 1 490 ? -12.853 10.579 38.704 1.00 82.19 490 ASP A C 1
ATOM 3898 O O . ASP A 1 490 ? -13.700 9.748 38.377 1.00 82.19 490 ASP A O 1
ATOM 3902 N N . GLN A 1 491 ? -12.936 11.844 38.284 1.00 80.88 491 GLN A N 1
ATOM 3903 C CA . GLN A 1 491 ? -13.875 12.267 37.255 1.00 80.88 491 GLN A CA 1
ATOM 3904 C C . GLN A 1 491 ? -13.508 11.616 35.911 1.00 80.88 491 GLN A C 1
ATOM 3906 O O . GLN A 1 491 ? -12.341 11.603 35.505 1.00 80.88 491 GLN A O 1
ATOM 3911 N N . GLY A 1 492 ? -14.500 11.075 35.209 1.00 76.75 492 GLY A N 1
ATOM 3912 C CA . GLY A 1 492 ? -14.289 10.424 33.920 1.00 76.75 492 GLY A CA 1
ATOM 3913 C C . GLY A 1 492 ? -15.416 9.478 33.537 1.00 76.75 492 GLY A C 1
ATOM 3914 O O . GLY A 1 492 ? -16.525 9.534 34.077 1.00 76.75 492 GLY A O 1
ATOM 3915 N N . ILE A 1 493 ? -15.133 8.613 32.571 1.00 74.50 493 ILE A N 1
ATOM 3916 C CA . ILE A 1 493 ? -16.075 7.605 32.088 1.00 74.50 493 ILE A CA 1
ATOM 3917 C C . ILE A 1 493 ? -15.571 6.231 32.499 1.00 74.50 493 ILE A C 1
ATOM 3919 O O . ILE A 1 493 ? -14.538 5.765 32.021 1.00 74.50 493 ILE A O 1
ATOM 3923 N N . TYR A 1 494 ? -16.334 5.579 33.365 1.00 81.75 494 TYR A N 1
ATOM 3924 C CA . TYR A 1 494 ? -16.114 4.207 33.783 1.00 81.75 494 TYR A CA 1
ATOM 3925 C C . TYR A 1 494 ? -16.883 3.275 32.859 1.00 81.75 494 TYR A C 1
ATOM 3927 O O . TYR A 1 494 ? -18.061 3.490 32.586 1.00 81.75 494 TYR A O 1
ATOM 3935 N N . THR A 1 495 ? -16.222 2.240 32.367 1.00 78.75 495 THR A N 1
ATOM 3936 C CA . THR A 1 495 ? -16.805 1.261 31.451 1.00 78.75 495 THR A CA 1
ATOM 3937 C C . THR A 1 495 ? -16.715 -0.115 32.085 1.00 78.75 495 THR A C 1
ATOM 3939 O O . THR A 1 495 ? -15.616 -0.566 32.394 1.00 78.75 495 THR A O 1
ATOM 3942 N N . CYS A 1 496 ? -17.862 -0.758 32.282 1.00 82.88 496 CYS A N 1
ATOM 3943 C CA . CYS A 1 496 ? -17.958 -2.170 32.636 1.00 82.88 496 CYS A CA 1
ATOM 3944 C C . CYS A 1 496 ? -18.013 -2.9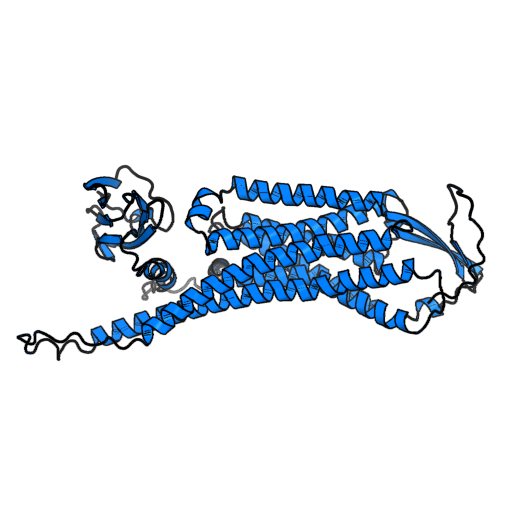90 31.349 1.00 82.88 496 CYS A C 1
ATOM 3946 O O . CYS A 1 496 ? -18.873 -2.735 30.500 1.00 82.88 496 CYS A O 1
ATOM 3948 N N . VAL A 1 497 ? -17.134 -3.979 31.226 1.00 79.06 497 VAL A N 1
ATOM 3949 C CA . VAL A 1 497 ? -17.157 -4.981 30.160 1.00 79.06 497 VAL A CA 1
ATOM 3950 C C . VAL A 1 497 ? -17.412 -6.334 30.808 1.00 79.06 497 VAL A C 1
ATOM 3952 O O . VAL A 1 497 ? -16.552 -6.863 31.502 1.00 79.06 497 VAL A O 1
ATOM 3955 N N . ALA A 1 498 ? -18.605 -6.882 30.605 1.00 80.06 498 ALA A N 1
ATOM 3956 C CA . ALA A 1 498 ? -18.946 -8.235 31.019 1.00 80.06 498 ALA A CA 1
ATOM 3957 C C . ALA A 1 498 ? -18.743 -9.177 29.834 1.00 80.06 498 ALA A C 1
ATOM 3959 O O . ALA A 1 498 ? -19.373 -8.969 28.802 1.00 80.06 498 ALA A O 1
ATOM 3960 N N . HIS A 1 499 ? -17.900 -10.199 29.945 1.00 75.69 499 HIS A N 1
ATOM 3961 C CA . HIS A 1 499 ? -17.591 -11.084 28.821 1.00 75.69 499 HIS A CA 1
ATOM 3962 C C . HIS A 1 499 ? -17.499 -12.549 29.236 1.00 75.69 499 HIS A C 1
ATOM 3964 O O . HIS A 1 499 ? -17.004 -12.860 30.313 1.00 75.69 499 HIS A O 1
ATOM 3970 N N . ASN A 1 500 ? -17.932 -13.452 28.364 1.00 78.19 500 ASN A N 1
ATOM 3971 C CA . ASN A 1 500 ? -17.619 -14.876 28.440 1.00 78.19 500 ASN A CA 1
ATOM 3972 C C . ASN A 1 500 ? -16.950 -15.318 27.124 1.00 78.19 500 ASN A C 1
ATOM 3974 O O . ASN A 1 500 ? -16.547 -14.483 26.315 1.00 78.19 500 ASN A O 1
ATOM 3978 N N . GLU A 1 501 ? -16.780 -16.622 26.922 1.00 67.88 501 GLU A N 1
ATOM 3979 C CA . GLU A 1 501 ? -16.138 -17.167 25.715 1.00 67.88 501 GLU A CA 1
ATOM 3980 C C . GLU A 1 501 ? -16.950 -16.936 24.428 1.00 67.88 501 GLU A C 1
ATOM 3982 O O . GLU A 1 501 ? -16.382 -16.935 23.337 1.00 67.88 501 GLU A O 1
ATOM 3987 N N . ASN A 1 502 ? -18.259 -16.702 24.554 1.00 56.50 502 ASN A N 1
ATOM 3988 C CA . ASN A 1 502 ? -19.205 -16.657 23.440 1.00 56.50 502 ASN A CA 1
ATOM 3989 C C . ASN A 1 502 ? -19.655 -15.232 23.089 1.00 56.50 502 ASN A C 1
ATOM 3991 O O . ASN A 1 502 ? -19.910 -14.937 21.922 1.00 56.50 502 ASN A O 1
ATOM 3995 N N . ASP A 1 503 ? -19.783 -14.357 24.085 1.00 60.00 503 ASP A N 1
ATOM 3996 C CA . ASP A 1 503 ? -20.378 -13.032 23.946 1.00 60.00 503 ASP A CA 1
ATOM 3997 C C . ASP A 1 503 ? -19.835 -12.054 24.999 1.00 60.00 503 ASP A C 1
ATOM 3999 O O . ASP A 1 503 ? -19.211 -12.433 25.995 1.00 60.00 503 ASP A O 1
ATOM 4003 N N . SER A 1 504 ? -20.075 -10.762 24.797 1.00 58.06 504 SER A N 1
ATOM 4004 C CA . SER A 1 504 ? -19.724 -9.748 25.787 1.00 58.06 504 SER A CA 1
ATOM 4005 C C . SER A 1 504 ? -20.529 -8.467 25.634 1.00 58.06 504 SER A C 1
ATOM 4007 O O . SER A 1 504 ? -20.797 -7.995 24.531 1.00 58.06 504 SER A O 1
ATOM 4009 N N . VAL A 1 505 ? -20.857 -7.863 26.772 1.00 67.56 505 VAL A N 1
ATOM 4010 C CA . VAL A 1 505 ? -21.696 -6.676 26.887 1.00 67.56 505 VAL A CA 1
ATOM 4011 C C . VAL A 1 505 ? -20.950 -5.547 27.579 1.00 67.56 505 VAL A C 1
ATOM 4013 O O . VAL A 1 505 ? -20.221 -5.759 28.544 1.00 67.56 505 VAL A O 1
ATOM 4016 N N . VAL A 1 506 ? -21.148 -4.323 27.088 1.00 72.69 506 VAL A N 1
ATOM 4017 C CA . VAL A 1 506 ? -20.471 -3.120 27.587 1.00 72.69 506 VAL A CA 1
ATOM 4018 C C . VAL A 1 506 ? -21.486 -2.124 28.140 1.00 72.69 506 VAL A C 1
ATOM 4020 O O . VAL A 1 506 ? -22.527 -1.885 27.523 1.00 72.69 506 VAL A O 1
ATOM 4023 N N . LYS A 1 507 ? -21.180 -1.506 29.287 1.00 76.69 507 LYS A N 1
ATOM 4024 C CA . LYS A 1 507 ? -21.985 -0.430 29.884 1.00 76.69 507 LYS A CA 1
ATOM 4025 C C . LYS A 1 507 ? -21.109 0.702 30.406 1.00 76.69 507 LYS A C 1
ATOM 4027 O O . LYS A 1 507 ? -20.154 0.461 31.139 1.00 76.69 507 LYS A O 1
ATOM 4032 N N . ASN A 1 508 ? -21.485 1.933 30.066 1.00 74.94 508 ASN A N 1
ATOM 4033 C CA . ASN A 1 508 ? -20.754 3.140 30.442 1.00 74.94 508 ASN A CA 1
ATOM 4034 C C . ASN A 1 508 ? -21.442 3.888 31.593 1.00 74.94 508 ASN A C 1
ATOM 4036 O O . ASN A 1 508 ? -22.671 3.986 31.648 1.00 74.94 508 ASN A O 1
ATOM 4040 N N . PHE A 1 509 ? -20.628 4.472 32.468 1.00 82.06 509 PHE A N 1
ATOM 4041 C CA . PHE A 1 509 ? -21.025 5.288 33.609 1.00 82.06 509 PHE A CA 1
ATOM 4042 C C . PHE A 1 509 ? -20.171 6.554 33.638 1.00 82.06 509 PHE A C 1
ATOM 4044 O O . PHE A 1 509 ? -18.945 6.498 33.600 1.00 82.06 509 PHE A O 1
ATOM 4051 N N . LYS A 1 510 ? -20.808 7.713 33.718 1.00 77.56 510 LYS A N 1
ATOM 4052 C CA . LYS A 1 510 ? -20.160 9.010 33.885 1.00 77.56 510 LYS A CA 1
ATOM 4053 C C . LYS A 1 510 ? -20.012 9.299 35.375 1.00 77.56 510 LYS A C 1
ATOM 4055 O O . LYS A 1 510 ? -21.017 9.265 36.082 1.00 77.56 510 LYS A O 1
ATOM 4060 N N . SER A 1 511 ? -18.807 9.608 35.840 1.00 82.38 511 SER A N 1
ATOM 4061 C CA . SER A 1 511 ? -18.586 10.143 37.185 1.00 82.38 511 SER A CA 1
ATOM 4062 C C . SER A 1 511 ? -18.405 11.663 37.141 1.00 82.38 511 SER A C 1
ATOM 4064 O O . SER A 1 511 ? -17.751 12.202 36.246 1.00 82.38 511 SER A O 1
ATOM 4066 N N . GLU A 1 512 ? -18.982 12.365 38.112 1.00 80.25 512 GLU A N 1
ATOM 4067 C CA . GLU A 1 512 ? -18.799 13.800 38.333 1.00 80.25 512 GLU A CA 1
ATOM 4068 C C . GLU A 1 512 ? -18.412 14.045 39.793 1.00 80.25 512 GLU A C 1
ATOM 4070 O O . GLU A 1 512 ? -19.111 13.610 40.708 1.00 80.25 512 GLU A O 1
ATOM 4075 N N . VAL A 1 513 ? -17.294 14.739 40.010 1.00 80.69 513 VAL A N 1
ATOM 4076 C CA . VAL A 1 513 ? -16.820 15.096 41.351 1.00 80.69 513 VAL A CA 1
ATOM 4077 C C . VAL A 1 513 ? -17.044 16.587 41.551 1.00 80.69 513 VAL A C 1
ATOM 4079 O O . VAL A 1 513 ? -16.477 17.409 40.832 1.00 80.69 513 VAL A O 1
ATOM 4082 N N . ASN A 1 514 ? -17.902 16.927 42.508 1.00 79.75 514 ASN A N 1
ATOM 4083 C CA . ASN A 1 514 ? -18.292 18.300 42.813 1.00 79.75 514 ASN A CA 1
ATOM 4084 C C . ASN A 1 514 ? -17.604 18.792 44.092 1.00 79.75 514 ASN A C 1
ATOM 4086 O O . ASN A 1 514 ? -17.273 17.990 44.964 1.00 79.75 514 ASN A O 1
ATOM 4090 N N . TYR A 1 515 ? -17.397 20.106 44.186 1.00 74.81 515 TYR A N 1
ATOM 4091 C CA . TYR A 1 515 ? -16.823 20.759 45.365 1.00 74.81 515 TYR A CA 1
ATOM 4092 C C . TYR A 1 515 ? -17.760 20.725 46.573 1.00 74.81 515 TYR A C 1
ATOM 4094 O O . TYR A 1 515 ? -18.999 20.782 46.373 1.00 74.81 515 TYR A O 1
#

Mean predicted aligned error: 17.53 Å

Foldseek 3Di:
DDDDPDDDDPQDDDPDDFRAEAEADEPVVVVPPPQPLVNLLCLLVVLLVLLQVLLVVQLCLQVPDPPNDPQLCLLVNQLSVLSNLCSHLVSVLVCVQVVSDPPQVQQPDFVSQLVSQLSNQLSLQLNLQSVLVNLVLCLCCQVPVPCCVVQRDSVNSVVSSVVSNVVSNVRSNVRSVFKGKHKYWYAYNVRDIDIDIDIDGPPPCQLVVLVVCCVNSPVVSLVSLCVSLVVSLVVLVVLLVVVVVVVPDDPPDDDDDDDDDPDPPVPCPPPVVVVVVVVVVLVVVVNVLSVLVNVLSVVLSVLSCQQAVQQSVLSNVVSVCVNVVVDDDDDDPPSVSVVSNSVSPSSVSNSSSVNSVSVCVSPPVSVVVVVVVVVVVPPPPDDPDDDDDDDDPPDPPVPSVVVVQQVSFPDPPDVAAKDWPDWDDQEWEDEQQGKTKTKTKIFHVQAWDKFKDWQPHGDDDDPQWDKDWDCPDRGMIMIMIMGGGDHQVNFTKMKIWTDDPPYIHIDIHGYHYHD

InterPro domains:
  IPR000276 G protein-coupled receptor, rhodopsin-like [PF00001] (55-333)
  IPR000276 G protein-coupled receptor, rhodopsin-like [PR00237] (39-63)
  IPR000276 G protein-coupled receptor, rhodopsin-like [PR00237] (72-93)
  IPR000276 G protein-coupled receptor, rhodopsin-like [PR00237] (120-142)
  IPR000276 G protein-coupled receptor, rhodopsin-like [PR00237] (210-233)
  IPR000276 G protein-coupled receptor, rhodopsin-like [PR00237] (293-317)
  IPR003598 Immunoglobulin subtype 2 [SM00408] (431-503)
  IPR003599 Immunoglobulin domain subtype [SM00409] (425-514)
  IPR007110 Immunoglobulin-like domain [PS50835] (433-514)
  IPR013783 Immunoglobulin-like fold [G3DSA:2.60.40.10] (418-515)
  IPR017452 GPCR, rhodopsin-like, 7TM [PS50262] (54-359)
  IPR036179 Immunoglobulin-like domain superfamily [SSF48726] (427-506)

Nearest PDB structures (foldseek):
  8wz2-assembly1_R  TM=8.658E-01  e=5.744E-13  Homo sapiens
  7na7-assembly1_R  TM=8.415E-01  e=7.998E-12  Homo sapiens
  7f9z-assembly1_R  TM=8.336E-01  e=2.314E-10  Homo sapiens
  6ko5-assembly1_A  TM=7.598E-01  e=9.621E-11  Escherichia coli
  7w2z-assembly1_R  TM=8.104E-01  e=3.256E-10  Homo sapiens

Solvent-accessible surface area (backbone atoms only — not comparable to full-atom values): 28748 Å² total; per-residue (Å²): 143,81,90,71,88,80,74,90,64,88,75,78,94,58,100,84,64,63,89,40,79,44,77,66,48,60,73,66,74,75,64,74,50,96,61,50,71,66,56,52,43,54,58,51,47,52,27,26,53,48,9,38,54,52,26,52,50,51,47,50,52,62,74,68,42,89,86,60,65,79,73,81,44,57,59,56,49,49,39,32,52,24,26,29,38,36,11,52,54,37,35,52,53,49,38,45,76,72,65,70,46,92,60,74,72,55,32,71,40,53,68,43,27,18,50,52,36,23,52,39,46,18,27,53,36,29,32,46,44,39,49,38,50,49,40,48,51,51,31,36,51,72,76,36,51,70,58,27,70,74,66,62,42,66,66,50,54,51,49,53,51,50,50,34,47,54,49,11,48,61,58,5,57,50,24,45,76,42,32,39,54,47,41,39,35,34,25,35,75,88,72,49,80,47,78,48,59,39,65,40,65,41,89,91,42,48,44,59,51,26,48,50,46,34,42,66,66,38,50,53,42,49,53,53,39,49,54,36,50,48,51,47,42,52,54,56,49,54,54,56,48,50,64,55,50,70,72,68,63,79,83,79,78,82,89,82,85,91,81,90,82,80,81,72,71,80,81,53,69,63,64,63,57,53,54,60,49,52,55,51,54,49,53,53,51,53,52,52,52,51,53,50,52,47,53,46,55,51,47,54,53,50,49,52,47,67,20,49,47,55,33,38,52,45,46,31,53,52,23,51,49,64,74,48,65,86,62,82,84,91,62,84,66,67,60,64,51,50,56,51,41,52,53,20,48,42,36,44,38,36,37,38,36,54,53,53,51,56,56,53,71,64,40,62,70,51,62,61,54,51,58,52,60,66,45,66,77,65,62,80,85,73,76,93,75,85,91,81,91,77,79,82,82,72,80,78,68,74,60,59,68,56,50,55,60,43,60,75,55,72,79,76,93,44,100,56,44,43,40,76,80,45,64,53,64,56,67,44,77,31,44,60,63,31,66,43,77,47,43,43,25,30,33,16,68,62,45,29,49,77,47,54,24,46,75,88,38,74,58,76,80,45,96,39,43,49,80,47,79,44,82,80,50,83,35,29,26,33,40,33,45,38,28,54,58,27,46,76,82,68,41,46,40,40,33,44,38,34,31,38,95,86,35,64,29,47,47,63,30,38,41,44,58,39,129

Secondary structure (DSSP, 8-state):
--------------TTS-SEEEEEE-THHHH--SS-HHHHHHHHHHHHHHHHHHHHHHHHHHHH-TTS-TTSSHHHHHHHHHHHHIIIIIHHHHHHHTT-S--TTTTSSHHHHHHHHHHHHHHHHHHHHHHHHHHHHHHHHHH-HHHHHHH--HHHHHHHHHHHHHHHHHHHTHHHHHEEEEEEEEEETTS-EEEEEEEEEPTT-HHHHHHHHHIIIIIHHHHHHHHHHHHHHHHHHHHHHHHHHTTT--------------STTTT-TTHHHHHHHHHHHHHHHHHHHHHHHHHHHHHHHHHHHHHHHHHHHHHHHHHHHHHHTTSS---THHHHHHHHHHHHHHHHHHHHHHHHHHHHHH-HHHHHHHHHHHHHTTTTSS-SS---S------STTHHHHHHHHHTTS----TTS-EEEEE--SEEEEETTS-EEEEEEEE-SSPPEEEEEETTEE----TTEEEEEEEEETTEEEEEEEESS--GGG-EEEEEEEE-SS-EEEEEEEEEEE-

Radius of gyration: 32.33 Å; Cα contacts (8 Å, |Δi|>4): 623; chains: 1; bounding box: 91×63×91 Å

Organism: NCBI:txid68888